Protein AF-A0A7S3BMU3-F1 (afdb_monomer)

Sequence (579 aa):
AREREQAKAPRSAAPRGGARARASGASGARTDPHGARGVGWRRADRCRRPICEAGPIVGCRGGAFADPGGPQARGRAQGARRPRSQPQQRQPTARARRGAAMASKPGVMYDFPWEPMGNYKYLLLAPFAVAAAAGLDDSDDWCRHMVLLVLARYVLAQLFVTASRIHAISGKHRIQKRGVNFEQMDREDNWDDFLILQALVMTAVHWVLPGFANFPLFSWRGLAQCALLHAGPTEFVYYWFHRALHNHALYGAYHSHHHKSFVTEPTSGSCHPFMEHLGYTANFAIPMLGTWMLGGASIGMFYFYTCAFDVLNLIGHCNWEFVPARLYQSVPLLKYLVYTPSYHSLHHSRVHTNFCLFMPFYDWLGGTLERESDGKTWTSDKLQMEAMQRTYEVPDAVFLAHGTDLLSGFHLPMFFRGFAKNPYKEHWLLYPLWPLAAAMCAVFWAIGSVFTSHVERVNGHPVQTWVTPRYGFQYFLGFEKRRINRLIEQAIRDADRMGVKVFGLGALNKAEHVNGGGAIFPKRIGEGLRTRVVHGNTLTAACLLREFAPGTREVFLTGATSKLGRAAALWLCRRGVRV

Mean predicted aligned error: 12.42 Å

Foldseek 3Di:
DDDDDDDDDDDDDDDDDDDDDDDDYDDDDDDDDDDDDDDDDDDDDDDDDDDDDDDDDDDDDDDDDDDDDDDDDDDDDDDDDDDDDDDDDDPDDPVVLVVPQDFLAADDQQADPCVVVPVVLCVLLVVLVCCLVVVVADPQSLSVLLVVLLVLLVVLQLQLLLQLQFCVRFVLLFLDPADDDLSNLVNLVVLCVLSSVLSVVLVVVCVVPVQAVPAAQDFPLLLVLLLCQCQPQLQQLQLVVLLVCLPPVNVSHKVVSLLVCLLFALSSLSNTTDVVSVSNSVSNCRSQVRSVVVVGDHSNSVSVSVSVLSNLSSQLRHRGWDPQLVVCVVVVCVCQVAPGVLLNSVCSVVVQARRTSGGCVNRVVVVRFDADPVVPHGVSSVSNVCSVPGDRDQFQEEEEAEAADLLSVCLQSSHDSVNVSDDDDDDPVSVVCNVVSVVQLVCCVPDNAWGWRDWHADVNTIYTYIYNSDYPVLLVVPVCLVVLVVRLLVVQVVSQVSPHAEYEYDDSSLPCVRCNRVVVNCVVVDPSRRHHYYHCLVVVLVVVLVPDDPPAAEDDQDPCVDPNNVVNCVVCVVVNHHD

Secondary structure (DSSP, 8-state):
------PPP-------------------------------------PPPPP----PPP-----------------PPPPPPPPPPPPP-PPPPHHHHTTSSS-SS--TT-S-TTGGGGGGGGGGGHHHHHHHHHT---TT-HHHHHHHHHHHHHHHHHHHHHHHH-HHHHSTTBS--SPPPHHHHHHGGGTTHHHHHHHHHHHHHHHHS-SSTT--S--HHHHHHHHHHIIIIIHHHHHHHHHHHTSHHHIIIIIHHHHT-SS--GGGGG---HHHHHHHHHHHHHHHHHHHHTT---HHHHHHHHHHHHHHHHHHHS-B--S-HHHHHHSTTHHHHS--HHHHHHHHHSTTS---SS-THHHHHTT---B-TTSSSBHHHHHHHHHHHPPP---SEEEEEEESSTGGGGGSTTS-HHHHTS-----GGGGGGHHHHHHHHHHHHHHPPPEEEEEEEETTEEEEEEEEEEEHHHHH-TTTHHHHHHHHHHHHHHHHHHT-SEEEE-GGGG-HHHHTTTTHHHHHH-TT--SEEE--HHHHHHHHHHHSPTT--B---TTTTSHHHHHHHHHHHTTT-B-

Nearest PDB structures (foldseek):
  8s65-assembly1_A  TM=2.751E-01  e=2.173E+00  Toxoplasma gondii
  8oui-assembly1_C  TM=1.202E-01  e=8.715E+00  Homo sapiens

Organism: NCBI:txid676789

pLDDT: mean 81.72, std 24.48, range [23.83, 98.62]

Structure (mmCIF, N/CA/C/O backbone):
data_AF-A0A7S3BMU3-F1
#
_entry.id   AF-A0A7S3BMU3-F1
#
loop_
_atom_site.group_PDB
_atom_site.id
_atom_site.type_symbol
_atom_site.label_atom_id
_atom_site.label_alt_id
_atom_site.label_comp_id
_atom_site.label_asym_id
_atom_site.label_entity_id
_atom_site.label_seq_id
_atom_site.pdbx_PDB_ins_code
_atom_site.Cartn_x
_atom_site.Cartn_y
_atom_site.Cartn_z
_atom_site.occupancy
_atom_site.B_iso_or_equiv
_atom_site.auth_seq_id
_atom_site.auth_comp_id
_atom_site.auth_asym_id
_atom_site.auth_atom_id
_atom_site.pdbx_PDB_model_num
ATOM 1 N N . ALA A 1 1 ? 43.775 -44.058 7.255 1.00 42.97 1 ALA A N 1
ATOM 2 C CA . ALA A 1 1 ? 42.639 -44.291 8.165 1.00 42.97 1 ALA A CA 1
ATOM 3 C C . ALA A 1 1 ? 41.371 -43.719 7.518 1.00 42.97 1 ALA A C 1
ATOM 5 O O . ALA A 1 1 ? 41.401 -42.541 7.199 1.00 42.97 1 ALA A O 1
ATOM 6 N N . ARG A 1 2 ? 40.295 -44.446 7.153 1.00 34.75 2 ARG A N 1
ATOM 7 C CA . ARG A 1 2 ? 39.840 -45.827 7.482 1.00 34.75 2 ARG A CA 1
ATOM 8 C C . ARG A 1 2 ? 39.774 -46.083 8.999 1.00 34.75 2 ARG A C 1
ATOM 10 O O . ARG A 1 2 ? 40.773 -45.831 9.651 1.00 34.75 2 ARG A O 1
ATOM 17 N N . GLU A 1 3 ? 38.687 -46.531 9.623 1.00 32.25 3 GLU A N 1
ATOM 18 C CA . GLU A 1 3 ? 37.417 -47.144 9.176 1.00 32.25 3 GLU A CA 1
ATOM 19 C C . GLU A 1 3 ? 36.256 -46.669 10.091 1.00 32.25 3 GLU A C 1
ATOM 21 O O . GLU A 1 3 ? 36.498 -46.168 11.180 1.00 32.25 3 GLU A O 1
ATOM 26 N N . ARG A 1 4 ? 35.014 -46.527 9.602 1.00 36.16 4 ARG A N 1
ATOM 27 C CA . ARG A 1 4 ? 33.900 -47.498 9.735 1.00 36.16 4 ARG A CA 1
ATOM 28 C C . ARG A 1 4 ? 33.807 -48.221 11.086 1.00 36.16 4 ARG A C 1
ATOM 30 O O . ARG A 1 4 ? 34.618 -49.093 11.358 1.00 36.16 4 ARG A O 1
ATOM 37 N N . GLU A 1 5 ? 32.667 -48.061 11.757 1.00 34.75 5 GLU A N 1
ATOM 38 C CA . GLU A 1 5 ? 32.087 -49.139 12.563 1.00 34.75 5 GLU A CA 1
ATOM 39 C C . GLU A 1 5 ? 30.566 -49.219 12.340 1.00 34.75 5 GLU A C 1
ATOM 41 O O . GLU A 1 5 ? 29.886 -48.203 12.186 1.00 34.75 5 GLU A O 1
ATOM 46 N N . GLN A 1 6 ? 30.042 -50.442 12.222 1.00 32.03 6 GLN A N 1
ATOM 47 C CA . GLN A 1 6 ? 28.632 -50.745 11.963 1.00 32.03 6 GLN A CA 1
ATOM 48 C C . GLN A 1 6 ? 28.072 -51.562 13.130 1.00 32.03 6 GLN A C 1
ATOM 50 O O . GLN A 1 6 ? 28.560 -52.661 13.384 1.00 32.03 6 GLN A O 1
ATOM 55 N N . ALA A 1 7 ? 26.989 -51.106 13.761 1.00 34.97 7 ALA A N 1
ATOM 56 C CA . ALA A 1 7 ? 26.229 -51.927 14.703 1.00 34.97 7 ALA A CA 1
ATOM 57 C C . ALA A 1 7 ? 25.065 -52.635 13.983 1.00 34.97 7 ALA A C 1
ATOM 59 O O . ALA A 1 7 ? 24.159 -51.996 13.445 1.00 34.97 7 ALA A O 1
ATOM 60 N N . LYS A 1 8 ? 25.097 -53.972 13.963 1.00 31.36 8 LYS A N 1
ATOM 61 C CA . LYS A 1 8 ? 24.045 -54.840 13.409 1.00 31.36 8 LYS A CA 1
ATOM 62 C C . LYS A 1 8 ? 22.925 -55.083 14.432 1.00 31.36 8 LYS A C 1
ATOM 64 O O . LYS A 1 8 ? 23.207 -55.471 15.559 1.00 31.36 8 LYS A O 1
ATOM 69 N N . ALA A 1 9 ? 21.669 -55.015 13.992 1.00 31.50 9 ALA A N 1
ATOM 70 C CA . ALA A 1 9 ? 20.603 -55.890 14.512 1.00 31.50 9 ALA A CA 1
ATOM 71 C C . ALA A 1 9 ? 20.690 -57.265 13.795 1.00 31.50 9 ALA A C 1
ATOM 73 O O . ALA A 1 9 ? 21.378 -57.331 12.766 1.00 31.50 9 ALA A O 1
ATOM 74 N N . PRO A 1 10 ? 20.002 -58.353 14.229 1.00 44.72 10 PRO A N 1
ATOM 75 C CA . PRO A 1 10 ? 18.590 -58.505 13.809 1.00 44.72 10 PRO A CA 1
ATOM 76 C C . PRO A 1 10 ? 17.679 -59.485 14.623 1.00 44.72 10 PRO A C 1
ATOM 78 O O . PRO A 1 10 ? 18.166 -60.295 15.401 1.00 44.72 10 PRO A O 1
ATOM 81 N N . ARG A 1 11 ? 16.372 -59.517 14.260 1.00 31.12 11 ARG A N 1
ATOM 82 C CA . ARG A 1 11 ? 15.333 -60.563 14.544 1.00 31.12 11 ARG A CA 1
ATOM 83 C C . ARG A 1 11 ? 14.900 -60.708 16.025 1.00 31.12 11 ARG A C 1
ATOM 85 O O . ARG A 1 11 ? 15.706 -60.526 16.916 1.00 31.12 11 ARG A O 1
ATOM 92 N N . SER A 1 12 ? 13.661 -61.053 16.400 1.00 28.55 12 SER A N 1
ATOM 93 C CA . SER A 1 12 ? 12.334 -61.213 15.741 1.00 28.55 12 SER A CA 1
ATOM 94 C C . SER A 1 12 ? 11.255 -61.284 16.868 1.00 28.55 12 SER A C 1
ATOM 96 O O . SER A 1 12 ? 11.641 -61.309 18.029 1.00 28.55 12 SER A O 1
ATOM 98 N N . ALA A 1 13 ? 9.925 -61.321 16.694 1.00 28.98 13 ALA A N 1
ATOM 99 C CA . ALA A 1 13 ? 9.047 -61.603 15.546 1.00 28.98 13 ALA A CA 1
ATOM 100 C C . ALA A 1 13 ? 7.722 -60.778 15.623 1.00 28.98 13 ALA A C 1
ATOM 102 O O . ALA A 1 13 ? 7.733 -59.659 16.127 1.00 28.98 13 ALA A O 1
ATOM 103 N N . ALA A 1 14 ? 6.594 -61.302 15.110 1.00 30.02 14 ALA A N 1
ATOM 104 C CA . ALA A 1 14 ? 5.250 -60.690 15.147 1.00 30.02 14 ALA A CA 1
ATOM 105 C C . ALA A 1 14 ? 4.135 -61.790 15.289 1.00 30.02 14 ALA A C 1
ATOM 107 O O . ALA A 1 14 ? 4.445 -62.847 15.836 1.00 30.02 14 ALA A O 1
ATOM 108 N N . PRO A 1 15 ? 2.844 -61.608 14.912 1.00 53.09 15 PRO A N 1
ATOM 109 C CA . PRO A 1 15 ? 1.788 -61.198 15.853 1.00 53.09 15 PRO A CA 1
ATOM 110 C C . PRO A 1 15 ? 0.512 -62.086 15.855 1.00 53.09 15 PRO A C 1
ATOM 112 O O . PRO A 1 15 ? 0.198 -62.740 14.863 1.00 53.09 15 PRO A O 1
ATOM 115 N N . ARG A 1 16 ? -0.302 -62.022 16.926 1.00 30.17 16 ARG A N 1
ATOM 116 C CA . ARG A 1 16 ? -1.733 -62.436 17.006 1.00 30.17 16 ARG A CA 1
ATOM 117 C C . ARG A 1 16 ? -2.411 -61.616 18.122 1.00 30.17 16 ARG A C 1
ATOM 119 O O . ARG A 1 16 ? -1.715 -61.209 19.041 1.00 30.17 16 ARG A O 1
ATOM 126 N N . GLY A 1 17 ? -3.714 -61.337 18.158 1.00 27.53 17 GLY A N 1
ATOM 127 C CA . GLY A 1 17 ? -4.845 -61.601 17.259 1.00 27.53 17 GLY A CA 1
ATOM 128 C C . GLY A 1 17 ? -6.133 -61.122 17.966 1.00 27.53 17 GLY A C 1
ATOM 129 O O . GLY A 1 17 ? -6.154 -61.061 19.192 1.00 27.53 17 GLY A O 1
ATOM 130 N N . GLY A 1 18 ? -7.187 -60.736 17.240 1.00 27.47 18 GLY A N 1
ATOM 131 C CA . GLY A 1 18 ? -8.449 -60.271 17.849 1.00 27.47 18 GLY A CA 1
ATOM 132 C C . GLY A 1 18 ? -9.574 -61.308 17.777 1.00 27.47 18 GLY A C 1
ATOM 133 O O . GLY A 1 18 ? -9.530 -62.182 16.917 1.00 27.47 18 GLY A O 1
ATOM 134 N N . ALA A 1 19 ? -10.615 -61.171 18.611 1.00 30.17 19 ALA A N 1
ATOM 135 C CA . ALA A 1 19 ? -11.943 -61.754 18.369 1.00 30.17 19 ALA A CA 1
ATOM 136 C C . ALA A 1 19 ? -13.040 -61.111 19.245 1.00 30.17 19 ALA A C 1
ATOM 138 O O . ALA A 1 19 ? -12.778 -60.604 20.332 1.00 30.17 19 ALA A O 1
ATOM 139 N N . ARG A 1 20 ? -14.283 -61.156 18.750 1.00 33.16 20 ARG A N 1
ATOM 140 C CA . ARG A 1 20 ? -15.525 -60.790 19.459 1.00 33.16 20 ARG A CA 1
ATOM 141 C C . ARG A 1 20 ? -16.100 -61.998 20.213 1.00 33.16 20 ARG A C 1
ATOM 143 O O . ARG A 1 20 ? -15.894 -63.125 19.777 1.00 33.16 20 ARG A O 1
ATOM 150 N N . ALA A 1 21 ? -16.989 -61.747 21.174 1.00 28.30 21 ALA A N 1
ATOM 151 C CA . ALA A 1 21 ? -18.068 -62.672 21.545 1.00 28.30 21 ALA A CA 1
ATOM 152 C C . ALA A 1 21 ? -19.403 -61.911 21.722 1.00 28.30 21 ALA A C 1
ATOM 154 O O . ALA A 1 21 ? -19.415 -60.682 21.794 1.00 28.30 21 ALA A O 1
ATOM 155 N N . ARG A 1 22 ? -20.531 -62.632 21.689 1.00 29.05 22 ARG A N 1
ATOM 156 C CA . ARG A 1 22 ? -21.912 -62.119 21.545 1.00 29.05 22 ARG A CA 1
ATOM 157 C C . ARG A 1 22 ? -22.882 -62.978 22.387 1.00 29.05 22 ARG A C 1
ATOM 159 O O . ARG A 1 22 ? -22.485 -64.056 22.811 1.00 29.05 22 ARG A O 1
ATOM 166 N N . ALA A 1 23 ? -24.161 -62.569 22.428 1.00 30.00 23 ALA A N 1
ATOM 167 C CA . ALA A 1 23 ? -25.347 -63.321 22.908 1.00 30.00 23 ALA A CA 1
ATOM 168 C C . ALA A 1 23 ? -25.602 -63.271 24.444 1.00 30.00 23 ALA A C 1
ATOM 170 O O . ALA A 1 23 ? -24.663 -63.041 25.194 1.00 30.00 23 ALA A O 1
ATOM 171 N N . SER A 1 24 ? -26.833 -63.398 24.978 1.00 30.12 24 SER A N 1
ATOM 172 C CA . SER A 1 24 ? -28.159 -63.707 24.377 1.00 30.12 24 SER A CA 1
ATOM 173 C C . SER A 1 24 ? -29.363 -63.330 25.279 1.00 30.12 24 SER A C 1
ATOM 175 O O . SER A 1 24 ? -29.295 -63.594 26.471 1.00 30.12 24 SER A O 1
ATOM 177 N N . GLY A 1 25 ? -30.489 -62.910 24.665 1.00 26.78 25 GLY A N 1
ATOM 178 C CA . GLY A 1 25 ? -31.890 -63.289 25.015 1.00 26.78 25 GLY A CA 1
ATOM 179 C C . GLY A 1 25 ? -32.570 -62.687 26.269 1.00 26.78 25 GLY A C 1
ATOM 180 O O . GLY A 1 25 ? -31.886 -62.223 27.166 1.00 26.78 25 GLY A O 1
ATOM 181 N N . ALA A 1 26 ? -33.910 -62.681 26.417 1.00 28.92 26 ALA A N 1
ATOM 182 C CA . ALA A 1 26 ? -35.033 -62.897 25.477 1.00 28.92 26 ALA A CA 1
ATOM 183 C C . ALA A 1 26 ? -36.392 -62.431 26.100 1.00 28.92 26 ALA A C 1
ATOM 185 O O . ALA A 1 26 ? -36.479 -62.358 27.317 1.00 28.92 26 ALA A O 1
ATOM 186 N N . SER A 1 27 ? -37.422 -62.210 25.250 1.00 28.19 27 SER A N 1
ATOM 187 C CA . SER A 1 27 ? -38.889 -62.051 25.523 1.00 28.19 27 SER A CA 1
ATOM 188 C C . SER A 1 27 ? -39.397 -60.886 26.423 1.00 28.19 27 SER A C 1
ATOM 190 O O . SER A 1 27 ? -38.679 -60.376 27.268 1.00 28.19 27 SER A O 1
ATOM 192 N N . GLY A 1 28 ? -40.633 -60.364 26.279 1.00 26.27 28 GLY A N 1
ATOM 193 C CA . GLY A 1 28 ? -41.650 -60.544 25.224 1.00 26.27 28 GLY A CA 1
ATOM 194 C C . GLY A 1 28 ? -42.937 -59.693 25.416 1.00 26.27 28 GLY A C 1
ATOM 195 O O . GLY A 1 28 ? -43.404 -59.533 26.532 1.00 26.27 28 GLY A O 1
ATOM 196 N N . ALA A 1 29 ? -43.495 -59.185 24.303 1.00 26.16 29 ALA A N 1
ATOM 197 C CA . ALA A 1 29 ? -44.876 -58.709 24.028 1.00 26.16 29 ALA A CA 1
ATOM 198 C C . ALA A 1 29 ? -45.715 -57.899 25.065 1.00 26.16 29 ALA A C 1
ATOM 200 O O . ALA A 1 29 ? -46.181 -58.458 26.054 1.00 26.16 29 ALA A O 1
ATOM 201 N N . ARG A 1 30 ? -46.179 -56.688 24.673 1.00 26.22 30 ARG A N 1
ATOM 202 C CA . ARG A 1 30 ? -47.578 -56.429 24.205 1.00 26.22 30 ARG A CA 1
ATOM 203 C C . ARG A 1 30 ? -47.855 -54.963 23.765 1.00 26.22 30 ARG A C 1
ATOM 205 O O . ARG A 1 30 ? -47.568 -54.030 24.498 1.00 26.22 30 ARG A O 1
ATOM 212 N N . THR A 1 31 ? -48.478 -54.839 22.583 1.00 28.36 31 THR A N 1
ATOM 213 C CA . THR A 1 31 ? -49.442 -53.807 22.099 1.00 28.36 31 THR A CA 1
ATOM 214 C C . THR A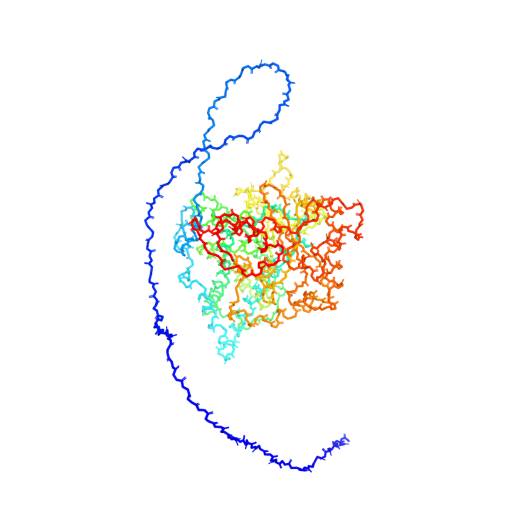 1 31 ? -49.145 -52.290 22.170 1.00 28.36 31 THR A C 1
ATOM 216 O O . THR A 1 31 ? -49.261 -51.667 23.219 1.00 28.36 31 THR A O 1
ATOM 219 N N . ASP A 1 32 ? -48.942 -51.722 20.970 1.00 27.36 32 ASP A N 1
ATOM 220 C CA . ASP A 1 32 ? -49.235 -50.345 20.485 1.00 27.36 32 ASP A CA 1
ATOM 221 C C . ASP A 1 32 ? -50.712 -49.898 20.710 1.00 27.36 32 ASP A C 1
ATOM 223 O O . ASP A 1 32 ? -51.504 -50.753 21.125 1.00 27.36 32 ASP A O 1
ATOM 227 N N . PRO A 1 33 ? -51.161 -48.653 20.370 1.00 42.38 33 PRO A N 1
ATOM 228 C CA . PRO A 1 33 ? -50.535 -47.570 19.564 1.00 42.38 33 PRO A CA 1
ATOM 229 C C . PRO A 1 33 ? -50.528 -46.186 20.290 1.00 42.38 33 PRO A C 1
ATOM 231 O O . PRO A 1 33 ? -50.784 -46.143 21.487 1.00 42.38 33 PRO A O 1
ATOM 234 N N . HIS A 1 34 ? -50.260 -44.983 19.736 1.00 28.39 34 HIS A N 1
ATOM 235 C CA . HIS A 1 34 ? -49.973 -44.396 18.398 1.00 28.39 34 HIS A CA 1
ATOM 236 C C . HIS A 1 34 ? -48.836 -43.336 18.550 1.00 28.39 34 HIS A C 1
ATOM 238 O O . HIS A 1 34 ? -48.514 -42.955 19.669 1.00 28.39 34 HIS A O 1
ATOM 244 N N . GLY A 1 35 ? -48.230 -42.703 17.529 1.00 24.27 35 GLY A N 1
ATOM 245 C CA . GLY A 1 35 ? -48.261 -42.861 16.066 1.00 24.27 35 GLY A CA 1
ATOM 246 C C . GLY A 1 35 ? -47.757 -41.584 15.353 1.00 24.27 35 GLY A C 1
ATOM 247 O O . GLY A 1 35 ? -48.370 -40.530 15.480 1.00 24.27 35 GLY A O 1
ATOM 248 N N . ALA A 1 36 ? -46.663 -41.661 14.581 1.00 27.48 36 ALA A N 1
ATOM 249 C CA . ALA A 1 36 ? -46.170 -40.551 13.749 1.00 27.48 36 ALA A CA 1
ATOM 250 C C . ALA A 1 36 ? -45.388 -41.064 12.524 1.00 27.48 36 ALA A C 1
ATOM 252 O O . ALA A 1 36 ? -44.258 -41.535 12.641 1.00 27.48 36 ALA A O 1
ATOM 253 N N . ARG A 1 37 ? -45.981 -40.963 11.326 1.00 27.89 37 ARG A N 1
ATOM 254 C CA . ARG A 1 37 ? -45.276 -41.199 10.053 1.00 27.89 37 ARG A CA 1
ATOM 255 C C . ARG A 1 37 ? -44.569 -39.909 9.631 1.00 27.89 37 ARG A C 1
ATOM 257 O O . ARG A 1 37 ? -45.215 -38.870 9.544 1.00 27.89 37 ARG A O 1
ATOM 264 N N . GLY A 1 38 ? -43.276 -39.971 9.325 1.00 24.73 38 GLY A N 1
ATOM 265 C CA . GLY A 1 38 ? -42.582 -38.874 8.638 1.00 24.73 38 GLY A CA 1
ATOM 266 C C . GLY A 1 38 ? -42.760 -38.953 7.119 1.00 24.73 38 GLY A C 1
ATOM 267 O O . GLY A 1 38 ? -42.998 -40.040 6.603 1.00 24.73 38 GLY A O 1
ATOM 268 N N . VAL A 1 39 ? -42.572 -37.835 6.402 1.00 27.17 39 VAL A N 1
ATOM 269 C CA . VAL A 1 39 ? -42.253 -37.793 4.957 1.00 27.17 39 VAL A CA 1
ATOM 270 C C . VAL A 1 39 ? -41.467 -36.513 4.624 1.00 27.17 39 VAL A C 1
ATOM 272 O O . VAL A 1 39 ? -41.898 -35.417 4.956 1.00 27.17 39 VAL A O 1
ATOM 275 N N . GLY A 1 40 ? -40.377 -36.671 3.863 1.00 24.31 40 GLY A N 1
ATOM 276 C CA . GLY A 1 40 ? -40.053 -35.810 2.714 1.00 24.31 40 GLY A CA 1
ATOM 277 C C . GLY A 1 40 ? -39.470 -34.412 2.948 1.00 24.31 40 GLY A C 1
ATOM 278 O O . GLY A 1 40 ? -40.191 -33.427 3.072 1.00 24.31 40 GLY A O 1
ATOM 279 N N . TRP A 1 41 ? -38.153 -34.294 2.765 1.00 25.48 41 TRP A N 1
ATOM 280 C CA . TRP A 1 41 ? -37.536 -33.025 2.370 1.00 25.48 41 TRP A CA 1
ATOM 281 C C . TRP A 1 41 ? -37.937 -32.662 0.930 1.00 25.48 41 TRP A C 1
ATOM 283 O O . TRP A 1 41 ? -37.669 -33.425 0.002 1.00 25.48 41 TRP A O 1
ATOM 293 N N . ARG A 1 42 ? -38.495 -31.464 0.716 1.00 24.45 42 ARG A N 1
ATOM 294 C CA . ARG A 1 42 ? -38.523 -30.807 -0.602 1.00 24.45 42 ARG A CA 1
ATOM 295 C C . ARG A 1 42 ? -37.832 -29.450 -0.516 1.00 24.45 42 ARG A C 1
ATOM 297 O O . ARG A 1 42 ? -38.053 -28.696 0.428 1.00 24.45 42 ARG A O 1
ATOM 304 N N . ARG A 1 43 ? -37.032 -29.123 -1.535 1.00 28.62 43 ARG A N 1
ATOM 305 C CA . ARG A 1 43 ? -36.625 -27.736 -1.806 1.00 28.62 43 ARG A CA 1
ATOM 306 C C . ARG A 1 43 ? -37.878 -26.915 -2.119 1.00 28.62 43 ARG A C 1
ATOM 308 O O . ARG A 1 43 ? -38.734 -27.389 -2.862 1.00 28.62 43 ARG A O 1
ATOM 315 N N . ALA A 1 44 ? -37.951 -25.696 -1.594 1.00 26.62 44 ALA A N 1
ATOM 316 C CA . ALA A 1 44 ? -38.947 -24.705 -1.980 1.00 26.62 44 ALA A CA 1
ATOM 317 C C . ALA A 1 44 ? -38.244 -23.516 -2.642 1.00 26.62 44 ALA A C 1
ATOM 319 O O . ALA A 1 44 ? -37.243 -23.007 -2.134 1.00 26.62 44 ALA A O 1
ATOM 320 N N . ASP A 1 45 ? -38.759 -23.123 -3.802 1.00 24.62 45 ASP A N 1
ATOM 321 C CA . ASP A 1 45 ? -38.164 -22.128 -4.684 1.00 24.62 45 ASP A CA 1
ATOM 322 C C . ASP A 1 45 ? -38.435 -20.671 -4.274 1.00 24.62 45 ASP A C 1
ATOM 324 O O . ASP A 1 45 ? -39.185 -20.356 -3.349 1.00 24.62 45 ASP A O 1
ATOM 328 N N . ARG A 1 46 ? -37.794 -19.764 -5.019 1.00 29.88 46 ARG A N 1
ATOM 329 C CA . ARG A 1 46 ? -37.940 -18.302 -4.948 1.00 29.88 46 ARG A CA 1
ATOM 330 C C . ARG A 1 46 ? -39.400 -17.848 -4.790 1.00 29.88 46 ARG A C 1
ATOM 332 O O . ARG A 1 46 ? -40.166 -17.901 -5.748 1.00 29.88 46 ARG A O 1
ATOM 339 N N . CYS A 1 47 ? -39.726 -17.218 -3.662 1.00 24.47 47 CYS A N 1
ATOM 340 C CA . CYS A 1 47 ? -40.969 -16.458 -3.523 1.00 24.47 47 CYS A CA 1
ATOM 341 C C . CYS A 1 47 ? -40.701 -14.944 -3.656 1.00 24.47 47 CYS A C 1
ATOM 343 O O . CYS A 1 47 ? -39.915 -14.366 -2.899 1.00 24.47 47 CYS A O 1
ATOM 345 N N . ARG A 1 48 ? -41.320 -14.294 -4.653 1.00 24.69 48 ARG A N 1
ATOM 346 C CA . ARG A 1 48 ? -41.261 -12.832 -4.847 1.00 24.69 48 ARG A CA 1
ATOM 347 C C . ARG A 1 48 ? -42.173 -12.151 -3.815 1.00 24.69 48 ARG A C 1
ATOM 349 O O . ARG A 1 48 ? -43.302 -12.585 -3.627 1.00 24.69 48 ARG A O 1
ATOM 356 N N . ARG A 1 49 ? -41.718 -11.062 -3.181 1.00 26.17 49 ARG A N 1
ATOM 357 C CA . ARG A 1 49 ? -42.576 -10.231 -2.310 1.00 26.17 49 ARG A CA 1
ATOM 358 C C . ARG A 1 49 ? -43.429 -9.261 -3.145 1.00 26.17 49 ARG A C 1
ATOM 360 O O . ARG A 1 49 ? -42.846 -8.604 -4.009 1.00 26.17 49 ARG A O 1
ATOM 367 N N . PRO A 1 50 ? -44.727 -9.081 -2.846 1.00 27.69 50 PRO A N 1
ATOM 368 C CA . PRO A 1 50 ? -45.447 -7.856 -3.178 1.00 27.69 50 PRO A CA 1
ATOM 369 C C . PRO A 1 50 ? -45.097 -6.727 -2.188 1.00 27.69 50 PRO A C 1
ATOM 371 O O . PRO A 1 50 ? -44.552 -6.967 -1.106 1.00 27.69 50 PRO A O 1
ATOM 374 N N . ILE A 1 51 ? -45.384 -5.490 -2.588 1.00 27.73 51 ILE A N 1
ATOM 375 C CA . ILE A 1 51 ? -45.161 -4.262 -1.813 1.00 27.73 51 ILE A CA 1
ATOM 376 C C . ILE A 1 51 ? -46.493 -3.852 -1.179 1.00 27.73 51 ILE A C 1
ATOM 378 O O . ILE A 1 51 ? -47.474 -3.725 -1.903 1.00 27.73 51 ILE A O 1
ATOM 382 N N . CYS A 1 52 ? -46.506 -3.583 0.128 1.00 25.41 52 CYS A N 1
ATOM 383 C CA . CYS A 1 52 ? -47.599 -2.870 0.792 1.00 25.41 52 CYS A CA 1
ATOM 384 C C . CYS A 1 52 ? -47.017 -1.796 1.717 1.00 25.41 52 CYS A C 1
ATOM 386 O O . CYS A 1 52 ? -46.114 -2.074 2.511 1.00 25.41 52 CYS A O 1
ATOM 388 N N . GLU A 1 53 ? -47.537 -0.578 1.606 1.00 26.77 53 GLU A N 1
ATOM 389 C CA . GLU A 1 53 ? -47.234 0.536 2.504 1.00 26.77 53 GLU A CA 1
ATOM 390 C C . GLU A 1 53 ? -48.038 0.406 3.807 1.00 26.77 53 GLU A C 1
ATOM 392 O O . GLU A 1 53 ? -49.140 -0.142 3.817 1.00 26.77 53 GLU A O 1
ATOM 397 N N . ALA A 1 54 ? -47.507 0.934 4.912 1.00 28.44 54 ALA A N 1
ATOM 398 C CA . ALA A 1 54 ? -48.224 1.040 6.182 1.00 28.44 54 ALA A CA 1
ATOM 399 C C . ALA A 1 54 ? -48.052 2.454 6.755 1.00 28.44 54 ALA A C 1
ATOM 401 O O . ALA A 1 54 ? -46.930 2.947 6.888 1.00 28.44 54 ALA A O 1
ATOM 402 N N . GLY A 1 55 ? -49.175 3.109 7.057 1.00 24.83 55 GLY A N 1
ATOM 403 C CA . GLY A 1 55 ? -49.219 4.482 7.562 1.00 24.83 55 GLY A CA 1
ATOM 404 C C . GLY A 1 55 ? -48.832 4.626 9.045 1.00 24.83 55 GLY A C 1
ATOM 405 O O . GLY A 1 55 ? -48.616 3.634 9.742 1.00 24.83 55 GLY A O 1
ATOM 406 N N . PRO A 1 56 ? -48.739 5.870 9.551 1.00 26.23 56 PRO A N 1
ATOM 407 C CA . PRO A 1 56 ? -48.363 6.142 10.935 1.00 26.23 56 PRO A CA 1
ATOM 408 C C . PRO A 1 56 ? -49.533 5.909 11.902 1.00 26.23 56 PRO A C 1
ATOM 410 O O . PRO A 1 56 ? -50.647 6.366 11.653 1.00 26.23 56 PRO A O 1
ATOM 413 N N . ILE A 1 57 ? -49.262 5.277 13.048 1.00 27.84 57 ILE A N 1
ATOM 414 C CA . ILE A 1 57 ? -50.216 5.162 14.164 1.00 27.84 57 ILE A CA 1
ATOM 415 C C . ILE A 1 57 ? -49.857 6.168 15.265 1.00 27.84 57 ILE A C 1
ATOM 417 O O . ILE A 1 57 ? -48.688 6.431 15.551 1.00 27.84 57 ILE A O 1
ATOM 421 N N . VAL A 1 58 ? -50.900 6.758 15.848 1.00 26.75 58 VAL A N 1
ATOM 422 C CA . VAL A 1 58 ? -50.858 7.877 16.794 1.00 26.75 58 VAL A CA 1
ATOM 423 C C . VAL A 1 58 ? -50.695 7.403 18.244 1.00 26.75 58 VAL A C 1
ATOM 425 O O . VAL A 1 58 ? -51.418 6.525 18.691 1.00 26.75 58 VAL A O 1
ATOM 428 N N . GLY A 1 59 ? -49.794 8.072 18.972 1.00 23.98 59 GLY A N 1
ATOM 429 C CA . GLY A 1 59 ? -49.980 8.570 20.345 1.00 23.98 59 GLY A CA 1
ATOM 430 C C . GLY A 1 59 ? -50.360 7.626 21.500 1.00 23.98 59 GLY A C 1
ATOM 431 O O . GLY A 1 59 ? -51.494 7.176 21.609 1.00 23.98 59 GLY A O 1
ATOM 432 N N . CYS A 1 60 ? -49.488 7.582 22.513 1.00 24.20 60 CYS A N 1
ATOM 433 C CA . CYS A 1 60 ? -49.897 7.475 23.919 1.00 24.20 60 CYS A CA 1
ATOM 434 C C . CYS A 1 60 ? -49.345 8.681 24.704 1.00 24.20 60 CYS A C 1
ATOM 436 O O . CYS A 1 60 ? -48.184 9.053 24.533 1.00 24.20 60 CYS A O 1
ATOM 438 N N . ARG A 1 61 ? -50.186 9.302 25.543 1.00 26.14 61 ARG A N 1
ATOM 439 C CA . ARG A 1 61 ? -49.825 10.376 26.491 1.00 26.14 61 ARG A CA 1
ATOM 440 C C . ARG A 1 61 ? -49.608 9.798 27.897 1.00 26.14 61 ARG A C 1
ATOM 442 O O . ARG A 1 61 ? -50.201 8.777 28.224 1.00 26.14 61 ARG A O 1
ATOM 449 N N . GLY A 1 62 ? -48.872 10.528 28.739 1.00 23.83 62 GLY A N 1
ATOM 450 C CA . GLY A 1 62 ? -48.731 10.276 30.183 1.00 23.83 62 GLY A CA 1
ATOM 451 C C . GLY A 1 62 ? -47.267 10.047 30.590 1.00 23.83 62 GLY A C 1
ATOM 452 O O . GLY A 1 62 ? -46.612 9.203 29.993 1.00 23.83 62 GLY A O 1
ATOM 453 N N . GLY A 1 63 ? -46.680 10.758 31.557 1.00 24.22 63 GLY A N 1
ATOM 454 C CA . GLY A 1 63 ? -47.216 11.817 32.425 1.00 24.22 63 GLY A CA 1
ATOM 455 C C . GLY A 1 63 ? -46.178 12.911 32.717 1.00 24.22 63 GLY A C 1
ATOM 456 O O . GLY A 1 63 ? -45.041 12.837 32.258 1.00 24.22 63 GLY A O 1
ATOM 457 N N . ALA A 1 64 ? -46.606 13.957 33.423 1.00 24.23 64 ALA A N 1
ATOM 458 C CA . ALA A 1 64 ? -45.838 15.184 33.622 1.00 24.23 64 ALA A CA 1
ATOM 459 C C . ALA A 1 64 ? -44.931 15.151 34.863 1.00 24.23 64 ALA A C 1
ATOM 461 O O . ALA A 1 64 ? -45.252 14.502 35.854 1.00 24.23 64 ALA A O 1
ATOM 462 N N . PHE A 1 65 ? -43.881 15.971 34.832 1.00 25.86 65 PHE A N 1
ATOM 463 C CA . PHE A 1 65 ? -43.417 16.728 35.994 1.00 25.86 65 PHE A CA 1
ATOM 464 C C . PHE A 1 65 ? -43.289 18.195 35.572 1.00 25.86 65 PHE A C 1
ATOM 466 O O . PHE A 1 65 ? -42.918 18.477 34.431 1.00 25.86 65 PHE A O 1
ATOM 473 N N . ALA A 1 66 ? -43.688 19.107 36.455 1.00 26.09 66 ALA A N 1
ATOM 474 C CA . ALA A 1 66 ? -43.736 20.541 36.192 1.00 26.09 66 ALA A CA 1
ATOM 475 C C . ALA A 1 66 ? -42.498 21.250 36.755 1.00 26.09 66 ALA A C 1
ATOM 477 O O . ALA A 1 66 ? -41.956 20.816 37.768 1.00 26.09 66 ALA A O 1
ATOM 478 N N . ASP A 1 67 ? -42.124 22.364 36.130 1.00 27.84 67 ASP A N 1
ATOM 479 C CA . ASP A 1 67 ? -41.173 23.346 36.660 1.00 27.84 67 ASP A CA 1
ATOM 480 C C . ASP A 1 67 ? -41.676 24.755 36.253 1.00 27.84 67 ASP A C 1
ATOM 482 O O . ASP A 1 67 ? -42.152 24.895 35.115 1.00 27.84 67 ASP A O 1
ATOM 486 N N . PRO A 1 68 ? -41.706 25.774 37.138 1.00 30.58 68 PRO A N 1
ATOM 487 C CA . PRO A 1 68 ? -42.424 27.022 36.875 1.00 30.58 68 PRO A CA 1
ATOM 488 C C . PRO A 1 68 ? -41.526 28.220 36.501 1.00 30.58 68 PRO A C 1
ATOM 490 O O . PRO A 1 68 ? -40.499 28.468 37.123 1.00 30.58 68 PRO A O 1
ATOM 493 N N . GLY A 1 69 ? -42.032 29.075 35.602 1.00 26.23 69 GLY A N 1
ATOM 494 C CA . GLY A 1 69 ? -41.678 30.505 35.546 1.00 26.23 69 GLY A CA 1
ATOM 495 C C . GLY A 1 69 ? -40.808 30.971 34.366 1.00 26.23 69 GLY A C 1
ATOM 496 O O . GLY A 1 69 ? -39.761 30.406 34.078 1.00 26.23 69 GLY A O 1
ATOM 497 N N . GLY A 1 70 ? -41.221 32.072 33.722 1.00 26.81 70 GLY A N 1
ATOM 498 C CA . GLY A 1 70 ? -40.424 32.808 32.721 1.00 26.81 70 GLY A CA 1
ATOM 499 C C . GLY A 1 70 ? -41.200 33.131 31.428 1.00 26.81 70 GLY A C 1
ATOM 500 O O . GLY A 1 70 ? -41.773 32.216 30.838 1.00 26.81 70 GLY A O 1
ATOM 501 N N . PRO A 1 71 ? -41.289 34.404 30.984 1.00 30.56 71 PRO A N 1
ATOM 502 C CA . PRO A 1 71 ? -42.291 34.821 29.997 1.00 30.56 71 PRO A CA 1
ATOM 503 C C . PRO A 1 71 ? -41.901 34.637 28.519 1.00 30.56 71 PRO A C 1
ATOM 505 O O . PRO A 1 71 ? -40.746 34.462 28.140 1.00 30.56 71 PRO A O 1
ATOM 508 N N . GLN A 1 72 ? -42.931 34.711 27.673 1.00 30.22 72 GLN A N 1
ATOM 509 C CA . GLN A 1 72 ? -42.898 34.491 26.226 1.00 30.22 72 GLN A CA 1
ATOM 510 C C . GLN A 1 72 ? -42.115 35.562 25.447 1.00 30.22 72 GLN A C 1
ATOM 512 O O . GLN A 1 72 ? -42.298 36.756 25.672 1.00 30.22 72 GLN A O 1
ATOM 517 N N . ALA A 1 73 ? -41.421 35.140 24.385 1.00 28.44 73 ALA A N 1
ATOM 518 C CA . ALA A 1 73 ? -41.120 35.982 23.226 1.00 28.44 73 ALA A CA 1
ATOM 519 C C . ALA A 1 73 ? -41.474 35.223 21.933 1.00 28.44 73 ALA A C 1
ATOM 521 O O . ALA A 1 73 ? -41.073 34.076 21.736 1.00 28.44 73 ALA A O 1
ATOM 522 N N . ARG A 1 74 ? -42.275 35.842 21.055 1.00 28.52 74 ARG A N 1
ATOM 523 C CA . ARG A 1 74 ? -42.760 35.225 19.807 1.00 28.52 74 ARG A CA 1
ATOM 524 C C . ARG A 1 74 ? -41.700 35.320 18.702 1.00 28.52 74 ARG A C 1
ATOM 526 O O . ARG A 1 74 ? -41.287 36.420 18.356 1.00 28.52 74 ARG A O 1
ATOM 533 N N . GLY A 1 75 ? -41.362 34.196 18.068 1.00 27.88 75 GLY A N 1
ATOM 534 C CA . GLY A 1 75 ? -40.521 34.146 16.864 1.00 27.88 75 GLY A CA 1
ATOM 535 C C . GLY A 1 75 ? -41.021 33.089 15.875 1.00 27.88 75 GLY A C 1
ATOM 536 O O . GLY A 1 75 ? -41.218 31.935 16.247 1.00 27.88 75 GLY A O 1
ATOM 537 N N . ARG A 1 76 ? -41.272 33.478 14.617 1.00 28.55 76 ARG A N 1
ATOM 538 C CA . ARG A 1 76 ? -41.781 32.580 13.560 1.00 28.55 76 ARG A CA 1
ATOM 539 C C . ARG A 1 76 ? -40.723 31.543 13.159 1.00 28.55 76 ARG A C 1
ATOM 541 O O . ARG A 1 76 ? -39.675 31.922 12.647 1.00 28.55 76 ARG A O 1
ATOM 548 N N . ALA A 1 77 ? -41.038 30.252 13.269 1.00 26.75 77 ALA A N 1
ATOM 549 C CA . ALA A 1 77 ? -40.236 29.182 12.675 1.00 26.75 77 ALA A CA 1
ATOM 550 C C . ALA A 1 77 ? -40.756 28.823 11.270 1.00 26.75 77 ALA A C 1
ATOM 552 O O . ALA A 1 77 ? -41.909 28.421 11.110 1.00 26.75 77 ALA A O 1
ATOM 553 N N . GLN A 1 78 ? -39.905 28.961 10.250 1.00 29.19 78 GLN A N 1
ATOM 554 C CA . GLN A 1 78 ? -40.172 28.456 8.899 1.00 29.19 78 GLN A CA 1
ATOM 555 C C . GLN A 1 78 ? -39.968 26.929 8.837 1.00 29.19 78 GLN A C 1
ATOM 557 O O . GLN A 1 78 ? -39.248 26.346 9.646 1.00 29.19 78 GLN A O 1
ATOM 562 N N . GLY A 1 79 ? -40.641 26.266 7.892 1.00 29.58 79 GLY A N 1
ATOM 563 C CA . GLY A 1 79 ? -40.816 24.811 7.905 1.00 29.58 79 GLY A CA 1
ATOM 564 C C . GLY A 1 79 ? -39.539 23.987 7.693 1.00 29.58 79 GLY A C 1
ATOM 565 O O . GLY A 1 79 ? -38.929 24.024 6.625 1.00 29.58 79 GLY A O 1
ATOM 566 N N . ALA A 1 80 ? -39.210 23.136 8.668 1.00 26.72 80 ALA A N 1
ATOM 567 C CA . ALA A 1 80 ? -38.216 22.079 8.508 1.00 26.72 80 ALA A CA 1
ATOM 568 C C . ALA A 1 80 ? -38.788 20.909 7.680 1.00 26.72 80 ALA A C 1
ATOM 570 O O . ALA A 1 80 ? -39.783 20.282 8.055 1.00 26.72 80 ALA A O 1
ATOM 571 N N . ARG A 1 81 ? -38.149 20.588 6.548 1.00 29.78 81 ARG A N 1
ATOM 572 C CA . ARG A 1 81 ? -38.495 19.413 5.729 1.00 29.78 81 ARG A CA 1
ATOM 573 C C . ARG A 1 81 ? -38.180 18.116 6.487 1.00 29.78 81 ARG A C 1
ATOM 575 O O . ARG A 1 81 ? -37.112 17.986 7.079 1.00 29.78 81 ARG A O 1
ATOM 582 N N . ARG A 1 82 ? -39.081 17.127 6.408 1.00 27.28 82 ARG A N 1
ATOM 583 C CA . ARG A 1 82 ? -38.846 15.766 6.930 1.00 27.28 82 ARG A CA 1
ATOM 584 C C . ARG A 1 82 ? -37.596 15.144 6.275 1.00 27.28 82 ARG A C 1
ATOM 586 O O . ARG A 1 82 ? -37.465 15.252 5.052 1.00 27.28 82 ARG A O 1
ATOM 593 N N . PRO A 1 83 ? -36.728 14.437 7.022 1.00 27.66 83 PRO A N 1
ATOM 594 C CA . PRO A 1 83 ? -35.653 13.661 6.415 1.00 27.66 83 PRO A CA 1
ATOM 595 C C . PRO A 1 83 ? -36.241 12.486 5.619 1.00 27.66 83 PRO A C 1
ATOM 597 O O . PRO A 1 83 ? -37.078 11.737 6.125 1.00 27.66 83 PRO A O 1
ATOM 600 N N . ARG A 1 84 ? -35.808 12.324 4.361 1.00 27.12 84 ARG A N 1
ATOM 601 C CA . ARG A 1 84 ? -36.144 11.145 3.547 1.00 27.12 84 ARG A CA 1
ATOM 602 C C . ARG A 1 84 ? -35.512 9.901 4.172 1.00 27.12 84 ARG A C 1
ATOM 604 O O . ARG A 1 84 ? -34.322 9.901 4.480 1.00 27.12 84 ARG A O 1
ATOM 611 N N . SER A 1 85 ? -36.297 8.839 4.315 1.00 28.81 85 SER A N 1
ATOM 612 C CA . SER A 1 85 ? -35.812 7.520 4.714 1.00 28.81 85 SER A CA 1
ATOM 613 C C . SER A 1 85 ? -34.812 6.982 3.686 1.00 28.81 85 SER A C 1
ATOM 615 O O . SER A 1 85 ? -35.121 6.878 2.499 1.00 28.81 85 SER A O 1
ATOM 617 N N . GLN A 1 86 ? -33.610 6.617 4.136 1.00 26.89 86 GLN A N 1
ATOM 618 C CA . GLN A 1 86 ? -32.676 5.855 3.307 1.00 26.89 86 GLN A CA 1
ATOM 619 C C . GLN A 1 86 ? -33.231 4.434 3.096 1.00 26.89 86 GLN A C 1
ATOM 621 O O . GLN A 1 86 ? -33.589 3.780 4.081 1.00 26.89 86 GLN A O 1
ATOM 626 N N . PRO A 1 87 ? -33.307 3.925 1.854 1.00 27.77 87 PRO A N 1
ATOM 627 C CA . PRO A 1 87 ? -33.662 2.533 1.618 1.00 27.77 87 PRO A CA 1
ATOM 628 C C . PRO A 1 87 ? -32.514 1.614 2.055 1.00 27.77 87 PRO A C 1
ATOM 630 O O . PRO A 1 87 ? -31.342 1.915 1.828 1.00 27.77 87 PRO A O 1
ATOM 633 N N . GLN A 1 88 ? -32.853 0.472 2.660 1.00 30.44 88 GLN A N 1
ATOM 634 C CA . GLN A 1 88 ? -31.879 -0.550 3.053 1.00 30.44 88 GLN A CA 1
ATOM 635 C C . GLN A 1 88 ? -31.036 -0.988 1.846 1.00 30.44 88 GLN A C 1
ATOM 637 O O . GLN A 1 88 ? -31.576 -1.462 0.842 1.00 30.44 88 GLN A O 1
ATOM 642 N N . GLN A 1 89 ? -29.710 -0.874 1.961 1.00 29.03 89 GLN A N 1
ATOM 643 C CA . GLN A 1 89 ? -28.773 -1.362 0.952 1.00 29.03 89 GLN A CA 1
ATOM 644 C C . GLN A 1 89 ? -28.876 -2.888 0.828 1.00 29.03 89 GLN A C 1
ATOM 646 O O . GLN A 1 89 ? -28.320 -3.641 1.626 1.00 29.03 89 GLN A O 1
ATOM 651 N N . ARG A 1 90 ? -29.555 -3.360 -0.221 1.00 32.56 90 ARG A N 1
ATOM 652 C CA . ARG A 1 90 ? -29.295 -4.703 -0.750 1.00 32.56 90 ARG A CA 1
ATOM 653 C C . ARG A 1 90 ? -27.904 -4.701 -1.372 1.00 32.56 90 ARG A C 1
ATOM 655 O O . ARG A 1 90 ? -27.577 -3.770 -2.105 1.00 32.56 90 ARG A O 1
ATOM 662 N N . GLN A 1 91 ? -27.120 -5.752 -1.133 1.00 31.62 91 GLN A N 1
ATOM 663 C CA . GLN A 1 91 ? -25.851 -5.931 -1.838 1.00 31.62 91 GLN A CA 1
ATOM 664 C C . GLN A 1 91 ? -26.102 -5.914 -3.361 1.00 31.62 91 GLN A C 1
ATOM 666 O O . GLN A 1 91 ? -26.941 -6.688 -3.839 1.00 31.62 91 GLN A O 1
ATOM 671 N N . PRO A 1 92 ? -25.430 -5.036 -4.128 1.00 26.66 92 PRO A N 1
ATOM 672 C CA . PRO A 1 92 ? -25.585 -4.995 -5.575 1.00 26.66 92 PRO A CA 1
ATOM 673 C C . PRO A 1 92 ? -25.061 -6.289 -6.202 1.00 26.66 92 PRO A C 1
ATOM 675 O O . PRO A 1 92 ? -24.013 -6.806 -5.816 1.00 26.66 92 PRO A O 1
ATOM 678 N N . THR A 1 93 ? -25.769 -6.794 -7.214 1.00 36.38 93 THR A N 1
ATOM 679 C CA . THR A 1 93 ? -25.255 -7.875 -8.067 1.00 36.38 93 THR A CA 1
ATOM 680 C C . THR A 1 93 ? -23.955 -7.432 -8.746 1.00 36.38 93 THR A C 1
ATOM 682 O O . THR A 1 93 ? -23.740 -6.239 -8.961 1.00 36.38 93 THR A O 1
ATOM 685 N N . ALA A 1 94 ? -23.091 -8.375 -9.142 1.00 36.69 94 ALA A N 1
ATOM 686 C CA . ALA A 1 94 ? -21.790 -8.059 -9.748 1.00 36.69 94 ALA A CA 1
ATOM 687 C C . ALA A 1 94 ? -21.882 -7.072 -10.935 1.00 36.69 94 ALA A C 1
ATOM 689 O O . ALA A 1 94 ? -21.038 -6.193 -11.083 1.00 36.69 94 ALA A O 1
ATOM 690 N N . ARG A 1 95 ? -22.961 -7.140 -11.731 1.00 29.08 95 ARG A N 1
ATOM 691 C CA . ARG A 1 95 ? -23.221 -6.210 -12.846 1.00 29.08 95 ARG A CA 1
ATOM 692 C C . ARG A 1 95 ? -23.564 -4.780 -12.397 1.00 29.08 95 ARG A C 1
ATOM 694 O O . ARG A 1 95 ? -23.295 -3.848 -13.141 1.00 29.08 95 ARG A O 1
ATOM 701 N N . ALA A 1 96 ? -24.122 -4.596 -11.200 1.00 28.91 96 ALA A N 1
ATOM 702 C CA . ALA A 1 96 ? -24.426 -3.280 -10.636 1.00 28.91 96 ALA A CA 1
ATOM 703 C C . ALA A 1 96 ? -23.220 -2.640 -9.917 1.00 28.91 96 ALA A C 1
ATOM 705 O O . ALA A 1 96 ? -23.139 -1.416 -9.872 1.00 28.91 96 ALA A O 1
ATOM 706 N N . ARG A 1 97 ? -22.234 -3.428 -9.450 1.00 39.31 97 ARG A N 1
ATOM 707 C CA . ARG A 1 97 ? -20.926 -2.889 -9.010 1.00 39.31 97 ARG A CA 1
ATOM 708 C C . ARG A 1 97 ? -20.170 -2.192 -10.154 1.00 39.31 97 ARG A C 1
ATOM 710 O O . ARG A 1 97 ? -19.565 -1.148 -9.934 1.00 39.31 97 ARG A O 1
ATOM 717 N N . ARG A 1 98 ? -20.277 -2.711 -11.386 1.00 43.66 98 ARG A N 1
ATOM 718 C CA . ARG A 1 98 ? -19.612 -2.157 -12.588 1.00 43.66 98 ARG A CA 1
ATOM 719 C C . ARG A 1 98 ? -20.009 -0.711 -12.927 1.00 43.66 98 ARG A C 1
ATOM 721 O O . ARG A 1 98 ? -19.240 -0.015 -13.574 1.00 43.66 98 ARG A O 1
ATOM 728 N N . GLY A 1 99 ? -21.175 -0.234 -12.481 1.00 37.25 99 GLY A N 1
ATOM 729 C CA . GLY A 1 99 ? -21.660 1.116 -12.805 1.00 37.25 99 GLY A CA 1
ATOM 730 C C . GLY A 1 99 ? -20.985 2.268 -12.045 1.00 37.25 99 GLY A C 1
ATOM 731 O O . GLY A 1 99 ? -21.118 3.412 -12.464 1.00 37.25 99 GLY A O 1
ATOM 732 N N . ALA A 1 100 ? -20.277 1.998 -10.941 1.00 41.44 100 ALA A N 1
ATOM 733 C CA . ALA A 1 100 ? -19.732 3.043 -10.060 1.00 41.44 100 ALA A CA 1
ATOM 734 C C . ALA A 1 100 ? -18.227 3.336 -10.262 1.00 41.44 100 ALA A C 1
ATOM 736 O O . ALA A 1 100 ? -17.728 4.365 -9.801 1.00 41.44 100 ALA A O 1
ATOM 737 N N . ALA A 1 101 ? -17.493 2.445 -10.939 1.00 51.16 101 ALA A N 1
ATOM 738 C CA . ALA A 1 101 ? -16.024 2.394 -10.901 1.00 51.16 101 ALA A CA 1
ATOM 739 C C . ALA A 1 101 ? -15.296 2.964 -12.142 1.00 51.16 101 ALA A C 1
ATOM 741 O O . ALA A 1 101 ? -14.074 3.106 -12.122 1.00 51.16 101 ALA A O 1
ATOM 742 N N . MET A 1 102 ? -16.023 3.326 -13.203 1.00 60.09 102 MET A N 1
ATOM 743 C CA . MET A 1 102 ? -15.452 3.789 -14.481 1.00 60.09 102 MET A CA 1
ATOM 744 C C . MET A 1 102 ? -14.952 5.243 -14.424 1.00 60.09 102 MET A C 1
ATOM 746 O O . MET A 1 102 ? -15.417 6.025 -13.589 1.00 60.09 102 MET A O 1
ATOM 750 N N . ALA A 1 103 ? -14.046 5.642 -15.323 1.00 61.84 103 ALA A N 1
ATOM 751 C CA . ALA A 1 103 ? -13.763 7.055 -15.607 1.00 61.84 103 ALA A CA 1
ATOM 752 C C . ALA A 1 103 ? -15.035 7.805 -16.059 1.00 61.84 103 ALA A C 1
ATOM 754 O O . ALA A 1 103 ? -16.050 7.184 -16.382 1.00 61.84 103 ALA A O 1
ATOM 755 N N . SER A 1 104 ? -15.029 9.142 -16.033 1.00 68.50 104 SER A N 1
ATOM 756 C CA . SER A 1 104 ? -16.262 9.917 -16.272 1.00 68.50 104 SER A CA 1
ATOM 757 C C . SER A 1 104 ? -16.797 9.794 -17.704 1.00 68.50 104 SER A C 1
ATOM 759 O O . SER A 1 104 ? -18.010 9.885 -17.900 1.00 68.50 104 SER A O 1
ATOM 761 N N . LYS A 1 105 ? -15.919 9.557 -18.688 1.00 84.75 105 LYS A N 1
ATOM 762 C CA . LYS A 1 105 ? -16.246 9.244 -20.088 1.00 84.75 105 LYS A CA 1
ATOM 763 C C . LYS A 1 105 ? -15.180 8.296 -20.674 1.00 84.75 105 LYS A C 1
ATOM 765 O O . LYS A 1 105 ? -14.297 8.791 -21.364 1.00 84.75 105 LYS A O 1
ATOM 770 N N . PRO A 1 106 ? -15.229 6.978 -20.396 1.00 89.12 106 PRO A N 1
ATOM 771 C CA . PRO A 1 106 ? -14.158 6.029 -20.727 1.00 89.12 106 PRO A CA 1
ATOM 772 C C . PRO A 1 106 ? -13.669 6.118 -22.177 1.00 89.12 106 PRO A C 1
ATOM 774 O O . PRO A 1 106 ? -14.477 6.202 -23.104 1.00 89.12 106 PRO A O 1
ATOM 777 N N . GLY A 1 107 ? -12.347 6.104 -22.357 1.00 91.00 107 GLY A N 1
ATOM 778 C CA . GLY A 1 107 ? -11.708 6.165 -23.671 1.00 91.00 107 GLY A CA 1
ATOM 779 C C . GLY A 1 107 ? -11.745 4.856 -24.472 1.00 91.00 107 GLY A C 1
ATOM 780 O O . GLY A 1 107 ? -12.325 3.849 -24.066 1.00 91.00 107 GLY A O 1
ATOM 781 N N . VAL A 1 108 ? -11.083 4.868 -25.631 1.00 93.69 108 VAL A N 1
ATOM 782 C CA . VAL A 1 108 ? -10.853 3.663 -26.443 1.00 93.69 108 VAL A CA 1
ATOM 783 C C . VAL A 1 108 ? -9.878 2.749 -25.699 1.00 93.69 108 VAL A C 1
ATOM 785 O O . VAL A 1 108 ? -8.909 3.238 -25.128 1.00 93.69 108 VAL A O 1
ATOM 788 N N . MET A 1 109 ? -10.125 1.432 -25.705 1.00 93.62 109 MET A N 1
ATOM 789 C CA . MET A 1 109 ? -9.277 0.446 -25.009 1.00 93.62 109 MET A CA 1
ATOM 790 C C . MET A 1 109 ? -9.033 0.818 -23.526 1.00 93.62 109 MET A C 1
ATOM 792 O O . MET A 1 109 ? -7.919 0.769 -23.010 1.00 93.62 109 MET A O 1
ATOM 796 N N . TYR A 1 110 ? -10.101 1.244 -22.846 1.00 94.00 110 TYR A N 1
ATOM 797 C CA . TYR A 1 110 ? -10.073 1.624 -21.435 1.00 94.00 110 TYR A CA 1
ATOM 798 C C . TYR A 1 110 ? -9.808 0.424 -20.507 1.00 94.00 110 TYR A C 1
ATOM 800 O O . TYR A 1 110 ? -8.900 0.469 -19.678 1.00 94.00 110 TYR A O 1
ATOM 808 N N . ASP A 1 111 ? -10.581 -0.652 -20.663 1.00 94.44 111 ASP A N 1
ATOM 809 C CA . ASP A 1 111 ? -10.422 -1.884 -19.885 1.00 94.44 111 ASP A CA 1
ATOM 810 C C . ASP A 1 111 ? -9.250 -2.729 -20.417 1.00 94.44 111 ASP A C 1
ATOM 812 O O . ASP A 1 111 ? -8.955 -2.724 -21.615 1.00 94.44 111 ASP A O 1
ATOM 816 N N . PHE A 1 112 ? -8.603 -3.498 -19.536 1.00 95.94 112 PHE A N 1
ATOM 817 C CA . PHE A 1 112 ? -7.573 -4.460 -19.936 1.00 95.94 112 PHE A CA 1
ATOM 818 C C . PHE A 1 112 ? -8.161 -5.587 -20.807 1.00 95.94 112 PHE A C 1
ATOM 820 O O . PHE A 1 112 ? -9.282 -6.033 -20.544 1.00 95.94 112 PHE A O 1
ATOM 827 N N . PRO A 1 113 ? -7.408 -6.139 -21.784 1.00 96.38 113 PRO A N 1
ATOM 828 C CA . PRO A 1 113 ? -7.891 -7.224 -22.648 1.00 96.38 113 PRO A CA 1
ATOM 829 C C . PRO A 1 113 ? -8.401 -8.463 -21.890 1.00 96.38 113 PRO A C 1
ATOM 831 O O . PRO A 1 113 ? -9.267 -9.183 -22.384 1.00 96.38 113 PRO A O 1
ATOM 834 N N . TRP A 1 114 ? -7.887 -8.700 -20.679 1.00 96.25 114 TRP A N 1
ATOM 835 C CA . TRP A 1 114 ? -8.263 -9.806 -19.795 1.00 96.25 114 TRP A CA 1
ATOM 836 C C . TRP A 1 114 ? -9.236 -9.431 -18.667 1.00 96.25 114 TRP A C 1
ATOM 838 O O . TRP A 1 114 ? -9.561 -10.294 -17.856 1.00 96.25 114 TRP A O 1
ATOM 848 N N . GLU A 1 115 ? -9.777 -8.209 -18.620 1.00 94.31 115 GLU A N 1
ATOM 849 C CA . GLU A 1 115 ? -10.839 -7.838 -17.663 1.00 94.31 115 GLU A CA 1
ATOM 850 C C . GLU A 1 115 ? -12.034 -8.830 -17.672 1.00 94.31 115 GLU A C 1
ATOM 852 O O . GLU A 1 115 ? -12.520 -9.196 -16.597 1.00 94.31 115 GLU A O 1
ATOM 857 N N . PRO A 1 116 ? -12.478 -9.402 -18.820 1.00 95.44 116 PRO A N 1
ATOM 858 C CA . PRO A 1 116 ? -13.501 -10.455 -18.826 1.00 95.44 116 PRO A CA 1
ATOM 859 C C . PRO A 1 116 ? -13.120 -11.741 -18.071 1.00 95.44 116 PRO A C 1
ATOM 861 O O . PRO A 1 116 ? -14.014 -12.485 -17.666 1.00 95.44 116 PRO A O 1
ATOM 864 N N . MET A 1 117 ? -11.824 -12.011 -17.874 1.00 95.44 117 MET A N 1
ATOM 865 C CA . MET A 1 117 ? -11.319 -13.168 -17.124 1.00 95.44 117 MET A CA 1
ATOM 866 C C . MET A 1 117 ? -11.411 -12.958 -15.605 1.00 95.44 117 MET A C 1
ATOM 868 O O . MET A 1 117 ? -11.433 -13.938 -14.855 1.00 95.44 117 MET A O 1
ATOM 872 N N . GLY A 1 118 ? -11.452 -11.707 -15.127 1.00 92.50 118 GLY A N 1
ATOM 873 C CA . GLY A 1 118 ? -11.324 -11.381 -13.704 1.00 92.50 118 GLY A CA 1
ATOM 874 C C . GLY A 1 118 ? -10.116 -12.090 -13.080 1.00 92.50 118 GLY A C 1
ATOM 875 O O . GLY A 1 118 ? -9.035 -12.124 -13.662 1.00 92.50 118 GLY A O 1
ATOM 876 N N . ASN A 1 119 ? -10.309 -12.763 -11.943 1.00 89.94 119 ASN A N 1
ATOM 877 C CA . ASN A 1 119 ? -9.234 -13.485 -11.248 1.00 89.94 119 ASN A CA 1
ATOM 878 C C . ASN A 1 119 ? -8.610 -14.647 -12.053 1.00 89.94 119 ASN A C 1
ATOM 880 O O . ASN A 1 119 ? -7.568 -15.154 -11.648 1.00 89.94 119 ASN A O 1
ATOM 884 N N . TYR A 1 120 ? -9.187 -15.078 -13.183 1.00 94.94 120 TYR A N 1
ATOM 885 C CA . TYR A 1 120 ? -8.522 -16.043 -14.071 1.00 94.94 120 TYR A CA 1
ATOM 886 C C . TYR A 1 120 ? -7.379 -15.419 -14.890 1.00 94.94 120 TYR A C 1
ATOM 888 O O . TYR A 1 120 ? -6.619 -16.161 -15.508 1.00 94.94 120 TYR A O 1
ATOM 896 N N . LYS A 1 121 ? -7.196 -14.089 -14.859 1.00 95.38 121 LYS A N 1
ATOM 897 C CA . LYS A 1 121 ? -6.085 -13.376 -15.517 1.00 95.38 121 LYS A CA 1
ATOM 898 C C . LYS A 1 121 ? -4.699 -13.941 -15.185 1.00 95.38 121 LYS A C 1
ATOM 900 O O . LYS A 1 121 ? -3.828 -13.954 -16.046 1.00 95.38 121 LYS A O 1
ATOM 905 N N . TYR A 1 122 ? -4.502 -14.494 -13.985 1.00 94.94 122 TYR A N 1
ATOM 906 C CA . TYR A 1 122 ? -3.224 -15.100 -13.587 1.00 94.94 122 TYR A CA 1
ATOM 907 C C . TYR A 1 122 ? -2.840 -16.338 -14.415 1.00 94.94 122 TYR A C 1
ATOM 909 O O . TYR A 1 122 ? -1.671 -16.714 -14.429 1.00 94.94 122 TYR A O 1
ATOM 917 N N . LEU A 1 123 ? -3.774 -16.938 -15.167 1.00 96.50 123 LEU A N 1
ATOM 918 C CA . LEU A 1 123 ? -3.450 -17.975 -16.154 1.00 96.50 123 LEU A CA 1
ATOM 919 C C . LEU A 1 123 ? -2.539 -17.452 -17.279 1.00 96.50 123 LEU A C 1
ATOM 921 O O . LEU A 1 123 ? -1.807 -18.242 -17.863 1.00 96.50 123 LEU A O 1
ATOM 925 N N . LEU A 1 124 ? -2.504 -16.137 -17.532 1.00 97.00 124 LEU A N 1
ATOM 926 C CA . LEU A 1 124 ? -1.555 -15.507 -18.461 1.00 97.00 124 LEU A CA 1
ATOM 927 C C . LEU A 1 124 ? -0.099 -15.598 -17.973 1.00 97.00 124 LEU A C 1
ATOM 929 O O . LEU A 1 124 ? 0.820 -15.543 -18.783 1.00 97.00 124 LEU A O 1
ATOM 933 N N . LEU A 1 125 ? 0.119 -15.776 -16.663 1.00 96.62 125 LEU A N 1
ATOM 934 C CA . LEU A 1 125 ? 1.444 -16.002 -16.076 1.00 96.62 125 LEU A CA 1
ATOM 935 C C . LEU A 1 125 ? 1.816 -17.495 -15.990 1.00 96.62 125 LEU A C 1
ATOM 937 O O . LEU A 1 125 ? 2.975 -17.829 -15.739 1.00 96.62 125 LEU A O 1
ATOM 941 N N . ALA A 1 126 ? 0.861 -18.407 -16.211 1.00 96.12 126 ALA A N 1
ATOM 942 C CA . ALA A 1 126 ? 1.097 -19.845 -16.104 1.00 96.12 126 ALA A CA 1
ATOM 943 C C . ALA A 1 126 ? 2.142 -20.392 -17.102 1.00 96.12 126 ALA A C 1
ATOM 945 O O . ALA A 1 126 ? 2.943 -21.219 -16.666 1.00 96.12 126 ALA A O 1
ATOM 946 N N . PRO A 1 127 ? 2.220 -19.943 -18.377 1.00 96.19 127 PRO A N 1
ATOM 947 C CA . PRO A 1 127 ? 3.253 -20.406 -19.307 1.00 96.19 127 PRO A CA 1
ATOM 948 C C . PRO A 1 127 ? 4.676 -20.187 -18.781 1.00 96.19 127 PRO A C 1
ATOM 950 O O . PRO A 1 127 ? 5.482 -21.110 -18.831 1.00 96.19 127 PRO A O 1
ATOM 953 N N . PHE A 1 128 ? 4.953 -19.022 -18.184 1.00 96.44 128 PHE A N 1
ATOM 954 C CA . PHE A 1 128 ? 6.258 -18.708 -17.594 1.00 96.44 128 PHE A CA 1
ATOM 955 C C . PHE A 1 128 ? 6.608 -19.649 -16.438 1.00 96.44 128 PHE A C 1
ATOM 957 O O . PHE A 1 128 ? 7.710 -20.188 -16.378 1.00 96.44 128 PHE A O 1
ATOM 964 N N . ALA A 1 129 ? 5.653 -19.881 -15.532 1.00 95.69 129 ALA A N 1
ATOM 965 C CA . ALA A 1 129 ? 5.847 -20.775 -14.395 1.00 95.69 129 ALA A CA 1
ATOM 966 C C . ALA A 1 129 ? 6.041 -22.237 -14.831 1.00 95.69 129 ALA A C 1
ATOM 968 O O . ALA A 1 129 ? 6.884 -22.931 -14.266 1.00 95.69 129 ALA A O 1
ATOM 969 N N . VAL A 1 130 ? 5.299 -22.700 -15.845 1.00 96.75 130 VAL A N 1
ATOM 970 C CA . VAL A 1 130 ? 5.454 -24.052 -16.400 1.00 96.75 130 VAL A CA 1
ATOM 971 C C . VAL A 1 130 ? 6.799 -24.198 -17.108 1.00 96.75 130 VAL A C 1
ATOM 973 O O . VAL A 1 130 ? 7.501 -25.163 -16.826 1.00 96.75 130 VAL A O 1
ATOM 976 N N . ALA A 1 131 ? 7.196 -23.250 -17.963 1.00 95.75 131 ALA A N 1
ATOM 977 C CA . ALA A 1 131 ? 8.470 -23.314 -18.678 1.00 95.75 131 ALA A CA 1
ATOM 978 C C . ALA A 1 131 ? 9.667 -23.341 -17.712 1.00 95.75 131 ALA A C 1
ATOM 980 O O . ALA A 1 131 ? 10.489 -24.260 -17.768 1.00 95.75 131 ALA A O 1
ATOM 981 N N . ALA A 1 132 ? 9.689 -22.415 -16.748 1.00 94.06 132 ALA A N 1
ATOM 982 C CA . ALA A 1 132 ? 10.746 -22.317 -15.744 1.00 94.06 132 ALA A CA 1
ATOM 983 C C . ALA A 1 132 ? 10.842 -23.556 -14.830 1.00 94.06 132 ALA A C 1
ATOM 985 O O . ALA A 1 132 ? 11.941 -23.918 -14.411 1.00 94.06 132 ALA A O 1
ATOM 986 N N . ALA A 1 133 ? 9.713 -24.204 -14.506 1.00 94.62 133 ALA A N 1
ATOM 987 C CA . ALA A 1 133 ? 9.676 -25.379 -13.630 1.00 94.62 133 ALA A CA 1
ATOM 988 C C . ALA A 1 133 ? 9.913 -26.710 -14.365 1.00 94.62 133 ALA A C 1
ATOM 990 O O . ALA A 1 133 ? 10.455 -27.643 -13.774 1.00 94.62 133 ALA A O 1
ATOM 991 N N . ALA A 1 134 ? 9.508 -26.813 -15.633 1.00 95.25 134 ALA A N 1
ATOM 992 C CA . ALA A 1 134 ? 9.664 -28.016 -16.451 1.00 95.25 134 ALA A CA 1
ATOM 993 C C . ALA A 1 134 ? 11.009 -28.083 -17.199 1.00 95.25 134 ALA A C 1
ATOM 995 O O . ALA A 1 134 ? 11.279 -29.085 -17.856 1.00 95.25 134 ALA A O 1
ATOM 996 N N . GLY A 1 135 ? 11.841 -27.036 -17.120 1.00 90.69 135 GLY A N 1
ATOM 997 C CA . GLY A 1 135 ? 13.088 -26.947 -17.886 1.00 90.69 135 GLY A CA 1
ATOM 998 C C . GLY A 1 135 ? 12.854 -26.741 -19.386 1.00 90.69 135 GLY A C 1
ATOM 999 O O . GLY A 1 135 ? 13.653 -27.197 -20.194 1.00 90.69 135 GLY A O 1
ATOM 1000 N N . LEU A 1 136 ? 11.746 -26.083 -19.746 1.00 93.12 136 LEU A N 1
ATOM 1001 C CA . LEU A 1 136 ? 11.382 -25.713 -21.122 1.00 93.12 136 LEU A CA 1
ATOM 1002 C C . LEU A 1 136 ? 11.674 -24.226 -21.399 1.00 93.12 136 LEU A C 1
ATOM 1004 O O . LEU A 1 136 ? 11.029 -23.617 -22.250 1.00 93.12 136 LEU A O 1
ATOM 1008 N N . ASP A 1 137 ? 12.570 -23.636 -20.610 1.00 91.19 137 ASP A N 1
ATOM 1009 C CA . ASP A 1 137 ? 13.034 -22.263 -20.786 1.00 91.19 137 ASP A CA 1
ATOM 1010 C C . ASP A 1 137 ? 14.012 -22.171 -21.969 1.00 91.19 137 ASP A C 1
ATOM 1012 O O . ASP A 1 137 ? 14.559 -23.182 -22.423 1.00 91.19 137 ASP A O 1
ATOM 1016 N N . ASP A 1 138 ? 14.231 -20.962 -22.471 1.00 89.31 138 ASP A N 1
ATOM 1017 C CA . ASP A 1 138 ? 15.257 -20.699 -23.482 1.00 89.31 138 ASP A CA 1
ATOM 1018 C C . ASP A 1 138 ? 16.675 -20.647 -22.875 1.00 89.31 138 ASP A C 1
ATOM 1020 O O . ASP A 1 138 ? 16.884 -20.813 -21.672 1.00 89.31 138 ASP A O 1
ATOM 1024 N N . SER A 1 139 ? 17.685 -20.422 -23.723 1.00 88.12 139 SER A N 1
ATOM 1025 C CA . SER A 1 139 ? 19.088 -20.291 -23.298 1.00 88.12 139 SER A CA 1
ATOM 1026 C C . SER A 1 139 ? 19.358 -19.101 -22.374 1.00 88.12 139 SER A C 1
ATOM 1028 O O . SER A 1 139 ? 20.430 -19.040 -21.773 1.00 88.12 139 SER A O 1
ATOM 1030 N N . ASP A 1 140 ? 18.420 -18.157 -22.293 1.00 86.88 140 ASP A N 1
ATOM 1031 C CA . ASP A 1 140 ? 18.514 -16.935 -21.500 1.00 86.88 140 ASP A CA 1
ATOM 1032 C C . ASP A 1 140 ? 17.855 -17.107 -20.114 1.00 86.88 140 ASP A C 1
ATOM 1034 O O . ASP A 1 140 ? 17.859 -16.162 -19.322 1.00 86.88 140 ASP A O 1
ATOM 1038 N N . ASP A 1 141 ? 17.283 -18.287 -19.816 1.00 91.50 141 ASP A N 1
ATOM 1039 C CA . ASP A 1 141 ? 16.435 -18.549 -18.644 1.00 91.50 141 ASP A CA 1
ATOM 1040 C C . ASP A 1 141 ? 15.319 -17.485 -18.488 1.00 91.50 141 ASP A C 1
ATOM 1042 O O . ASP A 1 141 ? 14.977 -17.049 -17.375 1.00 91.50 141 ASP A O 1
ATOM 1046 N N . TRP A 1 142 ? 14.771 -17.005 -19.615 1.00 92.69 142 TRP A N 1
ATOM 1047 C CA . TRP A 1 142 ? 13.889 -15.837 -19.652 1.00 92.69 142 TRP A CA 1
ATOM 1048 C C . TRP A 1 142 ? 12.640 -16.006 -18.783 1.00 92.69 142 TRP A C 1
ATOM 1050 O O . TRP A 1 142 ? 12.282 -15.106 -18.013 1.00 92.69 142 TRP A O 1
ATOM 1060 N N . CYS A 1 143 ? 11.975 -17.161 -18.852 1.00 94.69 143 CYS A N 1
ATOM 1061 C CA . CYS A 1 143 ? 10.757 -17.419 -18.093 1.00 94.69 143 CYS A CA 1
ATOM 1062 C C . CYS A 1 143 ? 11.035 -17.456 -16.590 1.00 94.69 143 CYS A C 1
ATOM 1064 O O . CYS A 1 143 ? 10.267 -16.880 -15.811 1.00 94.69 143 CYS A O 1
ATOM 1066 N N . ARG A 1 144 ? 12.153 -18.058 -16.166 1.00 94.44 144 ARG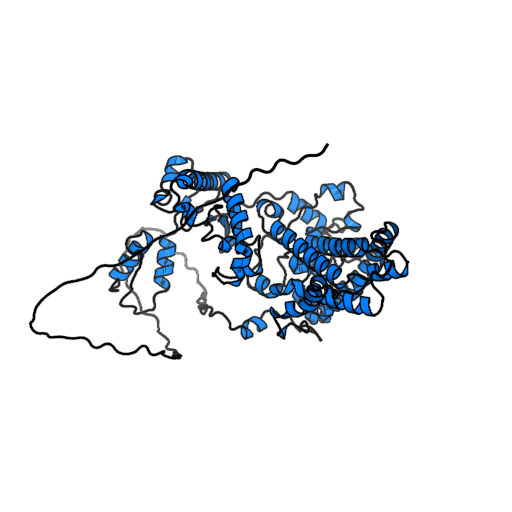 A N 1
ATOM 1067 C CA . ARG A 1 144 ? 12.611 -18.024 -14.772 1.00 94.44 144 ARG A CA 1
ATOM 1068 C C . ARG A 1 144 ? 12.862 -16.590 -14.321 1.00 94.44 144 ARG A C 1
ATOM 1070 O O . ARG A 1 144 ? 12.415 -16.211 -13.235 1.00 94.44 144 ARG A O 1
ATOM 1077 N N . HIS A 1 145 ? 13.510 -15.776 -15.153 1.00 94.12 145 HIS A N 1
ATOM 1078 C CA . HIS A 1 145 ? 13.743 -14.369 -14.848 1.00 94.12 145 HIS A CA 1
ATOM 1079 C C . HIS A 1 145 ? 12.438 -13.565 -14.719 1.00 94.12 145 HIS A C 1
ATOM 1081 O O . HIS A 1 145 ? 12.283 -12.825 -13.740 1.00 94.12 145 HIS A O 1
ATOM 1087 N N . MET A 1 146 ? 11.466 -13.765 -15.618 1.00 95.31 146 MET A N 1
ATOM 1088 C CA . MET A 1 146 ? 10.140 -13.135 -15.531 1.00 95.31 146 MET A CA 1
ATOM 1089 C C . MET A 1 146 ? 9.385 -13.539 -14.262 1.00 95.31 146 MET A C 1
ATOM 1091 O O . MET A 1 146 ? 8.872 -12.666 -13.560 1.00 95.31 146 MET A O 1
ATOM 1095 N N . VAL A 1 147 ? 9.356 -14.832 -13.915 1.00 96.31 147 VAL A N 1
ATOM 1096 C CA . VAL A 1 147 ? 8.721 -15.320 -12.676 1.00 96.31 147 VAL A CA 1
ATOM 1097 C C . VAL A 1 147 ? 9.360 -14.667 -11.450 1.00 96.31 147 VAL A C 1
ATOM 1099 O O . VAL A 1 147 ? 8.649 -14.114 -10.610 1.00 96.31 147 VAL A O 1
ATOM 1102 N N . LEU A 1 148 ? 10.693 -14.673 -11.356 1.00 96.44 148 LEU A N 1
ATOM 1103 C CA . LEU A 1 148 ? 11.415 -14.075 -10.230 1.00 96.44 148 LEU A CA 1
ATOM 1104 C C . LEU A 1 148 ? 11.186 -12.561 -10.125 1.00 96.44 148 LEU A C 1
ATOM 1106 O O . LEU A 1 148 ? 11.006 -12.055 -9.017 1.00 96.44 148 LEU A O 1
ATOM 1110 N N . LEU A 1 149 ? 11.158 -11.838 -11.250 1.00 96.44 149 LEU A N 1
ATOM 1111 C CA . LEU A 1 149 ? 10.920 -10.395 -11.245 1.00 96.44 149 LEU A CA 1
ATOM 1112 C C . LEU A 1 149 ? 9.482 -10.066 -10.834 1.00 96.44 149 LEU A C 1
ATOM 1114 O O . LEU A 1 149 ? 9.281 -9.242 -9.946 1.00 96.44 149 LEU A O 1
ATOM 1118 N N . VAL A 1 150 ? 8.480 -10.727 -11.420 1.00 97.31 150 VAL A N 1
ATOM 1119 C CA . VAL A 1 150 ? 7.070 -10.514 -11.057 1.00 97.31 150 VAL A CA 1
ATOM 1120 C C . VAL A 1 150 ? 6.844 -10.816 -9.571 1.00 97.31 150 VAL A C 1
ATOM 1122 O O . VAL A 1 150 ? 6.234 -10.005 -8.872 1.00 97.31 150 VAL A O 1
ATOM 1125 N N . LEU A 1 151 ? 7.402 -11.915 -9.048 1.00 96.75 151 LEU A N 1
ATOM 1126 C CA . LEU A 1 151 ? 7.345 -12.238 -7.618 1.00 96.75 151 LEU A CA 1
ATOM 1127 C C . LEU A 1 151 ? 8.020 -11.169 -6.745 1.00 96.75 151 LEU A C 1
ATOM 1129 O O . LEU A 1 151 ? 7.437 -10.758 -5.741 1.00 96.75 151 LEU A O 1
ATOM 1133 N N . ALA A 1 152 ? 9.205 -10.680 -7.123 1.00 97.56 152 ALA A N 1
ATOM 1134 C CA . ALA A 1 152 ? 9.894 -9.618 -6.388 1.00 97.56 152 ALA A CA 1
ATOM 1135 C C . ALA A 1 152 ? 9.050 -8.332 -6.311 1.00 97.56 152 ALA A C 1
ATOM 1137 O O . ALA A 1 152 ? 8.953 -7.725 -5.244 1.00 97.56 152 ALA A O 1
ATOM 1138 N N . ARG A 1 153 ? 8.376 -7.959 -7.405 1.00 97.12 153 ARG A N 1
ATOM 1139 C CA . ARG A 1 153 ? 7.498 -6.778 -7.478 1.00 97.12 153 ARG A CA 1
ATOM 1140 C C . ARG A 1 153 ? 6.240 -6.928 -6.618 1.00 97.12 153 ARG A C 1
ATOM 1142 O O . ARG A 1 153 ? 5.915 -6.015 -5.859 1.00 97.12 153 ARG A O 1
ATOM 1149 N N . TYR A 1 154 ? 5.592 -8.099 -6.626 1.00 95.50 154 TYR A N 1
ATOM 1150 C CA . TYR A 1 154 ? 4.503 -8.404 -5.682 1.00 95.50 154 TYR A CA 1
ATOM 1151 C C . TYR A 1 154 ? 4.964 -8.317 -4.220 1.00 95.50 154 TYR A C 1
ATOM 1153 O O . TYR A 1 154 ? 4.255 -7.750 -3.389 1.00 95.50 154 TYR A O 1
ATOM 1161 N N . VAL A 1 155 ? 6.151 -8.846 -3.896 1.00 95.75 155 VAL A N 1
ATOM 1162 C CA . VAL A 1 155 ? 6.717 -8.770 -2.540 1.00 95.75 155 VAL A CA 1
ATOM 1163 C C . VAL A 1 155 ? 6.998 -7.319 -2.140 1.00 95.75 155 VAL A C 1
ATOM 1165 O O . VAL A 1 155 ? 6.614 -6.925 -1.041 1.00 95.75 155 VAL A O 1
ATOM 1168 N N . LEU A 1 156 ? 7.591 -6.501 -3.015 1.00 96.44 156 LEU A N 1
ATOM 1169 C CA . LEU A 1 156 ? 7.830 -5.074 -2.757 1.00 96.44 156 LEU A CA 1
ATOM 1170 C C . LEU A 1 156 ? 6.521 -4.316 -2.497 1.00 96.44 156 LEU A C 1
ATOM 1172 O O . LEU A 1 156 ? 6.397 -3.647 -1.468 1.00 96.44 156 LEU A O 1
ATOM 1176 N N . ALA A 1 157 ? 5.521 -4.474 -3.368 1.00 95.56 157 ALA A N 1
ATOM 1177 C CA . ALA A 1 157 ? 4.210 -3.855 -3.191 1.00 95.56 157 ALA A CA 1
ATOM 1178 C C . ALA A 1 157 ? 3.547 -4.292 -1.873 1.00 95.56 157 ALA A C 1
ATOM 1180 O O . ALA A 1 157 ? 3.075 -3.451 -1.104 1.00 95.56 157 ALA A O 1
ATOM 1181 N N . GLN A 1 158 ? 3.579 -5.591 -1.557 1.00 94.50 158 GLN A N 1
ATOM 1182 C CA . GLN A 1 158 ? 3.034 -6.124 -0.311 1.00 94.50 158 GLN A CA 1
ATOM 1183 C C . GLN A 1 158 ? 3.784 -5.600 0.922 1.00 94.50 158 GLN A C 1
ATOM 1185 O O . GLN A 1 158 ? 3.138 -5.265 1.909 1.00 94.50 158 GLN A O 1
ATOM 1190 N N . LEU A 1 159 ? 5.114 -5.474 0.894 1.00 95.38 159 LEU A N 1
ATOM 1191 C CA . LEU A 1 159 ? 5.889 -4.896 2.000 1.00 95.38 159 LEU A CA 1
ATOM 1192 C C . LEU A 1 159 ? 5.506 -3.431 2.255 1.00 95.38 159 LEU A C 1
ATOM 1194 O O . LEU A 1 159 ? 5.316 -3.043 3.410 1.00 95.38 159 LEU A O 1
ATOM 1198 N N . PHE A 1 160 ? 5.316 -2.635 1.199 1.00 95.19 160 PHE A N 1
ATOM 1199 C CA . PHE A 1 160 ? 4.851 -1.251 1.321 1.00 95.19 160 PHE A CA 1
ATOM 1200 C C . PHE A 1 160 ? 3.403 -1.149 1.826 1.00 95.19 160 PHE A C 1
ATOM 1202 O O . PHE A 1 160 ? 3.117 -0.291 2.662 1.00 95.19 160 PHE A O 1
ATOM 1209 N N . VAL A 1 161 ? 2.496 -2.033 1.390 1.00 93.31 161 VAL A N 1
ATOM 1210 C CA . VAL A 1 161 ? 1.123 -2.126 1.931 1.00 93.31 161 VAL A CA 1
ATOM 1211 C C . VAL A 1 161 ? 1.142 -2.518 3.412 1.00 93.31 161 VAL A C 1
ATOM 1213 O O . VAL A 1 161 ? 0.462 -1.897 4.228 1.00 93.31 161 VAL A O 1
ATOM 1216 N N . THR A 1 162 ? 1.971 -3.488 3.797 1.00 93.56 162 THR A N 1
ATOM 1217 C CA . THR A 1 162 ? 2.164 -3.867 5.202 1.00 93.56 162 THR A CA 1
ATOM 1218 C C . THR A 1 162 ? 2.641 -2.662 6.023 1.00 93.56 162 THR A C 1
ATOM 1220 O O . THR A 1 162 ? 2.060 -2.351 7.064 1.00 93.56 162 THR A O 1
ATOM 1223 N N . ALA A 1 163 ? 3.644 -1.923 5.537 1.00 94.50 163 ALA A N 1
ATOM 1224 C CA . ALA A 1 163 ? 4.184 -0.743 6.212 1.00 94.50 163 ALA A CA 1
ATOM 1225 C C . ALA A 1 163 ? 3.178 0.426 6.312 1.00 94.50 163 ALA A C 1
ATOM 1227 O O . ALA A 1 163 ? 3.071 1.029 7.383 1.00 94.50 163 ALA A O 1
ATOM 1228 N N . SER A 1 164 ? 2.379 0.709 5.270 1.00 91.94 164 SER A N 1
ATOM 1229 C CA . SER A 1 164 ? 1.348 1.766 5.326 1.00 91.94 164 SER A CA 1
ATOM 1230 C C . SER A 1 164 ? 0.233 1.439 6.314 1.00 91.94 164 SER A C 1
ATOM 1232 O O . SER A 1 164 ? -0.354 2.343 6.919 1.00 91.94 164 SER A O 1
ATOM 1234 N N . ARG A 1 165 ? -0.062 0.151 6.514 1.00 89.75 165 ARG A N 1
ATOM 1235 C CA . ARG A 1 165 ? -1.160 -0.312 7.368 1.00 89.75 165 ARG A CA 1
ATOM 1236 C C . ARG A 1 165 ? -0.733 -0.671 8.797 1.00 89.75 165 ARG A C 1
ATOM 1238 O O . ARG A 1 165 ? -1.593 -0.681 9.679 1.00 89.75 165 ARG A O 1
ATOM 1245 N N . ILE A 1 166 ? 0.560 -0.853 9.087 1.00 91.38 166 ILE A N 1
ATOM 1246 C CA . ILE A 1 166 ? 1.072 -0.892 10.468 1.00 91.38 166 ILE A CA 1
ATOM 1247 C C . ILE A 1 166 ? 1.060 0.527 11.050 1.00 91.38 166 ILE A C 1
ATOM 1249 O O . ILE A 1 166 ? 1.928 1.360 10.790 1.00 91.38 166 ILE A O 1
ATOM 1253 N N . HIS A 1 167 ? 0.077 0.795 11.910 1.00 88.62 167 HIS A N 1
ATOM 1254 C CA . HIS A 1 167 ? -0.145 2.120 12.503 1.00 88.62 167 HIS A CA 1
ATOM 1255 C C . HIS A 1 167 ? 1.023 2.626 13.370 1.00 88.62 167 HIS A C 1
ATOM 1257 O O . HIS A 1 167 ? 1.211 3.832 13.493 1.00 88.62 167 HIS A O 1
ATOM 1263 N N . ALA A 1 168 ? 1.845 1.727 13.922 1.00 87.88 168 ALA A N 1
ATOM 1264 C CA . ALA A 1 168 ? 3.069 2.091 14.644 1.00 87.88 168 ALA A CA 1
ATOM 1265 C C . ALA A 1 168 ? 4.171 2.678 13.735 1.00 87.88 168 ALA A C 1
ATOM 1267 O O . ALA A 1 168 ? 5.029 3.405 14.226 1.00 87.88 168 ALA A O 1
ATOM 1268 N N . ILE A 1 169 ? 4.136 2.384 12.428 1.00 90.69 169 ILE A N 1
ATOM 1269 C CA . ILE A 1 169 ? 5.064 2.913 11.417 1.00 90.69 169 ILE A CA 1
ATOM 1270 C C . ILE A 1 169 ? 4.450 4.162 10.770 1.00 90.69 169 ILE A C 1
ATOM 1272 O O . ILE A 1 169 ? 5.022 5.248 10.834 1.00 90.69 169 ILE A O 1
ATOM 1276 N N . SER A 1 170 ? 3.256 4.027 10.183 1.00 90.56 170 SER A N 1
ATOM 1277 C CA . SER A 1 170 ? 2.649 5.071 9.343 1.00 90.56 170 SER A CA 1
ATOM 1278 C C . SER A 1 170 ? 1.786 6.089 10.096 1.00 90.56 170 SER A C 1
ATOM 1280 O O . SER A 1 170 ? 1.520 7.179 9.591 1.00 90.56 170 SER A O 1
ATOM 1282 N N . GLY A 1 171 ? 1.285 5.738 11.284 1.00 87.75 171 GLY A N 1
ATOM 1283 C CA . GLY A 1 171 ? 0.140 6.412 11.900 1.00 87.75 171 GLY A CA 1
ATOM 1284 C C . GLY A 1 171 ? 0.399 7.851 12.336 1.00 87.75 171 GLY A C 1
ATOM 1285 O O . GLY A 1 171 ? -0.485 8.694 12.197 1.00 87.75 171 GLY A O 1
ATOM 1286 N N . LYS A 1 172 ? 1.607 8.143 12.837 1.00 87.19 172 LYS A N 1
ATOM 1287 C CA . LYS A 1 172 ? 1.989 9.482 13.321 1.00 87.19 172 LYS A CA 1
ATOM 1288 C C . LYS A 1 172 ? 2.133 10.493 12.178 1.00 87.19 172 LYS A C 1
ATOM 1290 O O . LYS A 1 172 ? 1.666 11.620 12.299 1.00 87.19 172 LYS A O 1
ATOM 1295 N N . HIS A 1 173 ? 2.757 10.081 11.077 1.00 90.62 173 HIS A N 1
ATOM 1296 C CA . HIS A 1 173 ? 3.138 10.956 9.963 1.00 90.62 173 HIS A CA 1
ATOM 1297 C C . HIS A 1 173 ? 2.223 10.791 8.734 1.00 90.62 173 HIS A C 1
ATOM 1299 O O . HIS A 1 173 ? 2.613 11.098 7.607 1.00 90.62 173 HIS A O 1
ATOM 1305 N N . ARG A 1 174 ? 1.001 10.276 8.928 1.00 89.88 174 ARG A N 1
ATOM 1306 C CA . ARG A 1 174 ? 0.032 10.079 7.843 1.00 89.88 174 ARG A CA 1
ATOM 1307 C C . ARG A 1 174 ? -0.355 11.419 7.211 1.00 89.88 174 ARG A C 1
ATOM 1309 O O . ARG A 1 174 ? -0.658 12.387 7.920 1.00 89.88 174 ARG A O 1
ATOM 1316 N N . ILE A 1 175 ? -0.371 11.460 5.880 1.00 90.62 175 ILE A N 1
ATOM 1317 C CA . ILE A 1 175 ? -0.620 12.690 5.118 1.00 90.62 175 ILE A CA 1
ATOM 1318 C C . ILE A 1 175 ? -2.129 12.959 5.073 1.00 90.62 175 ILE A C 1
ATOM 1320 O O . ILE A 1 175 ? -2.602 13.933 5.667 1.00 90.62 175 ILE A O 1
ATOM 1324 N N . GLN A 1 176 ? -2.893 12.043 4.470 1.00 87.19 176 GLN A N 1
ATOM 1325 C CA . GLN A 1 176 ? -4.354 12.056 4.416 1.00 87.19 176 GLN A CA 1
ATOM 1326 C C . GLN A 1 176 ? -4.952 11.342 5.634 1.00 87.19 176 GLN A C 1
ATOM 1328 O O . GLN A 1 176 ? -4.818 10.131 5.812 1.00 87.19 176 GLN A O 1
ATOM 1333 N N . LYS A 1 177 ? -5.685 12.090 6.468 1.00 78.94 177 LYS A N 1
ATOM 1334 C CA . LYS A 1 177 ? -6.353 11.565 7.677 1.00 78.94 177 LYS A CA 1
ATOM 1335 C C . LYS A 1 177 ? -7.639 10.769 7.412 1.00 78.94 177 LYS A C 1
ATOM 1337 O O . LYS A 1 177 ? -8.204 10.202 8.346 1.00 78.94 177 LYS A O 1
ATOM 1342 N N . ARG A 1 178 ? -8.156 10.781 6.181 1.00 78.75 178 ARG A N 1
ATOM 1343 C CA . ARG A 1 178 ? -9.357 10.020 5.804 1.00 78.75 178 ARG A CA 1
ATOM 1344 C C . ARG A 1 178 ? -9.004 8.530 5.723 1.00 78.75 178 ARG A C 1
ATOM 1346 O O . ARG A 1 178 ? -7.912 8.179 5.291 1.00 78.75 178 ARG A O 1
ATOM 1353 N N . GLY A 1 179 ? -9.922 7.663 6.145 1.00 76.56 179 GLY A N 1
ATOM 1354 C CA . GLY A 1 179 ? -9.804 6.227 5.889 1.00 76.56 179 GLY A CA 1
ATOM 1355 C C . GLY A 1 179 ? -10.122 5.913 4.426 1.00 76.56 179 GLY A C 1
ATOM 1356 O O . GLY A 1 179 ? -10.951 6.593 3.819 1.00 76.56 179 GLY A O 1
ATOM 1357 N N . VAL A 1 180 ? -9.485 4.879 3.879 1.00 81.75 180 VAL A N 1
ATOM 1358 C CA . VAL A 1 180 ? -9.865 4.297 2.581 1.00 81.75 180 VAL A CA 1
ATOM 1359 C C . VAL A 1 180 ? -11.232 3.625 2.737 1.00 81.75 180 VAL A C 1
ATOM 1361 O O . VAL A 1 180 ? -11.461 2.931 3.728 1.00 81.75 180 VAL A O 1
ATOM 1364 N N . ASN A 1 181 ? -12.149 3.838 1.791 1.00 80.75 181 ASN A N 1
ATOM 1365 C CA . ASN A 1 181 ? -13.484 3.237 1.821 1.00 80.75 181 ASN A CA 1
ATOM 1366 C C . ASN A 1 181 ? -13.556 1.956 0.963 1.00 80.75 181 ASN A C 1
ATOM 1368 O O . ASN A 1 181 ? -12.716 1.719 0.096 1.00 80.75 181 ASN A O 1
ATOM 1372 N N . PHE A 1 182 ? -14.585 1.130 1.179 1.00 82.75 182 PHE A N 1
ATOM 1373 C CA . PHE A 1 182 ? -14.748 -0.125 0.430 1.00 82.75 182 PHE A CA 1
ATOM 1374 C C . PHE A 1 182 ? -14.913 0.080 -1.086 1.00 82.75 182 PHE A C 1
ATOM 1376 O O . PHE A 1 182 ? -14.501 -0.779 -1.853 1.00 82.75 182 PHE A O 1
ATOM 1383 N N . GLU A 1 183 ? -15.459 1.216 -1.533 1.00 85.50 183 GLU A N 1
ATOM 1384 C CA . GLU A 1 183 ? -15.606 1.538 -2.962 1.00 85.50 183 GLU A CA 1
ATOM 1385 C C . GLU A 1 183 ? -14.245 1.747 -3.643 1.00 85.50 183 GLU A C 1
ATOM 1387 O O . GLU A 1 183 ? -14.012 1.246 -4.741 1.00 85.50 183 GLU A O 1
ATOM 1392 N N . GLN A 1 184 ? -13.319 2.435 -2.970 1.00 89.19 184 GLN A N 1
ATOM 1393 C CA . GLN A 1 184 ? -11.931 2.568 -3.400 1.00 89.19 184 GLN A CA 1
ATOM 1394 C C . GLN A 1 184 ? -11.189 1.223 -3.317 1.00 89.19 184 GLN A C 1
ATOM 1396 O O . GLN A 1 184 ? -10.441 0.879 -4.230 1.00 89.19 184 GLN A O 1
ATOM 1401 N N . MET A 1 185 ? -11.427 0.424 -2.269 1.00 87.25 185 MET A N 1
ATOM 1402 C CA . MET A 1 185 ? -10.848 -0.923 -2.157 1.00 87.25 185 MET A CA 1
ATOM 1403 C C . MET A 1 185 ? -11.309 -1.874 -3.268 1.00 87.25 185 MET A C 1
ATOM 1405 O O . MET A 1 185 ? -10.496 -2.658 -3.744 1.00 87.25 185 MET A O 1
ATOM 1409 N N . ASP A 1 186 ? -12.577 -1.812 -3.683 1.00 87.88 186 ASP A N 1
ATOM 1410 C CA . ASP A 1 186 ? -13.108 -2.627 -4.781 1.00 87.88 186 ASP A CA 1
ATOM 1411 C C . ASP A 1 186 ? -12.664 -2.123 -6.165 1.00 87.88 186 ASP A C 1
ATOM 1413 O O . ASP A 1 186 ? -12.470 -2.945 -7.056 1.00 87.88 186 ASP A O 1
ATOM 1417 N N . ARG A 1 187 ? -12.472 -0.808 -6.361 1.00 89.31 187 ARG A N 1
ATOM 1418 C CA . ARG A 1 187 ? -11.968 -0.250 -7.632 1.00 89.31 187 ARG A CA 1
ATOM 1419 C C . ARG A 1 187 ? -10.514 -0.644 -7.906 1.00 89.31 187 ARG A C 1
ATOM 1421 O O . ARG A 1 187 ? -10.176 -0.988 -9.029 1.00 89.31 187 ARG A O 1
ATOM 1428 N N . GLU A 1 188 ? -9.667 -0.578 -6.885 1.00 91.38 188 GLU A N 1
ATOM 1429 C CA . GLU A 1 188 ? -8.217 -0.810 -6.985 1.00 91.38 188 GLU A CA 1
ATOM 1430 C C . GLU A 1 188 ? -7.824 -2.290 -6.779 1.00 91.38 188 GLU A C 1
ATOM 1432 O O . GLU A 1 188 ? -6.6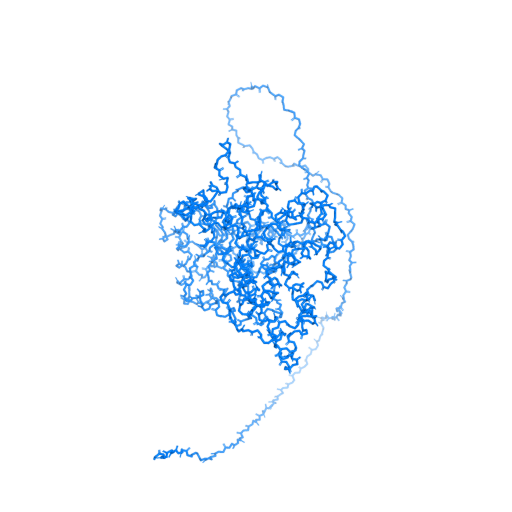66 -2.595 -6.504 1.00 91.38 188 GLU A O 1
ATOM 1437 N N . ASP A 1 189 ? -8.772 -3.231 -6.854 1.00 88.00 189 ASP A N 1
ATOM 1438 C CA . ASP A 1 189 ? -8.504 -4.656 -6.590 1.00 88.00 189 ASP A CA 1
ATOM 1439 C C . ASP A 1 189 ? -7.583 -5.285 -7.649 1.00 88.00 189 ASP A C 1
ATOM 1441 O O . ASP A 1 189 ? -6.769 -6.144 -7.330 1.00 88.00 189 ASP A O 1
ATOM 1445 N N . ASN A 1 190 ? -7.681 -4.793 -8.889 1.00 90.88 190 ASN A N 1
ATOM 1446 C CA . ASN A 1 190 ? -6.896 -5.196 -10.059 1.00 90.88 190 ASN A CA 1
ATOM 1447 C C . ASN A 1 190 ? -5.613 -4.354 -10.257 1.00 90.88 190 ASN A C 1
ATOM 1449 O O . ASN A 1 190 ? -5.098 -4.254 -11.369 1.00 90.88 190 ASN A O 1
ATOM 1453 N N . TRP A 1 191 ? -5.083 -3.734 -9.195 1.00 92.62 191 TRP A N 1
ATOM 1454 C CA . TRP A 1 191 ? -3.879 -2.881 -9.238 1.00 92.62 191 TRP A CA 1
ATOM 1455 C C . TRP A 1 191 ? -2.646 -3.529 -9.894 1.00 92.62 191 TRP A C 1
ATOM 1457 O O . TRP A 1 191 ? -1.718 -2.825 -10.275 1.00 92.62 191 TRP A O 1
ATOM 1467 N N . ASP A 1 192 ? -2.617 -4.855 -9.984 1.00 94.88 192 ASP A N 1
ATOM 1468 C CA . ASP A 1 192 ? -1.524 -5.693 -10.464 1.00 94.88 192 ASP A CA 1
ATOM 1469 C C . ASP A 1 192 ? -1.598 -6.044 -11.962 1.00 94.88 192 ASP A C 1
ATOM 1471 O O . ASP A 1 192 ? -0.677 -6.676 -12.482 1.00 94.88 192 ASP A O 1
ATOM 1475 N N . ASP A 1 193 ? -2.625 -5.592 -12.694 1.00 96.00 193 ASP A N 1
ATOM 1476 C CA . ASP A 1 193 ? -2.742 -5.827 -14.145 1.00 96.00 193 ASP A CA 1
ATOM 1477 C C . ASP A 1 193 ? -1.512 -5.342 -14.929 1.00 96.00 193 ASP A C 1
ATOM 1479 O O . ASP A 1 193 ? -1.079 -5.986 -15.887 1.00 96.00 193 ASP A O 1
ATOM 1483 N N . PHE A 1 194 ? -0.885 -4.250 -14.487 1.00 95.19 194 PHE A N 1
ATOM 1484 C CA . PHE A 1 194 ? 0.346 -3.737 -15.091 1.00 95.19 194 PHE A CA 1
ATOM 1485 C C . PHE A 1 194 ? 1.533 -4.712 -14.987 1.00 95.19 194 PHE A C 1
ATOM 1487 O O . PHE A 1 194 ? 2.388 -4.705 -15.870 1.00 95.19 194 PHE A O 1
ATOM 1494 N N . LEU A 1 195 ? 1.584 -5.583 -13.967 1.00 96.94 195 LEU A N 1
ATOM 1495 C CA . LEU A 1 195 ? 2.630 -6.605 -13.841 1.00 96.94 195 LEU A CA 1
ATOM 1496 C C . LEU A 1 195 ? 2.477 -7.668 -14.931 1.00 96.94 195 LEU A C 1
ATOM 1498 O O . LEU A 1 195 ? 3.468 -8.070 -15.540 1.00 96.94 195 LEU A O 1
ATOM 1502 N N . ILE A 1 196 ? 1.235 -8.079 -15.209 1.00 97.38 196 ILE A N 1
ATOM 1503 C CA . ILE A 1 196 ? 0.907 -9.013 -16.295 1.00 97.38 196 ILE A CA 1
ATOM 1504 C C . ILE A 1 196 ? 1.217 -8.357 -17.645 1.00 97.38 196 ILE A C 1
ATOM 1506 O O . ILE A 1 196 ? 1.912 -8.952 -18.466 1.00 97.38 196 ILE A O 1
ATOM 1510 N N . LEU A 1 197 ? 0.776 -7.110 -17.855 1.00 97.38 197 LEU A N 1
ATOM 1511 C CA . LEU A 1 197 ? 1.058 -6.359 -19.080 1.00 97.38 197 LEU A CA 1
ATOM 1512 C C . LEU A 1 197 ? 2.558 -6.241 -19.347 1.00 97.38 197 LEU A C 1
ATOM 1514 O O . LEU A 1 197 ? 3.011 -6.571 -20.439 1.00 97.38 197 LEU A O 1
ATOM 1518 N N . GLN A 1 198 ? 3.331 -5.794 -18.358 1.00 96.62 198 GLN A N 1
ATOM 1519 C CA . GLN A 1 198 ? 4.765 -5.601 -18.530 1.00 96.62 198 GLN A CA 1
ATOM 1520 C C . GLN A 1 198 ? 5.489 -6.934 -18.734 1.00 96.62 198 GLN A C 1
ATOM 1522 O O . GLN A 1 198 ? 6.361 -6.992 -19.591 1.00 96.62 198 GLN A O 1
ATOM 1527 N N . ALA A 1 199 ? 5.108 -8.020 -18.050 1.00 96.44 199 ALA A N 1
ATOM 1528 C CA . ALA A 1 199 ? 5.684 -9.344 -18.311 1.00 96.44 199 ALA A CA 1
ATOM 1529 C C . ALA A 1 199 ? 5.448 -9.805 -19.765 1.00 96.44 199 ALA A C 1
ATOM 1531 O O . ALA A 1 199 ? 6.379 -10.265 -20.428 1.00 96.44 199 ALA A O 1
ATOM 1532 N N . LEU A 1 200 ? 4.231 -9.620 -20.292 1.00 96.62 200 LEU A N 1
ATOM 1533 C CA . LEU A 1 200 ? 3.898 -9.951 -21.682 1.00 96.62 200 LEU A CA 1
ATOM 1534 C C . LEU A 1 200 ? 4.644 -9.055 -22.686 1.00 96.62 200 LEU A C 1
ATOM 1536 O O . LEU A 1 200 ? 5.214 -9.567 -23.646 1.00 96.62 200 LEU A O 1
ATOM 1540 N N . VAL A 1 201 ? 4.699 -7.738 -22.452 1.00 95.69 201 VAL A N 1
ATOM 1541 C CA . VAL A 1 201 ? 5.408 -6.784 -23.326 1.00 95.69 201 VAL A CA 1
ATOM 1542 C C . VAL A 1 201 ? 6.915 -7.038 -23.323 1.00 95.69 201 VAL A C 1
ATOM 1544 O O . VAL A 1 201 ? 7.512 -7.109 -24.392 1.00 95.69 201 VAL A O 1
ATOM 1547 N N . MET A 1 202 ? 7.534 -7.231 -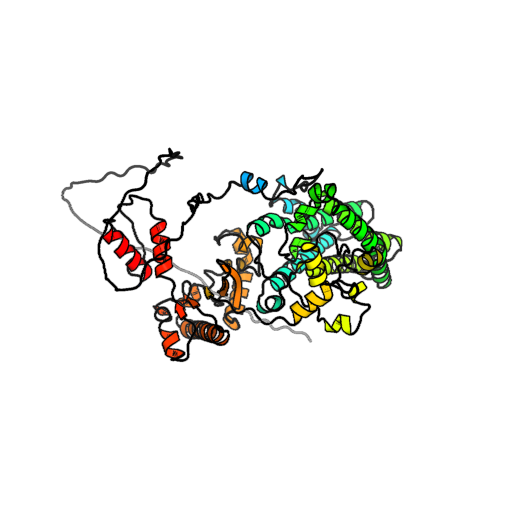22.155 1.00 93.50 202 MET A N 1
ATOM 1548 C CA . MET A 1 202 ? 8.966 -7.538 -22.059 1.00 93.50 202 MET A CA 1
ATOM 1549 C C . MET A 1 202 ? 9.298 -8.855 -22.774 1.00 93.50 202 MET A C 1
ATOM 1551 O O . MET A 1 202 ? 10.329 -8.939 -23.430 1.00 93.50 202 MET A O 1
ATOM 1555 N N . THR A 1 203 ? 8.409 -9.851 -22.719 1.00 93.62 203 THR A N 1
ATOM 1556 C CA . THR A 1 203 ? 8.588 -11.135 -23.425 1.00 93.62 203 THR A CA 1
ATOM 1557 C C . THR A 1 203 ? 8.443 -10.991 -24.939 1.00 93.62 203 THR A C 1
ATOM 1559 O O . THR A 1 203 ? 9.252 -11.532 -25.687 1.00 93.62 203 THR A O 1
ATOM 1562 N N . ALA A 1 204 ? 7.471 -10.202 -25.405 1.00 93.44 204 ALA A N 1
ATOM 1563 C CA . ALA A 1 204 ? 7.344 -9.874 -26.823 1.00 93.44 204 ALA A CA 1
ATOM 1564 C C . ALA A 1 204 ? 8.575 -9.111 -27.348 1.00 93.44 204 ALA A C 1
ATOM 1566 O O . ALA A 1 204 ? 9.015 -9.358 -28.467 1.00 93.44 204 ALA A O 1
ATOM 1567 N N . VAL A 1 205 ? 9.162 -8.225 -26.532 1.00 90.69 205 VAL A N 1
ATOM 1568 C CA . VAL A 1 205 ? 10.440 -7.566 -26.842 1.00 90.69 205 VAL A CA 1
ATOM 1569 C C . VAL A 1 205 ? 11.583 -8.582 -26.886 1.00 90.69 205 VAL A C 1
ATOM 1571 O O . VAL A 1 205 ? 12.329 -8.566 -27.857 1.00 90.69 205 VAL A O 1
ATOM 1574 N N . HIS A 1 206 ? 11.694 -9.486 -25.909 1.00 89.56 206 HIS A N 1
ATOM 1575 C CA . HIS A 1 206 ? 12.737 -10.519 -25.861 1.00 89.56 206 HIS A CA 1
ATOM 1576 C C . HIS A 1 206 ? 12.745 -11.428 -27.110 1.00 89.56 206 HIS A C 1
ATOM 1578 O O . HIS A 1 206 ? 13.810 -11.749 -27.631 1.00 89.56 206 HIS A O 1
ATOM 1584 N N . TRP A 1 207 ? 11.575 -11.792 -27.652 1.00 87.00 207 TRP A N 1
ATOM 1585 C CA . TRP A 1 207 ? 11.489 -12.582 -28.894 1.00 87.00 207 TRP A CA 1
ATOM 1586 C C . TRP A 1 207 ? 11.934 -11.832 -30.160 1.00 87.00 207 TRP A C 1
ATOM 1588 O O . TRP A 1 207 ? 12.262 -12.470 -31.158 1.00 87.00 207 TRP A O 1
ATOM 1598 N N . VAL A 1 208 ? 11.935 -10.496 -30.144 1.00 87.44 208 VAL A N 1
ATOM 1599 C CA . VAL A 1 208 ? 12.394 -9.657 -31.269 1.00 87.44 208 VAL A CA 1
ATOM 1600 C C . VAL A 1 208 ? 13.849 -9.217 -31.077 1.00 87.44 208 VAL A C 1
ATOM 1602 O O . VAL A 1 208 ? 14.595 -9.094 -32.046 1.00 87.44 208 VAL A O 1
ATOM 1605 N N . LEU A 1 209 ? 14.254 -8.987 -29.828 1.00 82.62 209 LEU A N 1
ATOM 1606 C CA . LEU A 1 209 ? 15.574 -8.542 -29.396 1.00 82.62 209 LEU A CA 1
ATOM 1607 C C . LEU A 1 209 ? 16.057 -9.507 -28.297 1.00 82.62 209 LEU A C 1
ATOM 1609 O O . LEU A 1 209 ? 15.585 -9.365 -27.167 1.00 82.62 209 LEU A O 1
ATOM 1613 N N . PRO A 1 210 ? 16.965 -10.467 -28.582 1.00 69.25 210 PRO A N 1
ATOM 1614 C CA . PRO A 1 210 ? 17.355 -11.508 -27.626 1.00 69.25 210 PRO A CA 1
ATOM 1615 C C . PRO A 1 210 ? 17.830 -10.885 -26.308 1.00 69.25 210 PRO A C 1
ATOM 1617 O O . PRO A 1 210 ? 18.819 -10.149 -26.259 1.00 69.25 210 PRO A O 1
ATOM 1620 N N . GLY A 1 211 ? 17.021 -11.099 -25.269 1.00 63.47 211 GLY A N 1
ATOM 1621 C CA . GLY A 1 211 ? 16.878 -10.138 -24.176 1.00 63.47 211 GLY A CA 1
ATOM 1622 C C . GLY A 1 211 ? 17.888 -10.258 -23.041 1.00 63.47 211 GLY A C 1
ATOM 1623 O O . GLY A 1 211 ? 18.045 -9.278 -22.318 1.00 63.47 211 GLY A O 1
ATOM 1624 N N . PHE A 1 212 ? 18.561 -11.404 -22.878 1.00 74.38 212 PHE A N 1
ATOM 1625 C CA . PHE A 1 212 ? 19.675 -11.573 -21.933 1.00 74.38 212 PHE A CA 1
ATOM 1626 C C . PHE A 1 212 ? 20.894 -12.303 -22.523 1.00 74.38 212 PHE A C 1
ATOM 1628 O O . PHE A 1 212 ? 21.931 -12.362 -21.859 1.00 74.38 212 PHE A O 1
ATOM 1635 N N . ALA A 1 213 ? 20.822 -12.804 -23.759 1.00 75.50 213 ALA A N 1
ATOM 1636 C CA . ALA A 1 213 ? 21.906 -13.506 -24.434 1.00 75.50 213 ALA A CA 1
ATOM 1637 C C . ALA A 1 213 ? 23.224 -12.713 -24.370 1.00 75.50 213 ALA A C 1
ATOM 1639 O O . ALA A 1 213 ? 23.363 -11.632 -24.947 1.00 75.50 213 ALA A O 1
ATOM 1640 N N . ASN A 1 214 ? 24.225 -13.285 -23.695 1.00 80.44 214 ASN A N 1
ATOM 1641 C CA . ASN A 1 214 ? 25.549 -12.691 -23.454 1.00 80.44 214 ASN A CA 1
ATOM 1642 C C . ASN A 1 214 ? 25.564 -11.415 -22.584 1.00 80.44 214 ASN A C 1
ATOM 1644 O O . ASN A 1 214 ? 26.587 -10.727 -22.530 1.00 80.44 214 ASN A O 1
ATOM 1648 N N . PHE A 1 215 ? 24.481 -11.077 -21.879 1.00 90.38 215 PHE A N 1
ATOM 1649 C CA . PHE A 1 215 ? 24.499 -9.947 -20.951 1.00 90.38 215 PHE A CA 1
ATOM 1650 C C . PHE A 1 215 ? 25.361 -10.287 -19.726 1.00 90.38 215 PHE A C 1
ATOM 1652 O O . PHE A 1 215 ? 25.200 -11.356 -19.130 1.00 90.38 215 PHE A O 1
ATOM 1659 N N . PRO A 1 216 ? 26.237 -9.376 -19.267 1.00 93.25 216 PRO A N 1
ATOM 1660 C CA . PRO A 1 216 ? 26.898 -9.552 -17.985 1.00 93.25 216 PRO A CA 1
ATOM 1661 C C . PRO A 1 216 ? 25.859 -9.546 -16.856 1.00 93.25 216 PRO A C 1
ATOM 1663 O O . PRO A 1 216 ? 24.842 -8.847 -16.919 1.00 93.25 216 PRO A O 1
ATOM 1666 N N . LEU A 1 217 ? 26.151 -10.259 -15.764 1.00 93.12 217 LEU A N 1
ATOM 1667 C CA . LEU A 1 217 ? 25.311 -10.237 -14.560 1.00 93.12 217 LEU A CA 1
ATOM 1668 C C . LEU A 1 217 ? 25.115 -8.813 -14.021 1.00 93.12 217 LEU A C 1
ATOM 1670 O O . LEU A 1 217 ? 24.066 -8.506 -13.462 1.00 93.12 217 LEU A O 1
ATOM 1674 N N . PHE A 1 218 ? 26.108 -7.934 -14.186 1.00 95.12 218 PHE A N 1
ATOM 1675 C CA . PHE A 1 218 ? 26.084 -6.581 -13.645 1.00 95.12 218 PHE A CA 1
ATOM 1676 C C . PHE A 1 218 ? 26.990 -5.622 -14.436 1.00 95.12 218 PHE A C 1
ATOM 1678 O O . PHE A 1 218 ? 28.033 -6.026 -14.944 1.00 95.12 218 PHE A O 1
ATOM 1685 N N . SER A 1 219 ? 26.615 -4.340 -14.513 1.00 95.56 219 SER A N 1
ATOM 1686 C CA . SER A 1 219 ? 27.401 -3.286 -15.169 1.00 95.56 219 SER A CA 1
ATOM 1687 C C . SER A 1 219 ? 27.156 -1.920 -14.516 1.00 95.56 219 SER A C 1
ATOM 1689 O O . SER A 1 219 ? 26.070 -1.354 -14.642 1.00 95.56 219 SER A O 1
ATOM 1691 N N . TRP A 1 220 ? 28.177 -1.343 -13.866 1.00 95.62 220 TRP A N 1
ATOM 1692 C CA . TRP A 1 220 ? 28.103 0.030 -13.335 1.00 95.62 220 TRP A CA 1
ATOM 1693 C C . TRP A 1 220 ? 27.897 1.069 -14.446 1.00 95.62 220 TRP A C 1
ATOM 1695 O O . TRP A 1 220 ? 27.128 2.012 -14.268 1.00 95.62 220 TRP A O 1
ATOM 1705 N N . ARG A 1 221 ? 28.530 0.867 -15.614 1.00 96.88 221 ARG A N 1
ATOM 1706 C CA . ARG A 1 221 ? 28.331 1.706 -16.809 1.00 96.88 221 ARG A CA 1
ATOM 1707 C C . ARG A 1 221 ? 26.870 1.671 -17.262 1.00 96.88 221 ARG A C 1
ATOM 1709 O O . ARG A 1 221 ? 26.300 2.719 -17.541 1.00 96.88 221 ARG A O 1
ATOM 1716 N N . GLY A 1 222 ? 26.274 0.478 -17.265 1.00 96.81 222 GLY A N 1
ATOM 1717 C CA . GLY A 1 222 ? 24.862 0.263 -17.570 1.00 96.81 222 GLY A CA 1
ATOM 1718 C C . GLY A 1 222 ? 23.933 0.968 -16.594 1.00 96.81 222 GLY A C 1
ATOM 1719 O O . GLY A 1 222 ? 23.065 1.722 -17.014 1.00 96.81 222 GLY A O 1
ATOM 1720 N N . LEU A 1 223 ? 24.147 0.804 -15.286 1.00 96.56 223 LEU A N 1
ATOM 1721 C CA . LEU A 1 223 ? 23.348 1.505 -14.276 1.00 96.56 223 LEU A CA 1
ATOM 1722 C C . LEU A 1 223 ? 23.441 3.032 -14.407 1.00 96.56 223 LEU A C 1
ATOM 1724 O O . LEU A 1 223 ? 22.419 3.704 -14.298 1.00 96.56 223 LEU A O 1
ATOM 1728 N N . ALA A 1 224 ? 24.626 3.581 -14.689 1.00 97.75 224 ALA A N 1
ATOM 1729 C CA . ALA A 1 224 ? 24.796 5.015 -14.917 1.00 97.75 224 ALA A CA 1
ATOM 1730 C C . ALA A 1 224 ? 24.057 5.496 -16.182 1.00 97.75 224 ALA A C 1
ATOM 1732 O O . ALA A 1 224 ? 23.357 6.505 -16.135 1.00 97.75 224 ALA A O 1
ATOM 1733 N N . GLN A 1 225 ? 24.152 4.756 -17.292 1.00 98.19 225 GLN A N 1
ATOM 1734 C CA . GLN A 1 225 ? 23.394 5.036 -18.520 1.00 98.19 225 GLN A CA 1
ATOM 1735 C C . GLN A 1 225 ? 21.880 4.972 -18.275 1.00 98.19 225 GLN A C 1
ATOM 1737 O O . GLN A 1 225 ? 21.161 5.897 -18.646 1.00 98.19 225 GLN A O 1
ATOM 1742 N N . CYS A 1 226 ? 21.408 3.938 -17.579 1.00 98.12 226 CYS A N 1
ATOM 1743 C CA . CYS A 1 226 ? 20.003 3.741 -17.238 1.00 98.12 226 CYS A CA 1
ATOM 1744 C C . CYS A 1 226 ? 19.474 4.875 -16.348 1.00 98.12 226 CYS A C 1
ATOM 1746 O O . CYS A 1 226 ? 18.393 5.401 -16.603 1.00 98.12 226 CYS A O 1
ATOM 1748 N N . ALA A 1 227 ? 20.250 5.301 -15.346 1.00 97.81 227 ALA A N 1
ATOM 1749 C CA . ALA A 1 227 ? 19.901 6.422 -14.477 1.00 97.81 227 ALA A CA 1
ATOM 1750 C C . ALA A 1 227 ? 19.830 7.755 -15.241 1.00 97.81 227 ALA A C 1
ATOM 1752 O O . ALA A 1 227 ? 18.894 8.520 -15.029 1.00 97.81 227 ALA A O 1
ATOM 1753 N N . LEU A 1 228 ? 20.761 8.022 -16.165 1.00 98.31 228 LEU A N 1
ATOM 1754 C CA . LEU A 1 228 ? 20.750 9.234 -16.997 1.00 98.31 228 LEU A CA 1
ATOM 1755 C C . LEU A 1 228 ? 19.592 9.242 -18.010 1.00 98.31 228 LEU A C 1
ATOM 1757 O O . LEU A 1 228 ? 18.943 10.269 -18.199 1.00 98.31 228 LE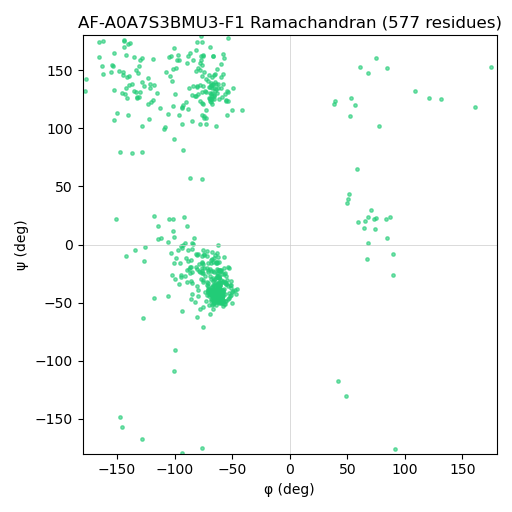U A O 1
ATOM 1761 N N . LEU A 1 229 ? 19.297 8.100 -18.638 1.00 98.62 229 LEU A N 1
ATOM 1762 C CA . LEU A 1 229 ? 18.164 7.953 -19.560 1.00 98.62 229 LEU A CA 1
ATOM 1763 C C . LEU A 1 229 ? 16.808 8.032 -18.841 1.00 98.62 229 LEU A C 1
ATOM 1765 O O . LEU A 1 229 ? 15.817 8.487 -19.419 1.00 98.62 229 LEU A O 1
ATOM 1769 N N . HIS A 1 230 ? 16.761 7.617 -17.575 1.00 98.44 230 HIS A N 1
ATOM 1770 C CA . HIS A 1 230 ? 15.606 7.825 -16.716 1.00 98.44 230 HIS A CA 1
ATOM 1771 C C . HIS A 1 230 ? 15.455 9.317 -16.380 1.00 98.44 230 HIS A C 1
ATOM 1773 O O . HIS A 1 230 ? 14.470 9.942 -16.769 1.00 98.44 230 HIS A O 1
ATOM 1779 N N . ALA A 1 231 ? 16.482 9.899 -15.754 1.00 98.25 231 ALA A N 1
ATOM 1780 C CA . ALA A 1 231 ? 16.474 11.267 -15.247 1.00 98.25 231 ALA A CA 1
ATOM 1781 C C . ALA A 1 231 ? 16.320 12.354 -16.325 1.00 98.25 231 ALA A C 1
ATOM 1783 O O . ALA A 1 231 ? 15.897 13.458 -16.006 1.00 98.25 231 ALA A O 1
ATOM 1784 N N . GLY A 1 232 ? 16.692 12.065 -17.577 1.00 98.25 232 GLY A N 1
ATOM 1785 C CA . GLY A 1 232 ? 16.526 12.966 -18.717 1.00 98.25 232 GLY A CA 1
ATOM 1786 C C . GLY A 1 232 ? 15.289 12.627 -19.569 1.00 98.25 232 GLY A C 1
ATOM 1787 O O . GLY A 1 232 ? 14.207 13.163 -19.325 1.00 98.25 232 GLY A O 1
ATOM 1788 N N . PRO A 1 233 ? 15.425 11.773 -20.604 1.00 98.38 233 PRO A N 1
ATOM 1789 C CA . PRO A 1 233 ? 14.334 11.420 -21.516 1.00 98.38 233 PRO A CA 1
ATOM 1790 C C . PRO A 1 233 ? 13.045 10.913 -20.855 1.00 98.38 233 PRO A C 1
ATOM 1792 O O . PRO A 1 233 ? 11.964 11.359 -21.232 1.00 98.38 233 PRO A O 1
ATOM 1795 N N . THR A 1 234 ? 13.137 9.997 -19.886 1.00 98.62 234 THR A N 1
ATOM 1796 C CA . THR A 1 234 ? 11.954 9.293 -19.344 1.00 98.62 234 THR A CA 1
ATOM 1797 C C . THR A 1 234 ? 11.087 10.209 -18.483 1.00 98.62 234 THR A C 1
ATOM 1799 O O . THR A 1 234 ? 9.863 10.211 -18.623 1.00 98.62 234 THR A O 1
ATOM 1802 N N . GLU A 1 235 ? 11.715 11.017 -17.628 1.00 98.50 235 GLU A N 1
ATOM 1803 C CA . GLU A 1 235 ? 11.053 12.068 -16.846 1.00 98.50 235 GLU A CA 1
ATOM 1804 C C . GLU A 1 235 ? 10.481 13.174 -17.743 1.00 98.50 235 GLU A C 1
ATOM 1806 O O . GLU A 1 235 ? 9.336 13.580 -17.557 1.00 98.50 235 GLU A O 1
ATOM 1811 N N . PHE A 1 236 ? 11.222 13.618 -18.769 1.00 98.50 236 PHE A N 1
ATOM 1812 C CA . PHE A 1 236 ? 10.741 14.636 -19.710 1.00 98.50 236 PHE A CA 1
ATOM 1813 C C . PHE A 1 236 ? 9.487 14.185 -20.471 1.00 98.50 236 PHE A C 1
ATOM 1815 O O . PHE A 1 236 ? 8.503 14.925 -20.545 1.00 98.50 236 PHE A O 1
ATOM 1822 N N . VAL A 1 237 ? 9.507 12.971 -21.032 1.00 98.62 237 VAL A N 1
ATOM 1823 C CA . VAL A 1 237 ? 8.367 12.416 -21.774 1.00 98.62 237 VAL A CA 1
ATOM 1824 C C . VAL A 1 237 ? 7.196 12.135 -20.832 1.00 98.62 237 VAL A C 1
ATOM 1826 O O . VAL A 1 237 ? 6.064 12.482 -21.175 1.00 98.62 237 VAL A O 1
ATOM 1829 N N . TYR A 1 238 ? 7.446 11.604 -19.626 1.00 98.56 238 TYR A N 1
ATOM 1830 C CA . TYR A 1 238 ? 6.395 11.432 -18.619 1.00 98.56 238 TYR A CA 1
ATOM 1831 C C . TYR A 1 238 ? 5.734 12.759 -18.258 1.00 98.56 238 TYR A C 1
ATOM 1833 O O . TYR A 1 238 ? 4.514 12.850 -18.303 1.00 98.56 238 TYR A O 1
ATOM 1841 N N . TYR A 1 239 ? 6.519 13.791 -17.938 1.00 98.62 239 TYR A N 1
ATOM 1842 C CA . TYR A 1 239 ? 6.011 15.095 -17.522 1.00 98.62 239 TYR A CA 1
ATOM 1843 C C . TYR A 1 239 ? 5.015 15.672 -18.540 1.00 98.62 239 TYR A C 1
ATOM 1845 O O . TYR A 1 239 ? 3.913 16.088 -18.175 1.00 98.62 239 TYR A O 1
ATOM 1853 N N . TRP A 1 240 ? 5.357 15.641 -19.833 1.00 98.50 240 TRP A N 1
ATOM 1854 C CA . TRP A 1 240 ? 4.457 16.113 -20.888 1.00 98.50 240 TRP A CA 1
ATOM 1855 C C . TRP A 1 240 ? 3.255 15.194 -21.110 1.00 98.50 240 TRP A C 1
ATOM 1857 O O . TRP A 1 240 ? 2.147 15.697 -21.301 1.00 98.50 240 TRP A O 1
ATOM 1867 N N . PHE A 1 241 ? 3.439 13.872 -21.056 1.00 98.38 241 PHE A N 1
ATOM 1868 C CA . PHE A 1 241 ? 2.344 12.910 -21.201 1.00 98.38 241 PHE A CA 1
ATOM 1869 C C . PHE A 1 241 ? 1.331 13.027 -20.053 1.00 98.38 241 PHE A C 1
ATOM 1871 O O . PHE A 1 241 ? 0.137 13.177 -20.298 1.00 98.38 241 PHE A O 1
ATOM 1878 N N . HIS A 1 242 ? 1.804 13.070 -18.810 1.00 98.06 242 HIS A N 1
ATOM 1879 C CA . HIS A 1 242 ? 0.993 13.245 -17.611 1.00 98.06 242 HIS A CA 1
ATOM 1880 C C . HIS A 1 242 ? 0.285 14.609 -17.605 1.00 98.06 242 HIS A C 1
ATOM 1882 O O . HIS A 1 242 ? -0.931 14.678 -17.424 1.00 98.06 242 HIS A O 1
ATOM 1888 N N . ARG A 1 243 ? 0.984 15.704 -17.938 1.00 97.56 243 ARG A N 1
ATOM 1889 C CA . ARG A 1 243 ? 0.356 17.027 -18.104 1.00 97.56 243 ARG A CA 1
ATOM 1890 C C . ARG A 1 243 ? -0.713 17.037 -19.209 1.00 97.56 243 ARG A C 1
ATOM 1892 O O . ARG A 1 243 ? -1.731 17.712 -19.058 1.00 97.56 243 ARG A O 1
ATOM 1899 N N . ALA A 1 244 ? -0.530 16.280 -20.295 1.00 97.31 244 ALA A N 1
ATOM 1900 C CA . ALA A 1 244 ? -1.546 16.111 -21.336 1.00 97.31 244 ALA A CA 1
ATOM 1901 C C . ALA A 1 244 ? -2.741 15.266 -20.858 1.00 97.31 244 ALA A C 1
ATOM 1903 O O . ALA A 1 244 ? -3.884 15.612 -21.162 1.00 97.31 244 ALA A O 1
ATOM 1904 N N . LEU A 1 245 ? -2.511 14.218 -20.060 1.00 96.94 245 LEU A N 1
ATOM 1905 C CA . LEU A 1 245 ? -3.559 13.416 -19.416 1.00 96.94 245 LEU A CA 1
ATOM 1906 C C . LEU A 1 245 ? -4.454 14.238 -18.471 1.00 96.94 245 LEU A C 1
ATOM 1908 O O . LEU A 1 245 ? -5.610 13.874 -18.274 1.00 96.94 245 LEU A O 1
ATOM 1912 N N . HIS A 1 246 ? -3.977 15.377 -17.961 1.00 96.25 246 HIS A N 1
ATOM 1913 C CA . HIS A 1 246 ? -4.777 16.348 -17.197 1.00 96.25 246 HIS A CA 1
ATOM 1914 C C . HIS A 1 246 ? -5.572 17.354 -18.046 1.00 96.25 246 HIS A C 1
ATOM 1916 O O . HIS A 1 246 ? -6.325 18.167 -17.504 1.00 96.25 246 HIS A O 1
ATOM 1922 N N . ASN A 1 247 ? -5.497 17.285 -19.379 1.00 94.62 247 ASN A N 1
ATOM 1923 C CA . ASN A 1 247 ? -6.472 17.953 -20.240 1.00 94.62 247 ASN A CA 1
ATOM 1924 C C . ASN A 1 247 ? -7.866 17.335 -20.030 1.00 94.62 247 ASN A C 1
ATOM 1926 O O . ASN A 1 247 ? -8.003 16.116 -20.003 1.00 94.62 247 ASN A O 1
ATOM 1930 N N . HIS A 1 248 ? -8.916 18.160 -19.970 1.00 90.25 248 HIS A N 1
ATOM 1931 C CA . HIS A 1 248 ? -10.298 17.733 -19.709 1.00 90.25 248 HIS A CA 1
ATOM 1932 C C . HIS A 1 248 ? -10.763 16.496 -20.512 1.00 90.25 248 HIS A C 1
ATOM 1934 O O . HIS A 1 248 ? -11.474 15.648 -19.968 1.00 90.25 248 HIS A O 1
ATOM 1940 N N . ALA A 1 249 ? -10.368 16.367 -21.786 1.00 92.75 249 ALA A N 1
ATOM 1941 C CA . ALA A 1 249 ? -10.734 15.216 -22.613 1.00 92.75 249 ALA A CA 1
ATOM 1942 C C . ALA A 1 249 ? -10.030 13.919 -22.170 1.00 92.75 249 ALA A C 1
ATOM 1944 O O . ALA A 1 249 ? -10.696 12.916 -21.914 1.00 92.75 249 ALA A O 1
ATOM 1945 N N . LEU A 1 250 ? -8.699 13.946 -22.040 1.00 94.88 250 LEU A N 1
ATOM 1946 C CA . LEU A 1 250 ? -7.901 12.778 -21.650 1.00 94.88 250 LEU A CA 1
ATOM 1947 C C . LEU A 1 250 ? -8.086 12.416 -20.170 1.00 94.88 250 LEU A C 1
ATOM 1949 O O . LEU A 1 250 ? -8.130 11.235 -19.831 1.00 94.88 250 LEU A O 1
ATOM 1953 N N . TYR A 1 251 ? -8.318 13.408 -19.311 1.00 95.12 251 TYR A N 1
ATOM 1954 C CA . TYR A 1 251 ? -8.621 13.208 -17.898 1.00 95.12 251 TYR A CA 1
ATOM 1955 C C . TYR A 1 251 ? -9.939 12.448 -17.734 1.00 95.12 251 TYR A C 1
ATOM 1957 O O . TYR A 1 251 ? -10.003 11.426 -17.050 1.00 95.12 251 TYR A O 1
ATOM 1965 N N . GLY A 1 252 ? -11.000 12.890 -18.417 1.00 92.62 252 GLY A N 1
ATOM 1966 C CA . GLY A 1 252 ? -12.289 12.196 -18.396 1.00 92.62 252 GLY A CA 1
ATOM 1967 C C . GLY A 1 252 ? -12.244 10.785 -18.994 1.00 92.62 252 GLY A C 1
ATOM 1968 O O . GLY A 1 252 ? -13.020 9.930 -18.563 1.00 92.62 252 GLY A O 1
ATOM 1969 N N . ALA A 1 253 ? -11.326 10.545 -19.936 1.00 93.69 253 ALA A N 1
ATOM 1970 C CA . ALA A 1 253 ? -11.168 9.277 -20.643 1.00 93.69 253 ALA A CA 1
ATOM 1971 C C . ALA A 1 253 ? -10.316 8.240 -19.912 1.00 93.69 253 ALA A C 1
ATOM 1973 O O . ALA A 1 253 ? -10.702 7.071 -19.886 1.00 93.69 253 ALA A O 1
ATOM 1974 N N . TYR A 1 254 ? -9.194 8.656 -19.324 1.00 94.31 254 TYR A N 1
ATOM 1975 C CA . TYR A 1 254 ? -8.188 7.751 -18.774 1.00 94.31 254 TYR A CA 1
ATOM 1976 C C . TYR A 1 254 ? -7.847 8.107 -17.315 1.00 94.31 254 TYR A C 1
ATOM 1978 O O . TYR A 1 254 ? -8.205 7.383 -16.382 1.00 94.31 254 TYR A O 1
ATOM 1986 N N . HIS A 1 255 ? -7.288 9.295 -17.094 1.00 95.62 255 HIS A N 1
ATOM 1987 C CA . HIS A 1 255 ? -6.579 9.603 -15.850 1.00 95.62 255 HIS A CA 1
ATOM 1988 C C . HIS A 1 255 ? -7.478 9.889 -14.625 1.00 95.62 255 HIS A C 1
ATOM 1990 O O . HIS A 1 255 ? -7.082 9.717 -13.470 1.00 95.62 255 HIS A O 1
ATOM 1996 N N . SER A 1 256 ? -8.752 10.241 -14.834 1.00 93.06 256 SER A N 1
ATOM 1997 C CA . SER A 1 256 ? -9.712 10.448 -13.735 1.00 93.06 256 SER A CA 1
ATOM 1998 C C . SER A 1 256 ? -9.982 9.188 -12.906 1.00 93.06 256 SER A C 1
ATOM 2000 O O . SER A 1 256 ? -10.426 9.306 -11.764 1.00 93.06 256 SER A O 1
ATOM 2002 N N . HIS A 1 257 ? -9.715 7.985 -13.432 1.00 91.25 257 HIS A N 1
ATOM 2003 C CA . HIS A 1 257 ? -9.801 6.751 -12.648 1.00 91.25 257 HIS A CA 1
ATOM 2004 C C . HIS A 1 257 ? -8.764 6.732 -11.516 1.00 91.25 257 HIS A C 1
ATOM 2006 O O . HIS A 1 257 ? -9.113 6.460 -10.365 1.00 91.25 257 HIS A O 1
ATOM 2012 N N . HIS A 1 258 ? -7.519 7.095 -11.833 1.00 93.62 258 HIS A N 1
ATOM 2013 C CA . HIS A 1 258 ? -6.420 7.198 -10.881 1.00 93.62 258 HIS A CA 1
ATOM 2014 C C . HIS A 1 258 ? -6.698 8.268 -9.817 1.00 93.62 258 HIS A C 1
ATOM 2016 O O . HIS A 1 258 ? -6.621 7.994 -8.617 1.00 93.62 258 HIS A O 1
ATOM 2022 N N . HIS A 1 259 ? -7.171 9.449 -10.227 1.00 93.12 259 HIS A N 1
ATOM 2023 C CA . HIS A 1 259 ? -7.490 10.551 -9.307 1.00 93.12 259 HIS A CA 1
ATOM 2024 C C . HIS A 1 259 ? -8.693 10.321 -8.384 1.00 93.12 259 HIS A C 1
ATOM 2026 O O . HIS A 1 259 ? -8.836 11.018 -7.378 1.00 93.12 259 HIS A O 1
ATOM 2032 N N . LYS A 1 260 ? -9.525 9.298 -8.628 1.00 91.06 260 LYS A N 1
ATOM 2033 C CA . LYS A 1 260 ? -10.513 8.837 -7.632 1.00 91.06 260 LYS A CA 1
ATOM 2034 C C . LYS A 1 260 ? -9.860 8.192 -6.397 1.00 91.06 260 LYS A C 1
ATOM 2036 O O . LYS A 1 260 ? -10.563 7.877 -5.433 1.00 91.06 260 LYS A O 1
ATOM 2041 N N . SER A 1 261 ? -8.543 7.985 -6.396 1.00 89.56 261 SER A N 1
ATOM 2042 C CA . SER A 1 261 ? -7.752 7.437 -5.285 1.00 89.56 261 SER A CA 1
ATOM 2043 C C . SER A 1 261 ? -7.320 8.547 -4.319 1.00 89.56 261 SER A C 1
ATOM 2045 O O . SER A 1 261 ? -6.137 8.771 -4.096 1.00 89.56 261 SER A O 1
ATOM 2047 N N . PHE A 1 262 ? -8.288 9.291 -3.765 1.00 82.00 262 PHE A N 1
ATOM 2048 C CA . PHE A 1 262 ? -8.012 10.487 -2.949 1.00 82.00 262 PHE A CA 1
ATOM 2049 C C . PHE A 1 262 ? -7.186 10.184 -1.687 1.00 82.00 262 PHE A C 1
ATOM 2051 O O . PHE A 1 262 ? -6.365 10.992 -1.259 1.00 82.00 262 PHE A O 1
ATOM 2058 N N . VAL A 1 263 ? -7.416 9.023 -1.069 1.00 88.81 263 VAL A N 1
ATOM 2059 C CA . VAL A 1 263 ? -6.551 8.490 -0.012 1.00 88.81 263 VAL A CA 1
ATOM 2060 C C . VAL A 1 263 ? -5.665 7.449 -0.670 1.00 88.81 263 VAL A C 1
ATOM 2062 O O . VAL A 1 263 ? -6.073 6.296 -0.782 1.00 88.81 263 VAL A O 1
ATOM 2065 N N . THR A 1 264 ? -4.501 7.857 -1.165 1.00 91.50 264 THR A N 1
ATOM 2066 C CA . THR A 1 264 ? -3.593 6.935 -1.848 1.00 91.50 264 THR A CA 1
ATOM 2067 C C . THR A 1 264 ? -3.165 5.787 -0.928 1.00 91.50 264 THR A C 1
ATOM 2069 O O . THR A 1 264 ? -3.019 5.932 0.290 1.00 91.50 264 THR A O 1
ATOM 2072 N N . GLU A 1 265 ? -3.015 4.612 -1.523 1.00 91.25 265 GLU A N 1
ATOM 2073 C CA . GLU A 1 265 ? -2.291 3.471 -0.976 1.00 91.25 265 GLU A CA 1
ATOM 2074 C C . GLU A 1 265 ? -1.139 3.137 -1.928 1.00 91.25 265 GLU A C 1
ATOM 2076 O O . GLU A 1 265 ? -1.236 3.481 -3.105 1.00 91.25 265 GLU A O 1
ATOM 2081 N N . PRO A 1 266 ? -0.084 2.417 -1.497 1.00 93.62 266 PRO A N 1
ATOM 2082 C CA . PRO A 1 266 ? 1.043 2.097 -2.375 1.00 93.62 266 PRO A CA 1
ATOM 2083 C C . PRO A 1 266 ? 0.615 1.517 -3.738 1.00 93.62 266 PRO A C 1
ATOM 2085 O O . PRO A 1 266 ? 1.139 1.913 -4.772 1.00 93.62 266 PRO A O 1
ATOM 2088 N N . THR A 1 267 ? -0.407 0.654 -3.760 1.00 91.94 267 THR A N 1
ATOM 2089 C CA . THR A 1 267 ? -0.939 0.050 -4.994 1.00 91.94 267 THR A CA 1
ATOM 2090 C C . THR A 1 267 ? -1.819 0.981 -5.843 1.00 91.94 267 THR A C 1
ATOM 2092 O O . THR A 1 267 ? -2.045 0.695 -7.018 1.00 91.94 267 THR A O 1
ATOM 2095 N N . SER A 1 268 ? -2.300 2.111 -5.310 1.00 92.94 268 SER A N 1
ATOM 2096 C CA . SER A 1 268 ? -3.083 3.097 -6.075 1.00 92.94 268 SER A CA 1
ATOM 2097 C C . SER A 1 268 ? -2.267 3.719 -7.218 1.00 92.94 268 SER A C 1
ATOM 2099 O O . SER A 1 268 ? -2.839 4.069 -8.249 1.00 92.94 268 SER A O 1
ATOM 2101 N N . GLY A 1 269 ? -0.935 3.778 -7.076 1.00 90.88 269 GLY A N 1
ATOM 2102 C CA . GLY A 1 269 ? 0.003 4.215 -8.121 1.00 90.88 269 GLY A CA 1
ATOM 2103 C C . GLY A 1 269 ? 0.075 3.315 -9.355 1.00 90.88 269 GLY A C 1
ATOM 2104 O O . GLY A 1 269 ? 0.675 3.693 -10.357 1.00 90.88 269 GLY A O 1
ATOM 2105 N N . SER A 1 270 ? -0.564 2.145 -9.308 1.00 91.44 270 SER A N 1
ATOM 2106 C CA . SER A 1 270 ? -0.697 1.222 -10.440 1.00 91.44 270 SER A CA 1
ATOM 2107 C C . SER A 1 270 ? -2.138 1.111 -10.954 1.00 91.44 270 SER A C 1
ATOM 2109 O O . SER A 1 270 ? -2.418 0.320 -11.850 1.00 91.44 270 SER A O 1
ATOM 2111 N N . CYS A 1 271 ? -3.073 1.905 -10.427 1.00 93.12 271 CYS A N 1
ATOM 2112 C CA . CYS A 1 271 ? -4.486 1.852 -10.806 1.00 93.12 271 CYS A CA 1
ATOM 2113 C C . CYS A 1 271 ? -4.796 2.851 -11.932 1.00 93.12 271 CYS A C 1
ATOM 2115 O O . CYS A 1 271 ? -5.308 3.943 -11.678 1.00 93.12 271 CYS A O 1
ATOM 2117 N N . HIS A 1 272 ? -4.494 2.456 -13.172 1.00 94.44 272 HIS A N 1
ATOM 2118 C CA . HIS A 1 272 ? -4.760 3.219 -14.397 1.00 94.44 272 HIS A CA 1
ATOM 2119 C C . HIS A 1 272 ? -5.469 2.345 -15.450 1.00 94.44 272 HIS A C 1
ATOM 2121 O O . HIS A 1 272 ? -5.365 1.118 -15.390 1.00 94.44 272 HIS A O 1
ATOM 2127 N N . PRO A 1 273 ? -6.171 2.941 -16.431 1.00 95.00 273 PRO A N 1
ATOM 2128 C CA . PRO A 1 273 ? -6.726 2.217 -17.577 1.00 95.00 273 PRO A CA 1
ATOM 2129 C C . PRO A 1 273 ? -5.647 1.647 -18.506 1.00 95.00 273 PRO A C 1
ATOM 2131 O O . PRO A 1 273 ? -4.500 2.097 -18.508 1.00 95.00 273 PRO A O 1
ATOM 2134 N N . PHE A 1 274 ? -6.025 0.685 -19.346 1.00 96.56 274 PHE A N 1
ATOM 2135 C CA . PHE A 1 274 ? -5.086 -0.086 -20.164 1.00 96.56 274 PHE A CA 1
ATOM 2136 C C . PHE A 1 274 ? -4.260 0.770 -21.139 1.00 96.56 274 PHE A C 1
ATOM 2138 O O . PHE A 1 274 ? -3.036 0.654 -21.142 1.00 96.56 274 PHE A O 1
ATOM 2145 N N . MET A 1 275 ? -4.878 1.677 -21.908 1.00 95.62 275 MET A N 1
ATOM 2146 C CA . MET A 1 275 ? -4.130 2.574 -22.813 1.00 95.62 275 MET A CA 1
ATOM 2147 C C . MET A 1 275 ? -3.144 3.501 -22.097 1.00 95.62 275 MET A C 1
ATOM 2149 O O . MET A 1 275 ? -2.084 3.810 -22.639 1.00 95.62 275 MET A O 1
ATOM 2153 N N . GLU A 1 276 ? -3.476 3.941 -20.885 1.00 96.25 276 GLU A N 1
ATOM 2154 C CA . GLU A 1 276 ? -2.591 4.785 -20.086 1.00 96.25 276 GLU A CA 1
ATOM 2155 C C . GLU A 1 276 ? -1.382 3.977 -19.589 1.00 96.25 276 GLU A C 1
ATOM 2157 O O . GLU A 1 276 ? -0.240 4.396 -19.774 1.00 96.25 276 GLU A O 1
ATOM 2162 N N . HIS A 1 277 ? -1.616 2.757 -19.095 1.00 96.31 277 HIS A N 1
ATOM 2163 C CA . HIS A 1 277 ? -0.552 1.806 -18.757 1.00 96.31 277 HIS A CA 1
ATOM 2164 C C . HIS A 1 277 ? 0.310 1.386 -19.949 1.00 96.31 277 HIS A C 1
ATOM 2166 O O . HIS A 1 277 ? 1.504 1.141 -19.777 1.00 96.31 277 HIS A O 1
ATOM 2172 N N . LEU A 1 278 ? -0.254 1.318 -21.156 1.00 96.94 278 LEU A N 1
ATOM 2173 C CA . LEU A 1 278 ? 0.500 1.035 -22.375 1.00 96.94 278 LEU A CA 1
ATOM 2174 C C . LEU A 1 278 ? 1.441 2.202 -22.723 1.00 96.94 278 LEU A C 1
ATOM 2176 O O . LEU A 1 278 ? 2.616 1.972 -23.007 1.00 96.94 278 LEU A O 1
ATOM 2180 N N . GLY A 1 279 ? 0.960 3.446 -22.610 1.00 97.50 279 GLY A N 1
ATOM 2181 C CA . GLY A 1 279 ? 1.777 4.656 -22.760 1.00 97.50 279 GLY A CA 1
ATOM 2182 C C . GLY A 1 279 ? 2.892 4.754 -21.715 1.00 97.50 279 GLY A C 1
ATOM 2183 O O . GLY A 1 279 ? 4.052 4.981 -22.062 1.00 97.50 279 GLY A O 1
ATOM 2184 N N . TYR A 1 280 ? 2.577 4.489 -20.445 1.00 97.12 280 TYR A N 1
ATOM 2185 C CA . TYR A 1 280 ? 3.573 4.407 -19.376 1.00 97.12 280 TYR A CA 1
ATOM 2186 C C . TYR A 1 280 ? 4.593 3.285 -19.608 1.00 97.12 280 TYR A C 1
ATOM 2188 O O . TYR A 1 280 ? 5.788 3.514 -19.455 1.00 97.12 280 TYR A O 1
ATOM 2196 N N . THR A 1 281 ? 4.164 2.100 -20.050 1.00 97.06 281 THR A N 1
ATOM 2197 C CA . THR A 1 281 ? 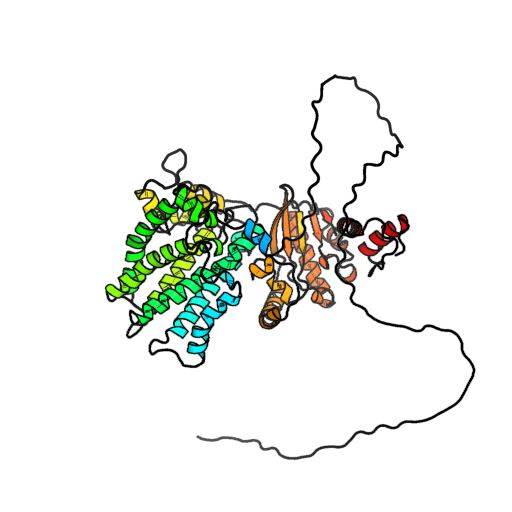5.074 0.982 -20.359 1.00 97.06 281 THR A CA 1
ATOM 2198 C C . THR A 1 281 ? 6.025 1.328 -21.508 1.00 97.06 281 THR A C 1
ATOM 2200 O O . THR A 1 281 ? 7.217 1.046 -21.409 1.00 97.06 281 THR A O 1
ATOM 2203 N N . ALA A 1 282 ? 5.541 2.004 -22.556 1.00 97.25 282 ALA A N 1
ATOM 2204 C CA . ALA A 1 282 ? 6.392 2.501 -23.638 1.00 97.25 282 ALA A CA 1
ATOM 2205 C C . ALA A 1 282 ? 7.408 3.548 -23.143 1.00 97.25 282 ALA A C 1
ATOM 2207 O O . ALA A 1 282 ? 8.584 3.478 -23.498 1.00 97.25 282 ALA A O 1
ATOM 2208 N N . ASN A 1 283 ? 6.988 4.476 -22.276 1.00 98.12 283 ASN A N 1
ATOM 2209 C CA . ASN A 1 283 ? 7.885 5.467 -21.684 1.00 98.12 283 ASN A CA 1
ATOM 2210 C C . ASN A 1 283 ? 8.954 4.822 -20.783 1.00 98.12 283 ASN A C 1
ATOM 2212 O O . ASN A 1 283 ? 10.142 5.101 -20.914 1.00 98.12 283 ASN A O 1
ATOM 2216 N N . PHE A 1 284 ? 8.562 3.913 -19.889 1.00 95.69 284 PHE A N 1
ATOM 2217 C CA . PHE A 1 284 ? 9.482 3.292 -18.929 1.00 95.69 284 PHE A CA 1
ATOM 2218 C C . PHE A 1 284 ? 10.413 2.247 -19.562 1.00 95.69 284 PHE A C 1
ATOM 2220 O O . PHE A 1 284 ? 11.373 1.832 -18.913 1.00 95.69 284 PHE A O 1
ATOM 2227 N N . ALA A 1 285 ? 10.188 1.874 -20.828 1.00 95.75 285 ALA A N 1
ATOM 2228 C CA . ALA A 1 285 ? 11.123 1.090 -21.629 1.00 95.75 285 ALA A CA 1
ATOM 2229 C C . ALA A 1 285 ? 12.322 1.913 -22.149 1.00 95.75 285 ALA A C 1
ATOM 2231 O O . ALA A 1 285 ? 13.375 1.329 -22.410 1.00 95.75 285 ALA A O 1
ATOM 2232 N N . ILE A 1 286 ? 12.214 3.249 -22.254 1.00 97.50 286 ILE A N 1
ATOM 2233 C CA . ILE A 1 286 ? 13.275 4.141 -22.771 1.00 97.50 286 ILE A CA 1
ATOM 2234 C C . ILE A 1 286 ? 14.651 3.907 -22.113 1.00 97.50 286 ILE A C 1
ATOM 2236 O O . ILE A 1 286 ? 15.623 3.724 -22.850 1.00 97.50 286 ILE A O 1
ATOM 2240 N N . PRO A 1 287 ? 14.803 3.871 -20.773 1.00 97.38 287 PRO A N 1
ATOM 2241 C CA . PRO A 1 287 ? 16.115 3.716 -20.154 1.00 97.38 287 PRO A CA 1
ATOM 2242 C C . PRO A 1 287 ? 16.641 2.283 -20.228 1.00 97.38 287 PRO A C 1
ATOM 2244 O O . PRO A 1 287 ? 17.853 2.085 -20.233 1.00 97.38 287 PRO A O 1
ATOM 2247 N N . MET A 1 288 ? 15.761 1.287 -20.353 1.00 94.19 288 MET A N 1
ATOM 2248 C CA . MET A 1 288 ? 16.141 -0.118 -20.502 1.00 94.19 288 MET A CA 1
ATOM 2249 C C . MET A 1 288 ? 16.655 -0.382 -21.925 1.00 94.19 288 MET A C 1
ATOM 2251 O O . MET A 1 288 ? 17.791 -0.826 -22.102 1.00 94.19 288 MET A O 1
ATOM 2255 N N . LEU A 1 289 ? 15.859 -0.021 -22.939 1.00 94.19 289 LEU A N 1
ATOM 2256 C CA . LEU A 1 289 ? 16.209 -0.159 -24.355 1.00 94.19 289 LEU A CA 1
ATOM 2257 C C . LEU A 1 289 ? 17.371 0.758 -24.745 1.00 94.19 289 LEU A C 1
ATOM 2259 O O . LEU A 1 289 ? 18.304 0.311 -25.404 1.00 94.19 289 LEU A O 1
ATOM 2263 N N . GLY A 1 290 ? 17.378 2.014 -24.292 1.00 95.81 290 GLY A N 1
ATOM 2264 C CA . GLY A 1 290 ? 18.476 2.940 -24.566 1.00 95.81 290 GLY A CA 1
ATOM 2265 C C . GLY A 1 290 ? 19.799 2.481 -23.947 1.00 95.81 290 GLY A C 1
ATOM 2266 O O . GLY A 1 290 ? 20.838 2.568 -24.596 1.00 95.81 290 GLY A O 1
ATOM 2267 N N . THR A 1 291 ? 19.788 1.906 -22.738 1.00 95.81 291 THR A N 1
ATOM 2268 C CA . THR A 1 291 ? 21.013 1.335 -22.148 1.00 95.81 291 THR A CA 1
ATOM 2269 C C . THR A 1 291 ? 21.491 0.102 -22.912 1.00 95.81 291 THR A C 1
ATOM 2271 O O . THR A 1 291 ? 22.696 -0.072 -23.098 1.00 95.81 291 THR A O 1
ATOM 2274 N N . TRP A 1 292 ? 20.573 -0.731 -23.409 1.00 93.31 292 TRP A N 1
ATOM 2275 C CA . TRP A 1 292 ? 20.906 -1.835 -24.310 1.00 93.31 292 TRP A CA 1
ATOM 2276 C C . TRP A 1 292 ? 21.540 -1.340 -25.620 1.00 93.31 292 TRP A C 1
ATOM 2278 O O . TRP A 1 292 ? 22.633 -1.790 -25.960 1.00 93.31 292 TRP A O 1
ATOM 2288 N N . MET A 1 293 ? 20.954 -0.334 -26.278 1.00 93.25 293 MET A N 1
ATOM 2289 C CA . MET A 1 293 ? 21.508 0.287 -27.494 1.00 93.25 293 MET A CA 1
ATOM 2290 C C . MET A 1 293 ? 22.899 0.908 -27.277 1.00 93.25 293 MET A C 1
ATOM 2292 O O . MET A 1 293 ? 23.721 0.917 -28.188 1.00 93.25 293 MET A O 1
ATOM 2296 N N . LEU A 1 294 ? 23.195 1.397 -26.068 1.00 95.38 294 LEU A N 1
ATOM 2297 C CA . LEU A 1 294 ? 24.515 1.917 -25.685 1.00 95.38 294 LEU A CA 1
ATOM 2298 C C . LEU A 1 294 ? 25.515 0.817 -25.252 1.00 95.38 294 LEU A C 1
ATOM 2300 O O . LEU A 1 294 ? 26.619 1.129 -24.779 1.00 95.38 294 LEU A O 1
ATOM 2304 N N . GLY A 1 295 ? 25.145 -0.464 -25.377 1.00 92.69 295 GLY A N 1
ATOM 2305 C CA . GLY A 1 295 ? 25.948 -1.630 -24.990 1.00 92.69 295 GLY A CA 1
ATOM 2306 C C . GLY A 1 295 ? 26.155 -1.768 -23.477 1.00 92.69 295 GLY A C 1
ATOM 2307 O O . GLY A 1 295 ? 27.182 -2.282 -23.032 1.00 92.69 295 GLY A O 1
ATOM 2308 N N . GLY A 1 296 ? 25.265 -1.194 -22.667 1.00 94.00 296 GLY A N 1
ATOM 2309 C CA . GLY A 1 296 ? 25.370 -1.153 -21.207 1.00 94.00 296 GLY A CA 1
ATOM 2310 C C . GLY A 1 296 ? 24.542 -2.199 -20.469 1.00 94.00 296 GLY A C 1
ATOM 2311 O O . GLY A 1 296 ? 24.712 -2.341 -19.258 1.00 94.00 296 GLY A O 1
ATOM 2312 N N . ALA A 1 297 ? 23.636 -2.897 -21.159 1.00 93.00 297 ALA A N 1
ATOM 2313 C CA . ALA A 1 297 ? 22.670 -3.779 -20.517 1.00 93.00 297 ALA A CA 1
ATOM 2314 C C . ALA A 1 297 ? 23.334 -4.883 -19.676 1.00 93.00 297 ALA A C 1
ATOM 2316 O O . ALA A 1 297 ? 24.425 -5.370 -19.967 1.00 93.00 297 ALA A O 1
ATOM 2317 N N . SER A 1 298 ? 22.661 -5.243 -18.587 1.00 94.25 298 SER A N 1
ATOM 2318 C CA . SER A 1 298 ? 23.056 -6.321 -17.683 1.00 94.25 298 SER A CA 1
ATOM 2319 C C . SER A 1 298 ? 21.820 -6.868 -16.980 1.00 94.25 298 SER A C 1
ATOM 2321 O O . SER A 1 298 ? 20.844 -6.135 -16.790 1.00 94.25 298 SER A O 1
ATOM 2323 N N . ILE A 1 299 ? 21.863 -8.129 -16.551 1.00 93.56 299 ILE A N 1
ATOM 2324 C CA . ILE A 1 299 ? 20.729 -8.760 -15.856 1.00 93.56 299 ILE A CA 1
ATOM 2325 C C . ILE A 1 299 ? 20.405 -7.986 -14.564 1.00 93.56 299 ILE A C 1
ATOM 2327 O O . ILE A 1 299 ? 19.256 -7.625 -14.312 1.00 93.56 299 ILE A O 1
ATOM 2331 N N . GLY A 1 300 ? 21.426 -7.611 -13.788 1.00 93.81 300 GLY A N 1
ATOM 2332 C CA . GLY A 1 300 ? 21.278 -6.816 -12.568 1.00 93.81 300 GLY A CA 1
ATOM 2333 C C . GLY A 1 300 ? 20.661 -5.431 -12.787 1.00 93.81 300 GLY A C 1
ATOM 2334 O O . GLY A 1 300 ? 19.890 -4.985 -11.941 1.00 93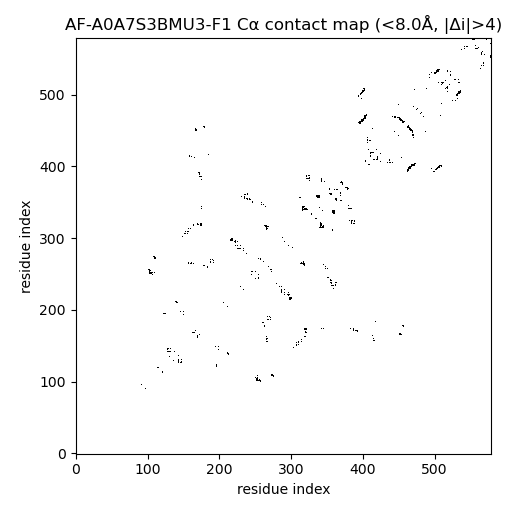.81 300 GLY A O 1
ATOM 2335 N N . MET A 1 301 ? 20.923 -4.768 -13.923 1.00 94.69 301 MET A N 1
ATOM 2336 C CA . MET A 1 301 ? 20.269 -3.497 -14.273 1.00 94.69 301 MET A CA 1
ATOM 2337 C C . MET A 1 301 ? 18.756 -3.675 -14.439 1.00 94.69 301 MET A C 1
ATOM 2339 O O . MET A 1 301 ? 17.998 -2.849 -13.941 1.00 94.69 301 MET A O 1
ATOM 2343 N N . PHE A 1 302 ? 18.317 -4.750 -15.097 1.00 92.25 302 PHE A N 1
ATOM 2344 C CA . PHE A 1 302 ? 16.902 -5.025 -15.359 1.00 92.25 302 PHE A CA 1
ATOM 2345 C C . PHE A 1 302 ? 16.101 -5.182 -14.055 1.00 92.25 302 PHE A C 1
ATOM 2347 O O . PHE A 1 302 ? 15.071 -4.529 -13.870 1.00 92.25 302 PHE A O 1
ATOM 2354 N N . TYR A 1 303 ? 16.623 -5.971 -13.108 1.00 95.56 303 TYR A N 1
ATOM 2355 C CA . TYR A 1 303 ? 16.046 -6.100 -11.766 1.00 95.56 303 TYR A CA 1
ATOM 2356 C C . TYR A 1 303 ? 16.130 -4.798 -10.969 1.00 95.56 303 TYR A C 1
ATOM 2358 O O . TYR A 1 303 ? 15.126 -4.360 -10.412 1.00 95.56 303 TYR A O 1
ATOM 2366 N N . PHE A 1 304 ? 17.311 -4.174 -10.902 1.00 96.12 304 PHE A N 1
ATOM 2367 C CA . PHE A 1 304 ? 17.519 -2.982 -10.083 1.00 96.12 304 PHE A CA 1
ATOM 2368 C C . PHE A 1 304 ? 16.638 -1.820 -10.542 1.00 96.12 304 PHE A C 1
ATOM 2370 O O . PHE A 1 304 ? 15.953 -1.231 -9.713 1.00 96.12 304 PHE A O 1
ATOM 2377 N N . TYR A 1 305 ? 16.608 -1.524 -11.844 1.00 96.62 305 TYR A N 1
ATOM 2378 C CA . TYR A 1 305 ? 15.794 -0.441 -12.390 1.00 96.62 305 TYR A CA 1
ATOM 2379 C C . TYR A 1 305 ? 14.303 -0.681 -12.142 1.00 96.62 305 TYR A C 1
ATOM 2381 O O . TYR A 1 305 ? 13.642 0.186 -11.579 1.00 96.62 305 TYR A O 1
ATOM 2389 N N . THR A 1 306 ? 13.785 -1.868 -12.475 1.00 96.50 306 THR A N 1
ATOM 2390 C CA . THR A 1 306 ? 12.354 -2.175 -12.308 1.00 96.50 306 THR A CA 1
ATOM 2391 C C . THR A 1 306 ? 11.928 -2.118 -10.838 1.00 96.50 306 THR A C 1
ATOM 2393 O O . THR A 1 306 ? 10.907 -1.519 -10.507 1.00 96.50 306 THR A O 1
ATOM 2396 N N . CYS A 1 307 ? 12.727 -2.685 -9.930 1.00 97.38 307 CYS A N 1
ATOM 2397 C CA . CYS A 1 307 ? 12.436 -2.648 -8.498 1.00 97.38 307 CYS A CA 1
ATOM 2398 C C . CYS A 1 307 ? 12.597 -1.242 -7.897 1.00 97.38 307 CYS A C 1
ATOM 2400 O O . CYS A 1 307 ? 11.797 -0.859 -7.048 1.00 97.38 307 CYS A O 1
ATOM 2402 N N . ALA A 1 308 ? 13.595 -0.459 -8.322 1.00 97.12 308 ALA A N 1
ATOM 2403 C CA . ALA A 1 308 ? 13.778 0.920 -7.864 1.00 97.12 308 ALA A CA 1
ATOM 2404 C C . ALA A 1 308 ? 12.647 1.836 -8.358 1.00 97.12 308 ALA A C 1
ATOM 2406 O O . ALA A 1 308 ? 12.152 2.660 -7.590 1.00 97.12 308 ALA A O 1
ATOM 2407 N N . PHE A 1 309 ? 12.202 1.644 -9.602 1.00 97.50 309 PHE A N 1
ATOM 2408 C CA . PHE A 1 309 ? 11.043 2.318 -10.178 1.00 97.50 309 PHE A CA 1
ATOM 2409 C C . PHE A 1 309 ? 9.779 2.043 -9.355 1.00 97.50 309 PHE A C 1
ATOM 2411 O O . PHE A 1 309 ? 9.112 2.977 -8.909 1.00 97.50 309 PHE A O 1
ATOM 2418 N N . ASP A 1 310 ? 9.475 0.764 -9.110 1.00 97.38 310 ASP A N 1
ATOM 2419 C CA . ASP A 1 310 ? 8.331 0.367 -8.288 1.00 97.38 310 ASP A CA 1
ATOM 2420 C C . ASP A 1 310 ? 8.438 0.964 -6.880 1.00 97.38 310 ASP A C 1
ATOM 2422 O O . ASP A 1 310 ? 7.465 1.520 -6.384 1.00 97.38 310 ASP A O 1
ATOM 2426 N N . VAL A 1 311 ? 9.614 0.914 -6.242 1.00 97.50 311 VAL A N 1
ATOM 2427 C CA . VAL A 1 311 ? 9.839 1.507 -4.913 1.00 97.50 311 VAL A CA 1
ATOM 2428 C C . VAL A 1 311 ? 9.550 3.008 -4.905 1.00 97.50 311 VAL A C 1
ATOM 2430 O O . VAL A 1 311 ? 8.847 3.463 -4.006 1.00 97.50 311 VAL A O 1
ATOM 2433 N N . LEU A 1 312 ? 10.026 3.777 -5.888 1.00 97.06 312 LEU A N 1
ATOM 2434 C CA . LEU A 1 312 ? 9.728 5.210 -5.972 1.00 97.06 312 LEU A CA 1
ATOM 2435 C C . LEU A 1 312 ? 8.223 5.455 -6.158 1.00 97.06 312 LEU A C 1
ATOM 2437 O O . LEU A 1 312 ? 7.636 6.205 -5.379 1.00 9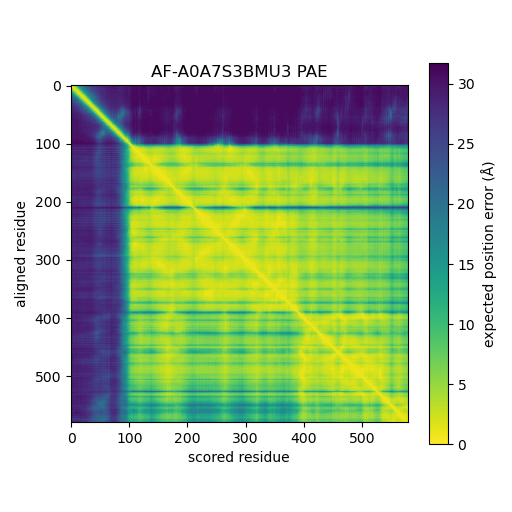7.06 312 LEU A O 1
ATOM 2441 N N . ASN A 1 313 ? 7.563 4.736 -7.072 1.00 96.88 313 ASN A N 1
ATOM 2442 C CA . ASN A 1 313 ? 6.114 4.852 -7.265 1.00 96.88 313 ASN A CA 1
ATOM 2443 C C . ASN A 1 313 ? 5.318 4.497 -5.988 1.00 96.88 313 ASN A C 1
ATOM 2445 O O . ASN A 1 313 ? 4.403 5.224 -5.590 1.00 96.88 313 ASN A O 1
ATOM 2449 N N . LEU A 1 314 ? 5.700 3.417 -5.295 1.00 97.19 314 LEU A N 1
ATOM 2450 C CA . LEU A 1 314 ? 5.111 2.996 -4.018 1.00 97.19 314 LEU A CA 1
ATOM 2451 C C . LEU A 1 314 ? 5.297 4.072 -2.935 1.00 97.19 314 LEU A C 1
ATOM 2453 O O . LEU A 1 314 ? 4.362 4.313 -2.172 1.00 97.19 314 LEU A O 1
ATOM 2457 N N . ILE A 1 315 ? 6.457 4.741 -2.882 1.00 96.12 315 ILE A N 1
ATOM 2458 C CA . ILE A 1 315 ? 6.745 5.873 -1.980 1.00 96.12 315 ILE A CA 1
ATOM 2459 C C . ILE A 1 315 ? 5.796 7.045 -2.257 1.00 96.12 315 ILE A C 1
ATOM 2461 O O . ILE A 1 315 ? 5.184 7.556 -1.320 1.00 96.12 315 ILE A O 1
ATOM 2465 N N . GLY A 1 316 ? 5.599 7.435 -3.520 1.00 95.69 316 GLY A N 1
ATOM 2466 C CA . GLY A 1 316 ? 4.683 8.525 -3.885 1.00 95.69 316 GLY A CA 1
ATOM 2467 C C . GLY A 1 316 ? 3.236 8.313 -3.424 1.00 95.69 316 GLY A C 1
ATOM 2468 O O . GLY A 1 316 ? 2.539 9.268 -3.076 1.00 95.69 316 GLY A O 1
ATOM 2469 N N . HIS A 1 317 ? 2.790 7.057 -3.367 1.00 96.25 317 HIS A N 1
ATOM 2470 C CA . HIS A 1 317 ? 1.404 6.692 -3.067 1.00 96.25 317 HIS A CA 1
ATOM 2471 C C . HIS A 1 317 ? 1.199 6.118 -1.658 1.00 96.25 317 HIS A C 1
ATOM 2473 O O . HIS A 1 317 ? 0.083 5.759 -1.289 1.00 96.25 317 HIS A O 1
ATOM 2479 N N . CYS A 1 318 ? 2.240 6.039 -0.827 1.00 94.38 318 CYS A N 1
ATOM 2480 C CA . CYS A 1 318 ? 2.162 5.324 0.447 1.00 94.38 318 CYS A CA 1
ATOM 2481 C C . CYS A 1 318 ? 1.303 6.012 1.528 1.00 94.38 318 CYS A C 1
ATOM 2483 O O . CYS A 1 318 ? 0.921 5.371 2.512 1.00 94.38 318 CYS A O 1
ATOM 2485 N N . ASN A 1 319 ? 0.996 7.304 1.345 1.00 93.38 319 ASN A N 1
ATOM 2486 C CA . ASN A 1 319 ? 0.199 8.149 2.243 1.00 93.38 319 ASN A CA 1
ATOM 2487 C C . ASN A 1 319 ? 0.769 8.292 3.678 1.00 93.38 319 ASN A C 1
ATOM 2489 O O . ASN A 1 319 ? 0.080 8.714 4.612 1.00 93.38 319 ASN A O 1
ATOM 2493 N N . TRP A 1 320 ? 2.057 8.013 3.874 1.00 93.06 320 TRP A N 1
ATOM 2494 C CA . TRP A 1 320 ? 2.768 8.350 5.105 1.00 93.06 320 TRP A CA 1
ATOM 2495 C C . TRP A 1 320 ? 4.068 9.074 4.769 1.00 93.06 320 TRP A C 1
ATOM 2497 O O . TRP A 1 320 ? 4.832 8.629 3.920 1.00 93.06 320 TRP A O 1
ATOM 2507 N N . GLU A 1 321 ? 4.334 10.201 5.425 1.00 95.06 321 GLU A N 1
ATOM 2508 C CA . GLU A 1 321 ? 5.622 10.864 5.262 1.00 95.06 321 GLU A CA 1
ATOM 2509 C C . GLU A 1 321 ? 6.668 10.164 6.136 1.00 95.06 321 GLU A C 1
ATOM 2511 O O . GLU A 1 321 ? 6.423 9.832 7.300 1.00 95.06 321 GLU A O 1
ATOM 2516 N N . PHE A 1 322 ? 7.847 9.925 5.578 1.00 94.25 322 PHE A N 1
ATOM 2517 C CA . PHE A 1 322 ? 8.986 9.342 6.290 1.00 94.25 322 PHE A CA 1
ATOM 2518 C C . PHE A 1 322 ? 10.322 9.956 5.873 1.00 94.25 322 PHE A C 1
ATOM 2520 O O . PHE A 1 322 ? 11.325 9.709 6.542 1.00 94.25 322 PHE A O 1
ATOM 2527 N N . VAL A 1 323 ? 10.347 10.773 4.814 1.00 93.56 323 VAL A N 1
ATOM 2528 C CA . VAL A 1 323 ? 11.522 11.540 4.410 1.00 93.56 323 VAL A CA 1
ATOM 2529 C C . VAL A 1 323 ? 11.706 12.670 5.429 1.00 93.56 323 VAL A C 1
ATOM 2531 O O . VAL A 1 323 ? 10.841 13.547 5.528 1.00 93.56 323 VAL A O 1
ATOM 2534 N N . PRO A 1 324 ? 12.804 12.708 6.206 1.00 91.00 324 PRO A N 1
ATOM 2535 C CA . PRO A 1 324 ? 12.994 13.757 7.199 1.00 91.00 324 PRO A CA 1
ATOM 2536 C C . PRO A 1 324 ? 13.191 15.107 6.506 1.00 91.00 324 PRO A C 1
ATOM 2538 O O . PRO A 1 324 ? 14.095 15.241 5.687 1.00 91.00 324 PRO A O 1
ATOM 2541 N N . ALA A 1 325 ? 12.427 16.137 6.885 1.00 88.44 325 ALA A N 1
ATOM 2542 C CA . ALA A 1 325 ? 12.553 17.479 6.292 1.00 88.44 325 ALA A CA 1
ATOM 2543 C C . ALA A 1 325 ? 13.993 18.042 6.357 1.00 88.44 325 ALA A C 1
ATOM 2545 O O . ALA A 1 325 ? 14.438 18.744 5.451 1.00 88.44 325 ALA A O 1
ATOM 2546 N N . ARG A 1 326 ? 14.762 17.655 7.389 1.00 90.12 326 ARG A N 1
ATOM 2547 C CA . ARG A 1 326 ? 16.189 17.991 7.527 1.00 90.12 326 ARG A CA 1
ATOM 2548 C C . ARG A 1 326 ? 17.046 17.519 6.349 1.00 90.12 326 ARG A C 1
ATOM 2550 O O . ARG A 1 326 ? 18.001 18.201 6.015 1.00 90.12 326 ARG A O 1
ATOM 2557 N N . LEU A 1 327 ? 16.711 16.399 5.701 1.00 91.81 327 LEU A N 1
ATOM 2558 C CA . LEU A 1 327 ? 17.482 15.863 4.574 1.00 91.81 327 LEU A CA 1
ATOM 2559 C C . LEU A 1 327 ? 17.531 16.864 3.411 1.00 91.81 327 LEU A C 1
ATOM 2561 O O . LEU A 1 327 ? 18.603 17.150 2.885 1.00 91.81 327 LEU A O 1
ATOM 2565 N N . TYR A 1 328 ? 16.382 17.438 3.049 1.00 91.62 328 TYR A N 1
ATOM 2566 C CA . TYR A 1 328 ? 16.283 18.406 1.951 1.00 91.62 328 TYR A CA 1
ATOM 2567 C C . TYR A 1 328 ? 16.706 19.818 2.379 1.00 91.62 328 TYR A C 1
ATOM 2569 O O . TYR A 1 328 ? 17.113 20.611 1.539 1.00 91.62 328 TYR A O 1
ATOM 2577 N N . GLN A 1 329 ? 16.684 20.127 3.679 1.00 88.50 329 GLN A N 1
ATOM 2578 C CA . GLN A 1 329 ? 17.291 21.350 4.217 1.00 88.50 329 GLN A CA 1
ATOM 2579 C C . GLN A 1 329 ? 18.829 21.289 4.169 1.00 88.50 329 GLN A C 1
ATOM 2581 O O . GLN A 1 329 ? 19.467 22.281 3.833 1.00 88.50 329 GLN A O 1
ATOM 2586 N N . SER A 1 330 ? 19.427 20.129 4.465 1.00 93.31 330 SER A N 1
ATOM 2587 C CA . SER A 1 330 ? 20.879 19.910 4.396 1.00 93.31 330 SER A CA 1
ATOM 2588 C C . SER A 1 330 ? 21.400 19.724 2.969 1.00 93.31 330 SER A C 1
ATOM 2590 O O . SER A 1 330 ? 22.539 20.094 2.698 1.00 93.31 330 SER A O 1
ATOM 2592 N N . VAL A 1 331 ? 20.590 19.181 2.052 1.00 94.81 331 VAL A N 1
ATOM 2593 C CA . VAL A 1 331 ? 20.940 19.027 0.628 1.00 94.81 331 VAL A CA 1
ATOM 2594 C C . VAL A 1 331 ? 19.831 19.626 -0.257 1.00 94.81 331 VAL A C 1
ATOM 2596 O O . VAL A 1 331 ? 19.018 18.883 -0.811 1.00 94.81 331 VAL A O 1
ATOM 2599 N N . PRO A 1 332 ? 19.782 20.964 -0.436 1.00 90.62 332 PRO A N 1
ATOM 2600 C CA . PRO A 1 332 ? 18.682 21.646 -1.133 1.00 90.62 332 PRO A CA 1
ATOM 2601 C C . PRO A 1 332 ? 18.470 21.246 -2.596 1.00 90.62 332 PRO A C 1
ATOM 2603 O O . PRO A 1 332 ? 17.377 21.430 -3.122 1.00 90.62 332 PRO A O 1
ATOM 2606 N N . LEU A 1 333 ? 19.489 20.695 -3.263 1.00 94.88 333 LEU A N 1
ATOM 2607 C CA . LEU A 1 333 ? 19.366 20.202 -4.638 1.00 94.88 333 LEU A CA 1
ATOM 2608 C C . LEU A 1 333 ? 18.620 18.859 -4.722 1.00 94.88 333 LEU A C 1
ATOM 2610 O O . LEU A 1 333 ? 18.004 18.571 -5.744 1.00 94.88 333 LEU A O 1
ATOM 2614 N N . LEU A 1 334 ? 18.614 18.055 -3.651 1.00 94.44 334 LEU A N 1
ATOM 2615 C CA . LEU A 1 334 ? 18.031 16.710 -3.669 1.00 94.44 334 LEU A CA 1
ATOM 2616 C C . LEU A 1 334 ? 16.520 16.729 -3.942 1.00 94.44 334 LEU A C 1
ATOM 2618 O O . LEU A 1 334 ? 16.024 15.847 -4.635 1.00 94.44 334 LEU A O 1
ATOM 2622 N N . LYS A 1 335 ? 15.805 17.768 -3.489 1.00 93.50 335 LYS A N 1
ATOM 2623 C CA . LYS A 1 335 ? 14.355 17.902 -3.708 1.00 93.50 335 LYS A CA 1
ATOM 2624 C C . LYS A 1 335 ? 13.944 18.142 -5.165 1.00 93.50 335 LYS A C 1
ATOM 2626 O O . LYS A 1 335 ? 12.766 18.055 -5.478 1.00 93.50 335 LYS A O 1
ATOM 2631 N N . TYR A 1 336 ? 14.892 18.463 -6.047 1.00 96.56 336 TYR A N 1
ATOM 2632 C CA . TYR A 1 336 ? 14.659 18.521 -7.494 1.00 96.56 336 TYR A CA 1
ATOM 2633 C C . TYR A 1 336 ? 14.856 17.148 -8.157 1.00 96.56 336 TYR A C 1
ATOM 2635 O O . TYR A 1 336 ? 14.291 16.902 -9.220 1.00 96.56 336 TYR A O 1
ATOM 2643 N N . LEU A 1 337 ? 15.647 16.268 -7.533 1.00 96.38 337 LEU A N 1
ATOM 2644 C CA . LEU A 1 337 ? 16.019 14.952 -8.059 1.00 96.38 337 LEU A CA 1
ATOM 2645 C C . LEU A 1 337 ? 15.108 13.825 -7.570 1.00 96.38 337 LEU A C 1
ATOM 2647 O O . LEU A 1 337 ? 14.996 12.811 -8.243 1.00 96.38 337 LEU A O 1
ATOM 2651 N N . VAL A 1 338 ? 14.508 13.965 -6.387 1.00 96.38 338 VAL A N 1
ATOM 2652 C CA . VAL A 1 338 ? 13.560 12.992 -5.843 1.00 96.38 338 VAL A CA 1
ATOM 2653 C C . VAL A 1 338 ? 12.464 13.741 -5.092 1.00 96.38 338 VAL A C 1
ATOM 2655 O O . VAL A 1 338 ? 12.738 14.596 -4.250 1.00 96.38 338 VAL A O 1
ATOM 2658 N N . TYR A 1 339 ? 11.220 13.417 -5.413 1.00 96.38 339 TYR A N 1
ATOM 2659 C CA . TYR A 1 339 ? 10.014 13.848 -4.713 1.00 96.38 339 TYR A CA 1
ATOM 2660 C C . TYR A 1 339 ? 9.781 13.122 -3.373 1.00 96.38 339 TYR A C 1
ATOM 2662 O O . TYR A 1 339 ? 10.327 12.052 -3.107 1.00 96.38 339 TYR A O 1
ATOM 2670 N N . THR A 1 340 ? 8.915 13.680 -2.523 1.00 96.56 340 THR A N 1
ATOM 2671 C CA . THR A 1 340 ? 8.460 13.031 -1.280 1.00 96.56 340 THR A CA 1
ATOM 2672 C C . THR A 1 340 ? 7.047 12.451 -1.417 1.00 96.56 340 THR A C 1
ATOM 2674 O O . THR A 1 340 ? 6.279 12.911 -2.270 1.00 96.56 340 THR A O 1
ATOM 2677 N N . PRO A 1 341 ? 6.630 11.532 -0.521 1.00 96.44 341 PRO A N 1
ATOM 2678 C CA . PRO A 1 341 ? 5.221 11.169 -0.354 1.00 96.44 341 PRO A CA 1
ATOM 2679 C C . PRO A 1 341 ? 4.288 12.390 -0.252 1.00 96.44 341 PRO A C 1
ATOM 2681 O O . PRO A 1 341 ? 3.206 12.404 -0.844 1.00 96.44 341 PRO A O 1
ATOM 2684 N N . SER A 1 342 ? 4.707 13.454 0.450 1.00 95.62 342 SER A N 1
ATOM 2685 C CA . SER A 1 342 ? 3.926 14.698 0.549 1.00 95.62 342 SER A CA 1
ATOM 2686 C C . SER A 1 342 ? 3.813 15.447 -0.787 1.00 95.62 342 SER A C 1
ATOM 2688 O O . SER A 1 342 ? 2.767 16.037 -1.056 1.00 95.62 342 SER A O 1
ATOM 2690 N N . TYR A 1 343 ? 4.850 15.421 -1.634 1.00 96.62 343 TYR A N 1
ATOM 2691 C CA . TYR A 1 343 ? 4.869 16.099 -2.938 1.00 96.62 343 TYR A CA 1
ATOM 2692 C C . TYR A 1 343 ? 3.832 15.518 -3.910 1.00 96.62 343 TYR A C 1
ATOM 2694 O O . TYR A 1 343 ? 3.109 16.270 -4.565 1.00 96.62 343 TYR A O 1
ATOM 2702 N N . HIS A 1 344 ? 3.705 14.189 -3.958 1.00 96.44 344 HIS A N 1
ATOM 2703 C CA . HIS A 1 344 ? 2.744 13.515 -4.840 1.00 96.44 344 HIS A CA 1
ATOM 2704 C C . HIS A 1 344 ? 1.344 13.401 -4.240 1.00 96.44 344 HIS A C 1
ATOM 2706 O O . HIS A 1 344 ? 0.348 13.574 -4.939 1.00 96.44 344 HIS A O 1
ATOM 2712 N N . SER A 1 345 ? 1.212 13.245 -2.917 1.00 94.81 345 SER A N 1
ATOM 2713 C CA . SER A 1 345 ? -0.110 13.372 -2.286 1.00 94.81 345 SER A CA 1
ATOM 2714 C C . SER A 1 345 ? -0.724 14.771 -2.487 1.00 94.81 345 SER A C 1
ATOM 2716 O O . SER A 1 345 ? -1.955 14.902 -2.516 1.00 94.81 345 SER A O 1
ATOM 2718 N N . LEU A 1 346 ? 0.106 15.806 -2.664 1.00 95.19 346 LEU A N 1
ATOM 2719 C CA . LEU A 1 346 ? -0.338 17.142 -3.052 1.00 95.19 346 LEU A CA 1
ATOM 2720 C C . LEU A 1 346 ? -0.877 17.174 -4.491 1.00 95.19 346 LEU A C 1
ATOM 2722 O O . LEU A 1 346 ? -1.937 17.762 -4.684 1.00 95.19 346 LEU A O 1
ATOM 2726 N N . HIS A 1 347 ? -0.259 16.479 -5.454 1.00 96.12 347 HIS A N 1
ATOM 2727 C CA . HIS A 1 347 ? -0.786 16.337 -6.822 1.00 96.12 347 HIS A CA 1
ATOM 2728 C C . HIS A 1 347 ? -2.215 15.755 -6.834 1.00 96.12 347 HIS A C 1
ATOM 2730 O O . HIS A 1 347 ? -3.140 16.353 -7.384 1.00 96.12 347 HIS A O 1
ATOM 2736 N N . HIS A 1 348 ? -2.452 14.659 -6.101 1.00 94.12 348 HIS A N 1
ATOM 2737 C CA . HIS A 1 348 ? -3.801 14.091 -5.922 1.00 94.12 348 HIS A CA 1
ATOM 2738 C C . HIS A 1 348 ? -4.811 15.053 -5.265 1.00 94.12 348 HIS A C 1
ATOM 2740 O O . HIS A 1 348 ? -6.021 14.872 -5.412 1.00 94.12 348 HIS A O 1
ATOM 2746 N N . SER A 1 349 ? -4.332 16.069 -4.540 1.00 91.62 349 SER A N 1
ATOM 2747 C CA . SER A 1 349 ? -5.158 17.093 -3.887 1.00 91.62 349 SER A CA 1
ATOM 2748 C C . SER A 1 349 ? -5.341 18.358 -4.743 1.00 91.62 349 SER A C 1
ATOM 2750 O O . SER A 1 349 ? -6.335 19.065 -4.576 1.00 91.62 349 SER A O 1
ATOM 2752 N N . ARG A 1 350 ? -4.396 18.649 -5.648 1.00 92.69 350 ARG A N 1
ATOM 2753 C CA . ARG A 1 350 ? -4.345 19.809 -6.549 1.00 92.69 350 ARG A CA 1
ATOM 2754 C C . ARG A 1 350 ? -3.917 19.350 -7.948 1.00 92.69 350 ARG A C 1
ATOM 2756 O O . ARG A 1 350 ? -2.778 19.525 -8.371 1.00 92.69 350 ARG A O 1
ATOM 2763 N N . VAL A 1 351 ? -4.883 18.786 -8.671 1.00 92.00 351 VAL A N 1
ATOM 2764 C CA . VAL A 1 351 ? -4.704 18.023 -9.926 1.00 92.00 351 VAL A CA 1
ATOM 2765 C C . VAL A 1 351 ? -4.109 18.796 -11.117 1.00 92.00 351 VAL A C 1
ATOM 2767 O O . VAL A 1 351 ? -3.951 18.240 -12.192 1.00 92.00 351 VAL A O 1
ATOM 2770 N N . HIS A 1 352 ? -3.790 20.083 -10.970 1.00 93.94 352 HIS A N 1
ATOM 2771 C CA . HIS A 1 352 ? -3.235 20.919 -12.043 1.00 93.94 352 HIS A CA 1
ATOM 2772 C C . HIS A 1 352 ? -1.796 21.396 -11.775 1.00 93.94 352 HIS A C 1
ATOM 2774 O O . HIS A 1 352 ? -1.316 22.313 -12.438 1.00 93.94 352 HIS A O 1
ATOM 2780 N N . THR A 1 353 ? -1.111 20.768 -10.818 1.00 96.56 353 THR A N 1
ATOM 2781 C CA . THR A 1 353 ? 0.275 21.066 -10.417 1.00 96.56 353 THR A CA 1
ATOM 2782 C C . THR A 1 353 ? 1.026 19.778 -10.092 1.00 96.56 353 THR A C 1
ATOM 2784 O O . THR A 1 353 ? 0.374 18.769 -9.832 1.00 96.56 353 THR A O 1
ATOM 2787 N N . ASN A 1 354 ? 2.361 19.810 -10.043 1.00 97.75 354 ASN A N 1
ATOM 2788 C CA . ASN A 1 354 ? 3.219 18.675 -9.668 1.00 97.75 354 ASN A CA 1
ATOM 2789 C C . ASN A 1 354 ? 3.024 17.429 -10.573 1.00 97.75 354 ASN A C 1
ATOM 2791 O O . ASN A 1 354 ? 2.530 16.401 -10.118 1.00 97.75 354 ASN A O 1
ATOM 2795 N N . PHE A 1 355 ? 3.368 17.531 -11.861 1.00 98.06 355 PHE A N 1
ATOM 2796 C CA . PHE A 1 355 ? 3.210 16.481 -12.878 1.00 98.06 355 PHE A CA 1
ATOM 2797 C C . PHE A 1 355 ? 4.436 15.571 -13.101 1.00 98.06 355 PHE A C 1
ATOM 2799 O O . PHE A 1 355 ? 4.351 14.674 -13.943 1.00 98.06 355 PHE A O 1
ATOM 2806 N N . CYS A 1 356 ? 5.576 15.784 -12.437 1.00 97.81 356 CYS A N 1
ATOM 2807 C CA . CYS A 1 356 ? 6.773 14.950 -12.600 1.00 97.81 356 CYS A CA 1
ATOM 2808 C C . CYS A 1 356 ? 6.506 13.466 -12.301 1.00 97.81 356 CYS A C 1
ATOM 2810 O O . CYS A 1 356 ? 5.552 13.137 -11.594 1.00 97.81 356 CYS A O 1
ATOM 2812 N N . LEU A 1 357 ? 7.373 12.573 -12.791 1.00 97.44 357 LEU A N 1
ATOM 2813 C CA . LEU A 1 357 ? 7.327 11.171 -12.382 1.00 97.44 357 LEU A CA 1
ATOM 2814 C C . LEU A 1 357 ? 7.918 11.054 -10.976 1.00 97.44 357 LEU A C 1
ATOM 2816 O O . LEU A 1 357 ? 7.180 10.875 -10.010 1.00 97.44 357 LEU A O 1
ATOM 2820 N N . PHE A 1 358 ? 9.234 11.232 -10.860 1.00 98.06 358 PHE A N 1
ATOM 2821 C CA . PHE A 1 358 ? 9.963 11.224 -9.596 1.00 98.06 358 PHE A CA 1
ATOM 2822 C C . PHE A 1 358 ? 10.829 12.481 -9.392 1.00 98.06 358 PHE A C 1
ATOM 2824 O O . PHE A 1 358 ? 11.256 12.718 -8.259 1.00 98.06 358 PHE A O 1
ATOM 2831 N N . MET A 1 359 ? 11.078 13.296 -10.431 1.00 98.44 359 MET A N 1
ATOM 2832 C CA . MET A 1 359 ? 11.970 14.469 -10.387 1.00 98.44 359 MET A CA 1
ATOM 2833 C C . MET A 1 359 ? 11.227 15.826 -10.454 1.00 98.44 359 MET A C 1
ATOM 2835 O O . MET A 1 359 ? 10.959 16.327 -11.553 1.00 98.44 359 MET A O 1
ATOM 2839 N N . PRO A 1 360 ? 10.993 16.522 -9.317 1.00 98.06 360 PRO A N 1
ATOM 2840 C CA . PRO A 1 360 ? 10.379 17.860 -9.284 1.00 98.06 360 PRO A CA 1
ATOM 2841 C C . PRO A 1 360 ? 11.105 18.949 -10.091 1.00 98.06 360 PRO A C 1
ATOM 2843 O O . PRO A 1 360 ? 10.558 20.033 -10.303 1.00 98.06 360 PRO A O 1
ATOM 2846 N N . PHE A 1 361 ? 12.328 18.681 -10.564 1.00 98.25 361 PHE A N 1
ATOM 2847 C CA . PHE A 1 361 ? 13.021 19.482 -11.574 1.00 98.25 361 PHE A CA 1
ATOM 2848 C C . PHE A 1 361 ? 12.132 19.834 -12.778 1.00 98.25 361 PHE A C 1
ATOM 2850 O O . PHE A 1 361 ? 12.134 20.986 -13.215 1.00 98.25 361 PHE A O 1
ATOM 2857 N N . TYR A 1 362 ? 11.335 18.886 -13.282 1.00 98.44 362 TYR A N 1
ATOM 2858 C CA . TYR A 1 362 ? 10.501 19.103 -14.468 1.00 98.44 362 TYR A CA 1
ATOM 2859 C C . TYR A 1 362 ? 9.307 20.025 -14.205 1.00 98.44 362 TYR A C 1
ATOM 2861 O O . TYR A 1 362 ? 8.987 20.857 -15.051 1.00 98.44 362 TYR A O 1
ATOM 2869 N N . ASP A 1 363 ? 8.715 19.970 -13.011 1.00 98.44 363 ASP A N 1
ATOM 2870 C CA . ASP A 1 363 ? 7.681 20.921 -12.586 1.00 98.44 363 ASP A CA 1
ATOM 2871 C C . ASP A 1 363 ? 8.225 22.320 -12.320 1.00 98.44 363 ASP A C 1
ATOM 2873 O O . ASP A 1 363 ? 7.556 23.321 -12.591 1.00 98.44 363 ASP A O 1
ATOM 2877 N N . TRP A 1 364 ? 9.445 22.403 -11.788 1.00 97.12 364 TRP A N 1
ATOM 2878 C CA . TRP A 1 364 ? 10.142 23.672 -11.622 1.00 97.12 364 TRP A CA 1
ATOM 2879 C C . TRP A 1 364 ? 10.438 24.325 -12.979 1.00 97.12 364 TRP A C 1
ATOM 2881 O O . TRP A 1 364 ? 10.124 25.500 -13.162 1.00 97.12 364 TRP A O 1
ATOM 2891 N N . LEU A 1 365 ? 10.976 23.558 -13.933 1.00 97.62 365 LEU A N 1
ATOM 2892 C CA . LEU A 1 365 ? 11.298 24.020 -15.286 1.00 97.62 365 LEU A CA 1
ATOM 2893 C C . LEU A 1 365 ? 10.038 24.349 -16.104 1.00 97.62 365 LEU A C 1
ATOM 2895 O O . LEU A 1 365 ? 9.997 25.343 -16.822 1.00 97.62 365 LEU A O 1
ATOM 2899 N N . GLY A 1 366 ? 9.003 23.515 -15.994 1.00 96.75 366 GLY A N 1
ATOM 2900 C CA . GLY A 1 366 ? 7.759 23.624 -16.753 1.00 96.75 366 GLY A CA 1
ATOM 2901 C C . GLY A 1 366 ? 6.702 24.561 -16.156 1.00 96.75 366 GLY A C 1
ATOM 2902 O O . GLY A 1 366 ? 5.615 24.684 -16.735 1.00 96.75 366 GLY A O 1
ATOM 2903 N N . GLY A 1 367 ? 7.011 25.214 -15.028 1.00 96.25 367 GLY A N 1
ATOM 2904 C CA . GLY A 1 367 ? 6.164 26.222 -14.385 1.00 96.25 367 GLY A CA 1
ATOM 2905 C C . GLY A 1 367 ? 4.923 25.676 -13.673 1.00 96.25 367 GLY A C 1
ATOM 2906 O O . GLY A 1 367 ? 3.964 26.419 -13.490 1.00 96.25 367 GLY A O 1
ATOM 2907 N N . THR A 1 368 ? 4.915 24.396 -13.295 1.00 97.38 368 THR A N 1
ATOM 2908 C CA . THR A 1 368 ? 3.754 23.683 -12.720 1.00 97.38 368 THR A CA 1
ATOM 2909 C C . THR A 1 368 ? 3.952 23.245 -11.270 1.00 97.38 368 THR A C 1
ATOM 2911 O O . THR A 1 368 ? 3.083 22.589 -10.699 1.00 97.38 368 THR A O 1
ATOM 2914 N N . LEU A 1 369 ? 5.073 23.625 -10.656 1.00 96.94 369 LEU A N 1
ATOM 2915 C CA . LEU A 1 369 ? 5.356 23.360 -9.250 1.00 96.94 369 LEU A CA 1
ATOM 2916 C C . LEU A 1 369 ? 4.441 24.171 -8.319 1.00 96.94 369 LEU A C 1
ATOM 2918 O O . LEU A 1 369 ? 4.410 25.400 -8.394 1.00 96.94 369 LEU A O 1
ATOM 2922 N N . GLU A 1 370 ? 3.765 23.483 -7.401 1.00 96.62 370 GLU A N 1
ATOM 2923 C CA . GLU A 1 370 ? 2.833 24.074 -6.437 1.00 96.62 370 GLU A CA 1
ATOM 2924 C C . GLU A 1 370 ? 3.535 24.873 -5.322 1.00 96.62 370 GLU A C 1
ATOM 2926 O O . GLU A 1 370 ? 4.479 24.400 -4.674 1.00 96.62 370 GLU A O 1
ATOM 2931 N N . ARG A 1 371 ? 3.053 26.095 -5.075 1.00 95.75 371 ARG A N 1
ATOM 2932 C CA . ARG A 1 371 ? 3.720 27.095 -4.228 1.00 95.75 371 ARG A CA 1
ATOM 2933 C C . ARG A 1 371 ? 2.751 27.742 -3.249 1.00 95.75 371 ARG A C 1
ATOM 2935 O O . ARG A 1 371 ? 1.571 27.937 -3.526 1.00 95.75 371 ARG A O 1
ATOM 2942 N N . GLU A 1 372 ? 3.291 28.149 -2.107 1.00 94.69 372 GLU A N 1
ATOM 2943 C CA . GLU A 1 372 ? 2.585 29.044 -1.194 1.00 94.69 372 GLU A CA 1
ATOM 2944 C C . GLU A 1 372 ? 2.459 30.455 -1.808 1.00 94.69 372 GLU A C 1
ATOM 2946 O O . GLU A 1 372 ? 3.100 30.794 -2.806 1.00 94.69 372 GLU A O 1
ATOM 2951 N N . SER A 1 373 ? 1.657 31.320 -1.181 1.00 90.94 373 SER A N 1
ATOM 2952 C CA . SER A 1 373 ? 1.391 32.688 -1.654 1.00 90.94 373 SER A CA 1
ATOM 2953 C C . SER A 1 373 ? 2.617 33.614 -1.705 1.00 90.94 373 SER A C 1
ATOM 2955 O O . SER A 1 373 ? 2.514 34.721 -2.224 1.00 90.94 373 SER A O 1
ATOM 2957 N N . ASP A 1 374 ? 3.771 33.185 -1.185 1.00 91.38 374 ASP A N 1
ATOM 2958 C CA . ASP A 1 374 ? 5.050 33.898 -1.291 1.00 91.38 374 ASP A CA 1
ATOM 2959 C C . ASP A 1 374 ? 5.782 33.666 -2.633 1.00 91.38 374 ASP A C 1
ATOM 2961 O O . ASP A 1 374 ? 6.807 34.301 -2.894 1.00 91.38 374 ASP A O 1
ATOM 2965 N N . GLY A 1 375 ? 5.293 32.740 -3.471 1.00 88.62 375 GLY A N 1
ATOM 2966 C CA . GLY A 1 375 ? 5.892 32.359 -4.756 1.00 88.62 375 GLY A CA 1
ATOM 2967 C C . GLY A 1 375 ? 7.241 31.628 -4.657 1.00 88.62 375 GLY A C 1
ATOM 2968 O O . GLY A 1 375 ? 7.830 31.270 -5.679 1.00 88.62 375 GLY A O 1
ATOM 2969 N N . LYS A 1 376 ? 7.752 31.368 -3.451 1.00 88.12 376 LYS A N 1
ATOM 2970 C CA . LYS A 1 376 ? 9.097 30.823 -3.198 1.00 88.12 376 LYS A CA 1
ATOM 2971 C C . LYS A 1 376 ? 9.039 29.464 -2.514 1.00 88.12 376 LYS A C 1
ATOM 2973 O O . LYS A 1 376 ? 9.732 28.540 -2.946 1.00 88.12 376 LYS A O 1
ATOM 2978 N N . THR A 1 377 ? 8.211 29.343 -1.483 1.00 90.94 377 THR A N 1
ATOM 2979 C CA . THR A 1 377 ? 8.052 28.137 -0.673 1.00 90.94 377 THR A CA 1
ATOM 2980 C C . THR A 1 377 ? 7.221 27.108 -1.427 1.00 90.94 377 THR A C 1
ATOM 2982 O O . THR A 1 377 ? 6.155 27.416 -1.959 1.00 90.94 377 THR A O 1
ATOM 2985 N N . TRP A 1 378 ? 7.709 25.870 -1.481 1.00 94.50 378 TRP A N 1
ATOM 2986 C CA . TRP A 1 378 ? 6.977 24.761 -2.088 1.00 94.50 378 TRP A CA 1
ATOM 2987 C C . TRP A 1 378 ? 5.934 24.267 -1.081 1.00 94.50 378 TRP A C 1
ATOM 2989 O O . TRP A 1 378 ? 6.280 23.967 0.065 1.00 94.50 378 TRP A O 1
ATOM 2999 N N . THR A 1 379 ? 4.670 24.131 -1.486 1.00 95.81 379 THR A N 1
ATOM 3000 C CA . THR A 1 379 ? 3.611 23.637 -0.582 1.00 95.81 379 THR A CA 1
ATOM 3001 C C . THR A 1 379 ? 3.906 22.210 -0.087 1.00 95.81 379 THR A C 1
ATOM 3003 O O . THR A 1 379 ? 3.551 21.853 1.037 1.00 95.81 379 THR A O 1
ATOM 3006 N N . SER A 1 380 ? 4.636 21.410 -0.874 1.00 94.25 380 SER A N 1
ATOM 3007 C CA . SER A 1 380 ? 5.147 20.089 -0.479 1.00 94.25 380 SER A CA 1
ATOM 3008 C C . SER A 1 380 ? 6.058 20.124 0.748 1.00 94.25 380 SER A C 1
ATOM 3010 O O . SER A 1 380 ? 5.927 19.270 1.621 1.00 94.25 380 SER A O 1
ATOM 3012 N N . ASP A 1 381 ? 6.958 21.107 0.837 1.00 93.19 381 ASP A N 1
ATOM 3013 C CA . ASP A 1 381 ? 7.963 21.200 1.903 1.00 93.19 381 ASP A CA 1
ATOM 3014 C C . ASP A 1 381 ? 7.271 21.522 3.236 1.00 93.19 381 ASP A C 1
ATOM 3016 O O . ASP A 1 381 ? 7.579 20.943 4.279 1.00 93.19 381 ASP A O 1
ATOM 3020 N N . LYS A 1 382 ? 6.251 22.389 3.181 1.00 92.06 382 LYS A N 1
ATOM 3021 C CA . LYS A 1 382 ? 5.364 22.697 4.307 1.00 92.06 382 LYS A CA 1
ATOM 3022 C C . LYS A 1 382 ? 4.574 21.466 4.756 1.00 92.06 382 LYS A C 1
ATOM 3024 O O . LYS A 1 382 ? 4.585 21.146 5.942 1.00 92.06 382 LYS A O 1
ATOM 3029 N N . LEU A 1 383 ? 3.947 20.737 3.826 1.00 92.12 383 LEU A N 1
ATOM 3030 C CA . LEU A 1 383 ? 3.216 19.500 4.136 1.00 92.12 383 LEU A CA 1
ATOM 3031 C C . LEU A 1 383 ? 4.125 18.423 4.745 1.00 92.12 383 LEU A C 1
ATOM 3033 O O . LEU A 1 383 ? 3.724 17.772 5.709 1.00 92.12 383 LEU A O 1
ATOM 3037 N N . GLN A 1 384 ? 5.355 18.282 4.244 1.00 93.81 384 GLN A N 1
ATOM 3038 C CA . GLN A 1 384 ? 6.364 17.376 4.793 1.00 93.81 384 GLN A CA 1
ATOM 3039 C C . GLN A 1 384 ? 6.753 17.775 6.224 1.00 93.81 384 GLN A C 1
ATOM 3041 O O . GLN A 1 384 ? 6.774 16.931 7.123 1.00 93.81 384 GLN A O 1
ATOM 3046 N N . MET A 1 385 ? 7.035 19.061 6.462 1.00 91.06 385 MET A N 1
ATOM 3047 C CA . MET A 1 385 ? 7.358 19.576 7.796 1.00 91.06 385 MET A CA 1
ATOM 3048 C C . MET A 1 385 ? 6.201 19.375 8.778 1.00 91.06 385 MET A C 1
ATOM 3050 O O . MET A 1 385 ? 6.425 18.857 9.873 1.00 91.06 385 MET A O 1
ATOM 3054 N N . GLU A 1 386 ? 4.968 19.699 8.383 1.00 89.88 386 GLU A N 1
ATOM 3055 C CA . GLU A 1 386 ? 3.774 19.426 9.185 1.00 89.88 386 GLU A CA 1
ATOM 3056 C C . GLU A 1 386 ? 3.631 17.930 9.486 1.00 89.88 386 GLU A C 1
ATOM 3058 O O . GLU A 1 386 ? 3.426 17.555 10.639 1.00 89.88 386 GLU A O 1
ATOM 3063 N N . ALA A 1 387 ? 3.755 17.057 8.480 1.00 89.31 387 ALA A N 1
ATOM 3064 C CA . ALA A 1 387 ? 3.628 15.613 8.654 1.00 89.31 387 ALA A CA 1
ATOM 3065 C C . ALA A 1 387 ? 4.677 15.047 9.626 1.00 89.31 387 ALA A C 1
ATOM 3067 O O . ALA A 1 387 ? 4.341 14.211 10.464 1.00 89.31 387 ALA A O 1
ATOM 3068 N N . MET A 1 388 ? 5.914 15.550 9.578 1.00 89.56 388 MET A N 1
ATOM 3069 C CA . MET A 1 388 ? 7.004 15.185 10.494 1.00 89.56 388 MET A CA 1
ATOM 3070 C C . MET A 1 388 ? 6.824 15.727 11.922 1.00 89.56 388 MET A C 1
ATOM 3072 O O . MET A 1 388 ? 7.219 15.068 12.890 1.00 89.56 388 MET A O 1
ATOM 3076 N N . GLN A 1 389 ? 6.220 16.909 12.075 1.00 86.50 389 GLN A N 1
ATOM 3077 C CA . GLN A 1 389 ? 6.001 17.563 13.372 1.00 86.50 389 GLN A CA 1
ATOM 3078 C C . GLN A 1 389 ? 4.685 17.159 14.058 1.00 86.50 389 GLN A C 1
ATOM 3080 O O . GLN A 1 389 ? 4.528 17.404 15.256 1.00 86.50 389 GLN A O 1
ATOM 3085 N N . ARG A 1 390 ? 3.745 16.524 13.342 1.00 81.94 390 ARG A N 1
ATOM 3086 C CA . ARG A 1 390 ? 2.430 16.122 13.873 1.00 81.94 390 ARG A CA 1
ATOM 3087 C C . ARG A 1 390 ? 2.539 15.281 15.146 1.00 81.94 390 ARG A C 1
ATOM 3089 O O . ARG A 1 390 ? 3.248 14.274 15.214 1.00 81.94 390 ARG A O 1
ATOM 3096 N N . THR A 1 391 ? 1.756 15.669 16.146 1.00 77.38 391 THR A N 1
ATOM 3097 C CA . THR A 1 391 ? 1.444 14.837 17.307 1.00 77.38 391 THR A CA 1
ATOM 3098 C C . THR A 1 391 ? 0.384 13.795 16.944 1.00 77.38 391 THR A C 1
ATOM 3100 O O . THR A 1 391 ? -0.385 13.950 15.992 1.00 77.38 391 THR A O 1
ATOM 3103 N N . TYR A 1 392 ? 0.359 12.697 17.697 1.00 78.00 392 TYR A N 1
ATOM 3104 C CA . TYR A 1 392 ? -0.598 11.613 17.497 1.00 78.00 392 TYR A CA 1
ATOM 3105 C C . TYR A 1 392 ? -2.032 12.082 17.794 1.00 78.00 392 TYR A C 1
ATOM 3107 O O . TYR A 1 392 ? -2.298 12.614 18.871 1.00 78.00 392 TYR A O 1
ATOM 3115 N N . GLU A 1 393 ? -2.973 11.853 16.873 1.00 84.81 393 GLU A N 1
ATOM 3116 C CA . GLU A 1 393 ? -4.386 12.174 17.108 1.00 84.81 393 GLU A CA 1
ATOM 3117 C C . GLU A 1 393 ? -5.033 11.132 18.034 1.00 84.81 393 GLU A C 1
ATOM 3119 O O . GLU A 1 393 ? -5.218 9.969 17.666 1.00 84.81 393 GLU A O 1
ATOM 3124 N N . VAL A 1 394 ? -5.374 11.564 19.249 1.00 91.12 394 VAL A N 1
ATOM 3125 C CA . VAL A 1 394 ? -6.047 10.745 20.264 1.00 91.12 394 VAL A CA 1
ATOM 3126 C C . VAL A 1 394 ? -7.464 10.384 19.790 1.00 91.12 394 VAL A C 1
ATOM 3128 O O . VAL A 1 394 ? -8.224 11.285 19.429 1.00 91.12 394 VAL A O 1
ATOM 3131 N N . PRO A 1 395 ? -7.860 9.098 19.797 1.00 93.69 395 PRO A N 1
ATOM 3132 C CA . PRO A 1 395 ? -9.222 8.709 19.455 1.00 93.69 395 PRO A CA 1
ATOM 3133 C C . PRO A 1 395 ? -10.203 9.003 20.598 1.00 93.69 395 PRO A C 1
ATOM 3135 O O . PRO A 1 395 ? -9.892 8.810 21.772 1.00 93.69 395 PRO A O 1
ATOM 3138 N N . ASP A 1 396 ? -11.433 9.381 20.251 1.00 96.00 396 ASP A N 1
ATOM 3139 C CA . ASP A 1 396 ? -12.528 9.523 21.217 1.00 96.00 396 ASP A CA 1
ATOM 3140 C C . ASP A 1 396 ? -12.910 8.163 21.820 1.00 96.00 396 ASP A C 1
ATOM 3142 O O . ASP A 1 396 ? -13.209 8.063 23.014 1.00 96.00 396 ASP A O 1
ATOM 3146 N N . ALA A 1 397 ? -12.878 7.107 21.000 1.00 95.88 397 ALA A N 1
ATOM 3147 C CA . ALA A 1 397 ? -13.197 5.749 21.419 1.00 95.88 397 ALA A CA 1
ATOM 3148 C C . ALA A 1 397 ? -12.258 4.698 20.811 1.00 95.88 397 ALA A C 1
ATOM 3150 O O . ALA A 1 397 ? -11.848 4.785 19.652 1.00 95.88 397 ALA A O 1
ATOM 3151 N N . VAL A 1 398 ? -11.976 3.658 21.594 1.00 96.88 398 VAL A N 1
ATOM 3152 C CA . VAL A 1 398 ? -11.235 2.465 21.168 1.00 96.88 398 VAL A CA 1
ATOM 3153 C C . VAL A 1 398 ? -12.130 1.235 21.289 1.00 96.88 398 VAL A C 1
ATOM 3155 O O . VAL A 1 398 ? -12.814 1.063 22.296 1.00 96.88 398 VAL A O 1
ATOM 3158 N N . PHE A 1 399 ? -12.102 0.351 20.293 1.00 96.06 399 PHE A N 1
ATOM 3159 C CA . PHE A 1 399 ? -12.719 -0.974 20.335 1.00 96.06 399 PHE A CA 1
ATOM 3160 C C . PHE A 1 399 ? -11.634 -2.057 20.323 1.00 96.06 399 PHE A C 1
ATOM 3162 O O . PHE A 1 399 ? -10.869 -2.162 19.368 1.00 96.06 399 PHE A O 1
ATOM 3169 N N . LEU A 1 400 ? -11.552 -2.863 21.383 1.00 97.56 400 LEU A N 1
ATOM 3170 C CA . LEU A 1 400 ? -10.548 -3.913 21.538 1.00 97.56 400 LEU A CA 1
ATOM 3171 C C . LEU A 1 400 ? -11.078 -5.266 21.040 1.00 97.56 400 LEU A C 1
ATOM 3173 O O . LEU A 1 400 ? -11.847 -5.942 21.732 1.00 97.56 400 LEU A O 1
ATOM 3177 N N . ALA A 1 401 ? -10.628 -5.671 19.859 1.00 95.88 401 ALA A N 1
ATOM 3178 C CA . ALA A 1 401 ? -10.892 -6.956 19.221 1.00 95.88 401 ALA A CA 1
ATOM 3179 C C . ALA A 1 401 ? -9.795 -8.003 19.529 1.00 95.88 401 ALA A C 1
ATOM 3181 O O . ALA A 1 401 ? -8.842 -7.745 20.267 1.00 95.88 401 ALA A O 1
ATOM 3182 N N . HIS A 1 402 ? -9.947 -9.203 18.972 1.00 95.19 402 HIS A N 1
ATOM 3183 C CA . HIS A 1 402 ? -8.963 -10.290 18.963 1.00 95.19 402 HIS A CA 1
ATOM 3184 C C . HIS A 1 402 ? -9.214 -11.168 17.720 1.00 95.19 402 HIS A C 1
ATOM 3186 O O . HIS A 1 402 ? -10.285 -11.066 17.118 1.00 95.19 402 HIS A O 1
ATOM 3192 N N . GLY A 1 403 ? -8.269 -12.030 17.332 1.00 93.00 403 GLY A N 1
ATOM 3193 C CA . GLY A 1 403 ? -8.465 -12.957 16.207 1.00 93.00 403 GLY A CA 1
ATOM 3194 C C . GLY A 1 403 ? -9.472 -14.060 16.552 1.00 93.00 403 GLY A C 1
ATOM 3195 O O . GLY A 1 403 ? -9.526 -14.507 17.701 1.00 93.00 403 GLY A O 1
ATOM 3196 N N . THR A 1 404 ? -10.276 -14.526 15.597 1.00 91.94 404 THR A N 1
ATOM 3197 C CA . THR A 1 404 ? -11.228 -15.630 15.833 1.00 91.94 404 THR A CA 1
ATOM 3198 C C . THR A 1 404 ? -10.500 -16.970 15.825 1.00 91.94 404 THR A C 1
ATOM 3200 O O . THR A 1 404 ? -10.491 -17.697 16.818 1.00 91.94 404 THR A O 1
ATOM 3203 N N . ASP A 1 405 ? -9.790 -17.217 14.736 1.00 90.12 405 ASP A N 1
ATOM 3204 C CA . ASP A 1 405 ? -9.082 -18.438 14.358 1.00 90.12 405 ASP A CA 1
ATOM 3205 C C . ASP A 1 405 ? -7.782 -18.055 13.626 1.00 90.12 405 ASP A C 1
ATOM 3207 O O . ASP A 1 405 ? -7.581 -16.889 13.287 1.00 90.12 405 ASP A O 1
ATOM 3211 N N . LEU A 1 406 ? -6.893 -19.016 13.371 1.00 91.94 406 LEU A N 1
ATOM 3212 C CA . LEU A 1 406 ? -5.566 -18.735 12.809 1.00 91.94 406 LEU A CA 1
ATOM 3213 C C . LEU A 1 406 ? -5.614 -18.010 11.449 1.00 91.94 406 LEU A C 1
ATOM 3215 O O . LEU A 1 406 ? -4.828 -17.093 11.222 1.00 91.94 406 LEU A O 1
ATOM 3219 N N . LEU A 1 407 ? -6.539 -18.382 10.558 1.00 92.94 407 LEU A N 1
ATOM 3220 C CA . LEU A 1 407 ? -6.606 -17.839 9.196 1.00 92.94 407 LEU A CA 1
ATOM 3221 C C . LEU A 1 407 ? -7.263 -16.449 9.149 1.00 92.94 407 LEU A C 1
ATOM 3223 O O . LEU A 1 407 ? -6.949 -15.656 8.258 1.00 92.94 407 LEU A O 1
ATOM 3227 N N . SER A 1 408 ? -8.084 -16.098 10.146 1.00 91.56 408 SER A N 1
ATOM 3228 C CA . SER A 1 408 ? -8.628 -14.741 10.315 1.00 91.56 408 SER A CA 1
ATOM 3229 C C . SER A 1 408 ? -7.549 -13.654 10.412 1.00 91.56 408 SER A C 1
ATOM 3231 O O . SER A 1 408 ? -7.797 -12.511 10.027 1.00 91.56 408 SER A O 1
ATOM 3233 N N . GLY A 1 409 ? -6.325 -14.003 10.839 1.00 91.12 409 GLY A N 1
ATOM 3234 C CA . GLY A 1 409 ? -5.191 -13.077 10.889 1.00 91.12 409 GLY A CA 1
ATOM 3235 C C . GLY A 1 409 ? -4.891 -12.416 9.538 1.00 91.12 409 GLY A C 1
ATOM 3236 O O . GLY A 1 409 ? -4.557 -11.235 9.498 1.00 91.12 409 GLY A O 1
ATOM 3237 N N . PHE A 1 410 ? -5.111 -13.123 8.425 1.00 91.38 410 PHE A N 1
ATOM 3238 C CA . PHE A 1 410 ? -4.890 -12.600 7.073 1.00 91.38 410 PHE A CA 1
ATOM 3239 C C . PHE A 1 410 ? -5.911 -11.553 6.607 1.00 91.38 410 PHE A C 1
ATOM 3241 O O . PHE A 1 410 ? -5.694 -10.922 5.574 1.00 91.38 410 PHE A O 1
ATOM 3248 N N . HIS A 1 411 ? -7.002 -11.356 7.353 1.00 91.31 411 HIS A N 1
ATOM 3249 C CA . HIS A 1 411 ? -7.979 -10.290 7.108 1.00 91.31 411 HIS A CA 1
ATOM 3250 C C . HIS A 1 411 ? -7.646 -8.999 7.881 1.00 91.31 411 HIS A C 1
ATOM 3252 O O . HIS A 1 411 ? -8.370 -8.011 7.764 1.00 91.31 411 HIS A O 1
ATOM 3258 N N . LEU A 1 412 ? -6.547 -8.957 8.650 1.00 90.12 412 LEU A N 1
ATOM 3259 C CA . LEU A 1 412 ? -6.022 -7.690 9.167 1.00 90.12 412 LEU A CA 1
ATOM 3260 C C . LEU A 1 412 ? -5.497 -6.840 7.988 1.00 90.12 412 LEU A C 1
ATOM 3262 O O . LEU A 1 412 ? -4.784 -7.382 7.140 1.00 90.12 412 LEU A O 1
ATOM 3266 N N . PRO A 1 413 ? -5.757 -5.515 7.940 1.00 87.69 413 PRO A N 1
ATOM 3267 C CA . PRO A 1 413 ? -5.397 -4.664 6.798 1.00 87.69 413 PRO A CA 1
ATOM 3268 C C . PRO A 1 413 ? -3.913 -4.651 6.406 1.00 87.69 413 PRO A C 1
ATOM 3270 O O . PRO A 1 413 ? -3.594 -4.271 5.288 1.00 87.69 413 PRO A O 1
ATOM 3273 N N . MET A 1 414 ? -3.015 -5.049 7.312 1.00 88.94 414 MET A N 1
ATOM 3274 C CA . MET A 1 414 ? -1.568 -5.130 7.073 1.00 88.94 414 MET A CA 1
ATOM 3275 C C . MET A 1 414 ? -1.105 -6.385 6.323 1.00 88.94 414 MET A C 1
ATOM 3277 O O . MET A 1 414 ? 0.063 -6.451 5.969 1.00 88.94 414 MET A O 1
ATOM 3281 N N . PHE A 1 415 ? -1.976 -7.372 6.101 1.00 89.69 415 PHE A N 1
ATOM 3282 C CA . PHE A 1 415 ? -1.672 -8.513 5.235 1.00 89.69 415 PHE A CA 1
ATOM 3283 C C . PHE A 1 415 ? -2.338 -8.294 3.875 1.00 89.69 415 PHE A C 1
ATOM 3285 O O . PHE A 1 415 ? -1.921 -7.411 3.129 1.00 89.69 415 PHE A O 1
ATOM 3292 N N . PHE A 1 416 ? -3.388 -9.043 3.539 1.00 87.31 416 PHE A N 1
ATOM 3293 C CA . PHE A 1 416 ? -3.950 -9.011 2.193 1.00 87.31 416 PHE A CA 1
ATOM 3294 C C . PHE A 1 416 ? -5.143 -8.055 2.095 1.00 87.31 416 PHE A C 1
ATOM 3296 O O . PHE A 1 416 ? -6.230 -8.336 2.606 1.00 87.31 416 PHE A O 1
ATOM 3303 N N . ARG A 1 417 ? -4.969 -6.946 1.363 1.00 84.88 417 ARG A N 1
ATOM 3304 C CA . ARG A 1 417 ? -6.018 -5.943 1.080 1.00 84.88 417 ARG A CA 1
ATOM 3305 C C . ARG A 1 417 ? -7.310 -6.574 0.536 1.00 84.88 417 ARG A C 1
ATOM 3307 O O . ARG A 1 417 ? -8.398 -6.244 1.010 1.00 84.88 417 ARG A O 1
ATOM 3314 N N . GLY A 1 418 ? -7.187 -7.522 -0.398 1.00 83.06 418 GLY A N 1
ATOM 3315 C CA . GLY A 1 418 ? -8.318 -8.244 -1.001 1.00 83.06 418 GLY A CA 1
ATOM 3316 C C . GLY A 1 418 ? -9.088 -9.154 -0.029 1.00 83.06 418 GLY A C 1
ATOM 3317 O O . GLY A 1 418 ? -10.275 -9.412 -0.234 1.00 83.06 418 GLY A O 1
ATOM 3318 N N . PHE A 1 419 ? -8.458 -9.593 1.066 1.00 87.06 419 PHE A N 1
ATOM 3319 C CA . PHE A 1 419 ? -9.142 -10.292 2.158 1.00 87.06 419 PHE A CA 1
ATOM 3320 C C . PHE A 1 419 ? -9.745 -9.298 3.153 1.00 87.06 419 PHE A C 1
ATOM 3322 O O . PHE A 1 419 ? -10.924 -9.404 3.471 1.00 87.06 419 PHE A O 1
ATOM 3329 N N . ALA A 1 420 ? -8.987 -8.282 3.577 1.00 86.25 420 ALA A N 1
ATOM 3330 C CA . ALA A 1 420 ? -9.426 -7.290 4.562 1.00 86.25 420 ALA A CA 1
ATOM 3331 C C . ALA A 1 420 ? -10.692 -6.503 4.157 1.00 86.25 420 ALA A C 1
ATOM 3333 O O . ALA A 1 420 ? -11.429 -6.038 5.026 1.00 86.25 420 ALA A O 1
ATOM 3334 N N . LYS A 1 421 ? -10.980 -6.366 2.852 1.00 84.75 421 LYS A N 1
ATOM 3335 C CA . LYS A 1 421 ? -12.227 -5.745 2.361 1.00 84.75 421 LYS A CA 1
ATOM 3336 C C . LYS A 1 421 ? -13.476 -6.632 2.469 1.00 84.75 421 LYS A C 1
ATOM 3338 O O . LYS A 1 421 ? -14.589 -6.131 2.329 1.00 84.75 421 LYS A O 1
ATOM 3343 N N . ASN A 1 422 ? -13.309 -7.938 2.674 1.00 84.75 422 ASN A N 1
ATOM 3344 C CA . ASN A 1 422 ? -14.390 -8.918 2.723 1.00 84.75 422 ASN A CA 1
ATOM 3345 C C . ASN A 1 422 ? -14.627 -9.405 4.167 1.00 84.75 422 ASN A C 1
ATOM 3347 O O . ASN A 1 422 ? -13.680 -9.510 4.947 1.00 84.75 422 ASN A O 1
ATOM 3351 N N . PRO A 1 423 ? -15.868 -9.755 4.555 1.00 87.12 423 PRO A N 1
ATOM 3352 C CA . PRO A 1 423 ? -16.109 -10.450 5.815 1.00 87.12 423 PRO A CA 1
ATOM 3353 C C . PRO A 1 423 ? -15.370 -11.791 5.840 1.00 87.12 423 PRO A C 1
ATOM 3355 O O . PRO A 1 423 ? -15.447 -12.551 4.872 1.00 87.12 423 PRO A O 1
ATOM 3358 N N . TYR A 1 424 ? -14.705 -12.100 6.957 1.00 88.69 424 TYR A N 1
ATOM 3359 C CA . TYR A 1 424 ? -14.002 -13.371 7.110 1.00 88.69 424 TYR A CA 1
ATOM 3360 C C . TYR A 1 424 ? -14.942 -14.564 6.899 1.00 88.69 424 TYR A C 1
ATOM 3362 O O . TYR A 1 424 ? -16.002 -14.663 7.524 1.00 88.69 424 TYR A O 1
ATOM 3370 N N . LYS A 1 425 ? -14.518 -15.491 6.039 1.00 87.06 425 LYS A N 1
ATOM 3371 C CA . LYS A 1 425 ? -15.166 -16.781 5.833 1.00 87.06 425 LYS A CA 1
ATOM 3372 C C . LYS A 1 425 ? -14.107 -17.831 5.524 1.00 87.06 425 LYS A C 1
ATOM 3374 O O . LYS A 1 425 ? -13.299 -17.646 4.617 1.00 87.06 425 LYS A O 1
ATOM 3379 N N . GLU A 1 426 ? -14.164 -18.955 6.230 1.00 81.12 426 GLU A N 1
ATOM 3380 C CA . GLU A 1 426 ? -13.333 -20.115 5.917 1.00 81.12 426 GLU A CA 1
ATOM 3381 C C . GLU A 1 426 ? -13.603 -20.606 4.488 1.00 81.12 426 GLU A C 1
ATOM 3383 O O . GLU A 1 426 ? -14.744 -20.845 4.078 1.00 81.12 426 GLU A O 1
ATOM 3388 N N . HIS A 1 427 ? -12.525 -20.735 3.720 1.00 82.50 427 HIS A N 1
ATOM 3389 C CA . HIS A 1 427 ? -12.533 -21.239 2.357 1.00 82.50 427 HIS A CA 1
ATOM 3390 C C . HIS A 1 427 ? -11.255 -22.038 2.113 1.00 82.50 427 HIS A C 1
ATOM 3392 O O . HIS A 1 427 ? -10.192 -21.682 2.621 1.00 82.50 427 HIS A O 1
ATOM 3398 N N . TRP A 1 428 ? -11.339 -23.098 1.309 1.00 87.19 428 TRP A N 1
ATOM 3399 C CA . TRP A 1 428 ? -10.240 -24.052 1.145 1.00 87.19 428 TRP A CA 1
ATOM 3400 C C . TRP A 1 428 ? -8.956 -23.425 0.570 1.00 87.19 428 TRP A C 1
ATOM 3402 O O . TRP A 1 428 ? -7.861 -23.845 0.934 1.00 87.19 428 TRP A O 1
ATOM 3412 N N . LEU A 1 429 ? -9.085 -22.360 -0.232 1.00 83.88 429 LEU A N 1
ATOM 3413 C CA . LEU A 1 429 ? -7.959 -21.558 -0.743 1.00 83.88 429 LEU A CA 1
ATOM 3414 C C . LEU A 1 429 ? -7.121 -20.866 0.351 1.00 83.88 429 LEU A C 1
ATOM 3416 O O . LEU A 1 429 ? -6.020 -20.415 0.056 1.00 83.88 429 LEU A O 1
ATOM 3420 N N . LEU A 1 430 ? -7.607 -20.766 1.595 1.00 86.62 430 LEU A N 1
ATOM 3421 C CA . LEU A 1 430 ? -6.841 -20.198 2.712 1.00 86.62 430 LEU A CA 1
ATOM 3422 C C . LEU A 1 430 ? -5.962 -21.238 3.427 1.00 86.62 430 LEU A C 1
ATOM 3424 O O . LEU A 1 430 ? -4.992 -20.853 4.075 1.00 86.62 430 LEU A O 1
ATOM 3428 N N . TYR A 1 431 ? -6.244 -22.543 3.308 1.00 90.75 431 TYR A N 1
ATOM 3429 C CA . TYR A 1 431 ? -5.453 -23.578 3.991 1.00 90.75 431 TYR A CA 1
ATOM 3430 C C . TYR A 1 431 ? -3.969 -23.642 3.578 1.00 90.75 431 TYR A C 1
ATOM 3432 O O . TYR A 1 431 ? -3.152 -23.885 4.465 1.00 90.75 431 TYR A O 1
ATOM 3440 N N . PRO A 1 432 ? -3.558 -23.358 2.322 1.00 93.19 432 PRO A N 1
ATOM 3441 C CA . PRO A 1 432 ? -2.138 -23.226 1.974 1.00 93.19 432 PRO A CA 1
ATOM 3442 C C . PRO A 1 432 ? -1.390 -22.157 2.788 1.00 93.19 432 PRO A C 1
ATOM 3444 O O . PRO A 1 432 ? -0.185 -22.271 2.986 1.00 93.19 432 PRO A O 1
ATOM 3447 N N . LEU A 1 433 ? -2.095 -21.146 3.312 1.00 91.69 433 LEU A N 1
ATOM 3448 C CA . LEU A 1 433 ? -1.517 -20.107 4.169 1.00 91.69 433 LEU A CA 1
ATOM 3449 C C . LEU A 1 433 ? -1.442 -20.518 5.653 1.00 91.69 433 LEU A C 1
ATOM 3451 O O . LEU A 1 433 ? -0.912 -19.768 6.474 1.00 91.69 433 LEU A O 1
ATOM 3455 N N . TRP A 1 434 ? -1.950 -21.696 6.030 1.00 93.62 434 TRP A N 1
ATOM 3456 C CA . TRP A 1 434 ? -1.984 -22.151 7.424 1.00 93.62 434 TRP A CA 1
ATOM 3457 C C . TRP A 1 434 ? -0.598 -22.231 8.096 1.00 93.62 434 TRP A C 1
ATOM 3459 O O . TRP A 1 434 ? -0.496 -21.783 9.238 1.00 93.62 434 TRP A O 1
ATOM 3469 N N . PRO A 1 435 ? 0.492 -22.692 7.440 1.00 95.31 435 PRO A N 1
ATOM 3470 C CA . PRO A 1 435 ? 1.831 -22.664 8.039 1.00 95.31 435 PRO A CA 1
ATOM 3471 C C . PRO A 1 435 ? 2.292 -21.241 8.392 1.00 95.31 435 PRO A C 1
ATOM 3473 O O . PRO A 1 435 ? 2.855 -21.014 9.463 1.00 95.31 435 PRO A O 1
ATOM 3476 N N . LEU A 1 436 ? 1.982 -20.264 7.532 1.00 93.25 436 LEU A N 1
ATOM 3477 C CA . LEU A 1 436 ? 2.265 -18.851 7.782 1.00 93.25 436 LEU A CA 1
ATOM 3478 C C . LEU A 1 436 ? 1.388 -18.299 8.920 1.00 93.25 436 LEU A C 1
ATOM 3480 O O . LEU A 1 436 ? 1.899 -17.602 9.792 1.00 93.25 436 LEU A O 1
ATOM 3484 N N . ALA A 1 437 ? 0.106 -18.675 8.991 1.00 94.06 437 ALA A N 1
ATOM 3485 C CA . ALA A 1 437 ? -0.768 -18.316 10.112 1.00 94.06 437 ALA A CA 1
ATOM 3486 C C . ALA A 1 437 ? -0.289 -18.897 11.455 1.00 94.06 437 ALA A C 1
ATOM 3488 O O . ALA A 1 437 ? -0.352 -18.220 12.483 1.00 94.06 437 ALA A O 1
ATOM 3489 N N . ALA A 1 438 ? 0.221 -20.131 11.457 1.00 95.06 438 ALA A N 1
ATOM 3490 C CA . ALA A 1 438 ? 0.806 -20.761 12.636 1.00 95.06 438 ALA A CA 1
ATOM 3491 C C . ALA A 1 438 ? 2.082 -20.029 13.089 1.00 95.06 438 ALA A C 1
ATOM 3493 O O . ALA A 1 438 ? 2.221 -19.727 14.275 1.00 95.06 438 ALA A O 1
ATOM 3494 N N . ALA A 1 439 ? 2.963 -19.652 12.154 1.00 94.88 439 ALA A N 1
ATOM 3495 C CA . ALA A 1 439 ? 4.141 -18.831 12.442 1.00 94.88 439 ALA A CA 1
ATOM 3496 C C . ALA A 1 439 ? 3.761 -17.438 12.984 1.00 94.88 439 ALA A C 1
ATOM 3498 O O . ALA A 1 439 ? 4.276 -17.013 14.019 1.00 94.88 439 ALA A O 1
ATOM 3499 N N . MET A 1 440 ? 2.793 -16.756 12.361 1.00 92.88 440 MET A N 1
ATOM 3500 C CA . MET A 1 440 ? 2.240 -15.485 12.850 1.00 92.88 440 MET A CA 1
ATOM 3501 C C . MET A 1 440 ? 1.653 -15.623 14.260 1.00 92.88 440 MET A C 1
ATOM 3503 O O . MET A 1 440 ? 1.887 -14.772 15.117 1.00 92.88 440 MET A O 1
ATOM 3507 N N . CYS A 1 441 ? 0.927 -16.712 14.532 1.00 95.88 441 CYS A N 1
ATOM 3508 C CA . CYS A 1 441 ? 0.423 -17.016 15.866 1.00 95.88 441 CYS A CA 1
ATOM 3509 C C . CYS A 1 441 ? 1.554 -17.229 16.870 1.00 95.88 441 CYS A C 1
ATOM 3511 O O . CYS A 1 441 ? 1.461 -16.701 17.974 1.00 95.88 441 CYS A O 1
ATOM 3513 N N . ALA A 1 442 ? 2.628 -17.936 16.512 1.00 95.94 442 ALA A N 1
ATOM 3514 C CA . ALA A 1 442 ? 3.787 -18.103 17.384 1.00 95.94 442 ALA A CA 1
ATOM 3515 C C . ALA A 1 442 ? 4.451 -16.753 17.715 1.00 95.94 442 ALA A C 1
ATOM 3517 O O . ALA A 1 442 ? 4.708 -16.481 18.886 1.00 95.94 442 ALA A O 1
ATOM 3518 N N . VAL A 1 443 ? 4.637 -15.865 16.730 1.00 94.62 443 VAL A N 1
ATOM 3519 C CA . VAL A 1 443 ? 5.205 -14.516 16.931 1.00 94.62 443 VAL A CA 1
ATOM 3520 C C . VAL A 1 443 ? 4.304 -13.650 17.821 1.00 94.62 443 VAL A C 1
ATOM 3522 O O . VAL A 1 443 ? 4.754 -13.122 18.841 1.00 94.62 443 VAL A O 1
ATOM 3525 N N . PHE A 1 444 ? 3.011 -13.544 17.499 1.00 94.75 444 PHE A N 1
ATOM 3526 C CA . PHE A 1 444 ? 2.033 -12.814 18.314 1.00 94.75 444 PHE A CA 1
ATOM 3527 C C . PHE A 1 444 ? 1.898 -13.393 19.728 1.00 94.75 444 PHE A C 1
ATOM 3529 O O . PHE A 1 444 ? 1.756 -12.647 20.703 1.00 94.75 444 PHE A O 1
ATOM 3536 N N . TRP A 1 445 ? 1.993 -14.715 19.876 1.00 94.75 445 TRP A N 1
ATOM 3537 C CA . TRP A 1 445 ? 1.983 -15.369 21.177 1.00 94.75 445 TRP A CA 1
ATOM 3538 C C . TRP A 1 445 ? 3.249 -15.048 21.975 1.00 94.75 445 TRP A C 1
ATOM 3540 O O . TRP A 1 445 ? 3.128 -14.656 23.136 1.00 94.75 445 TRP A O 1
ATOM 3550 N N . ALA A 1 446 ? 4.431 -15.139 21.360 1.00 94.12 446 ALA A N 1
ATOM 3551 C CA . ALA A 1 446 ? 5.727 -14.913 21.992 1.00 94.12 446 ALA A CA 1
ATOM 3552 C C . ALA A 1 446 ? 5.937 -13.454 22.419 1.00 94.12 446 ALA A C 1
ATOM 3554 O O . ALA A 1 446 ? 6.163 -13.211 23.605 1.00 94.12 446 ALA A O 1
ATOM 3555 N N . ILE A 1 447 ? 5.801 -12.491 21.500 1.00 92.12 447 ILE A N 1
ATOM 3556 C CA . ILE A 1 447 ? 6.214 -11.086 21.705 1.00 92.12 447 ILE A CA 1
ATOM 3557 C C . ILE A 1 447 ? 5.113 -10.043 21.454 1.00 92.12 447 ILE A C 1
ATOM 3559 O O . ILE A 1 447 ? 5.345 -8.854 21.650 1.00 92.12 447 ILE A O 1
ATOM 3563 N N . GLY A 1 448 ? 3.910 -10.454 21.043 1.00 90.62 448 GLY A N 1
ATOM 3564 C CA . GLY A 1 448 ? 2.840 -9.519 20.687 1.00 90.62 448 GLY A CA 1
ATOM 3565 C C . GLY A 1 448 ? 2.354 -8.641 21.851 1.00 90.62 448 GLY A C 1
ATOM 3566 O O . GLY A 1 448 ? 1.971 -9.146 22.911 1.00 90.62 448 GLY A O 1
ATOM 3567 N N . SER A 1 449 ? 2.282 -7.333 21.597 1.00 94.88 449 SER A N 1
ATOM 3568 C CA . SER A 1 449 ? 1.553 -6.324 22.377 1.00 94.88 449 SER A CA 1
ATOM 3569 C C . SER A 1 449 ? 0.210 -5.975 21.711 1.00 94.88 449 SER A C 1
ATOM 3571 O O . SER A 1 449 ? -0.063 -6.389 20.584 1.00 94.88 449 SER A O 1
ATOM 3573 N N . VAL A 1 450 ? -0.664 -5.236 22.404 1.00 96.88 450 VAL A N 1
ATOM 3574 C CA . VAL A 1 450 ? -1.895 -4.707 21.788 1.00 96.88 450 VAL A CA 1
ATOM 3575 C C . VAL A 1 450 ? -1.526 -3.631 20.766 1.00 96.88 450 VAL A C 1
ATOM 3577 O O . VAL A 1 450 ? -0.765 -2.722 21.086 1.00 96.88 450 VAL A O 1
ATOM 3580 N N . PHE A 1 451 ? -2.073 -3.723 19.553 1.00 94.69 451 PHE A N 1
ATOM 3581 C CA . PHE A 1 451 ? -1.765 -2.805 18.451 1.00 94.69 451 PHE A CA 1
ATOM 3582 C C . PHE A 1 451 ? -3.030 -2.255 17.782 1.00 94.69 451 PHE A C 1
ATOM 3584 O O . PHE A 1 451 ? -4.078 -2.902 17.771 1.00 94.69 451 PHE A O 1
ATOM 3591 N N . THR A 1 452 ? -2.943 -1.066 17.186 1.00 93.38 452 THR A N 1
ATOM 3592 C CA . THR A 1 452 ? -4.024 -0.487 16.374 1.00 93.38 452 THR A CA 1
ATOM 3593 C C . THR A 1 452 ? -4.079 -1.164 15.004 1.00 93.38 452 THR A C 1
ATOM 3595 O O . THR A 1 452 ? -3.101 -1.131 14.261 1.00 93.38 452 THR A O 1
ATOM 3598 N N . SER A 1 453 ? -5.224 -1.756 14.657 1.00 90.69 453 SER A N 1
ATOM 3599 C CA . SER A 1 453 ? -5.449 -2.420 13.364 1.00 90.69 453 SER A CA 1
ATOM 3600 C C . SER A 1 453 ? -6.218 -1.560 12.362 1.00 90.69 453 SER A C 1
ATOM 3602 O O . SER A 1 453 ? -6.055 -1.753 11.160 1.00 90.69 453 SER A O 1
ATOM 3604 N N . HIS A 1 454 ? -7.091 -0.664 12.827 1.00 85.56 454 HIS A N 1
ATOM 3605 C CA . HIS A 1 454 ? -7.870 0.221 11.959 1.00 85.56 454 HIS A CA 1
ATOM 3606 C C . HIS A 1 454 ? -8.146 1.560 12.647 1.00 85.56 454 HIS A C 1
ATOM 3608 O O . HIS A 1 454 ? -8.272 1.619 13.874 1.00 85.56 454 HIS A O 1
ATOM 3614 N N . VAL A 1 455 ? -8.254 2.622 11.848 1.00 86.12 455 VAL A N 1
ATOM 3615 C CA . VAL A 1 455 ? -8.583 3.984 12.284 1.00 86.12 455 VAL A CA 1
ATOM 3616 C C . VAL A 1 455 ? -9.670 4.514 11.363 1.00 86.12 455 VAL A C 1
ATOM 3618 O O . VAL A 1 455 ? -9.501 4.512 10.146 1.00 86.12 455 VAL A O 1
ATOM 3621 N N . GLU A 1 456 ? -10.766 4.989 11.937 1.00 85.31 456 GLU A N 1
ATOM 3622 C CA . GLU A 1 456 ? -11.931 5.474 11.202 1.00 85.31 456 GLU A CA 1
ATOM 3623 C C . GLU A 1 456 ? -12.533 6.717 11.864 1.00 85.31 456 GLU A C 1
ATOM 3625 O O . GLU A 1 456 ? -12.120 7.130 12.950 1.00 85.31 456 GLU A O 1
ATOM 3630 N N . ARG A 1 457 ? -13.515 7.337 11.201 1.00 85.88 457 ARG A N 1
ATOM 3631 C CA . ARG A 1 457 ? -14.323 8.406 11.794 1.00 85.88 457 ARG A CA 1
ATOM 3632 C C . ARG A 1 457 ? -15.796 8.046 11.742 1.00 85.88 457 ARG A C 1
ATOM 3634 O O . ARG A 1 457 ? -16.353 7.898 10.658 1.00 85.88 457 ARG A O 1
ATOM 3641 N N . VAL A 1 458 ? -16.433 7.986 12.906 1.00 85.44 458 VAL A N 1
ATOM 3642 C CA . VAL A 1 458 ? -17.874 7.748 13.040 1.00 85.44 458 VAL A CA 1
ATOM 3643 C C . VAL A 1 458 ? -18.531 9.071 13.417 1.00 85.44 458 VAL A C 1
ATOM 3645 O O . VAL A 1 458 ? -18.276 9.606 14.491 1.00 85.44 458 VAL A O 1
ATOM 3648 N N . ASN A 1 459 ? -19.338 9.640 12.516 1.00 86.88 459 ASN A N 1
ATOM 3649 C CA . ASN A 1 459 ? -19.953 10.968 12.682 1.00 86.88 459 ASN A CA 1
ATOM 3650 C C . ASN A 1 459 ? -18.941 12.072 13.068 1.00 86.88 459 ASN A C 1
ATOM 3652 O O . ASN A 1 459 ? -19.222 12.926 13.901 1.00 86.88 459 ASN A O 1
ATOM 3656 N N . GLY A 1 460 ? -17.739 12.030 12.483 1.00 85.88 460 GLY A N 1
ATOM 3657 C CA . GLY A 1 460 ? -16.647 12.972 12.760 1.00 85.88 460 GLY A CA 1
ATOM 3658 C C . GLY A 1 460 ? -15.707 12.558 13.900 1.00 85.88 460 GLY A C 1
ATOM 3659 O O . GLY A 1 460 ? -14.525 12.906 13.844 1.00 85.88 460 GLY A O 1
ATOM 3660 N N . HIS A 1 461 ? -16.172 11.756 14.861 1.00 89.31 461 HIS A N 1
ATOM 3661 C CA . HIS A 1 461 ? -15.371 11.284 15.995 1.00 89.31 461 HIS A CA 1
ATOM 3662 C C . HIS A 1 461 ? -14.307 10.266 15.553 1.00 89.31 461 HIS A C 1
ATOM 3664 O O . HIS A 1 461 ? -14.674 9.276 14.912 1.00 89.31 461 HIS A O 1
ATOM 3670 N N . PRO A 1 462 ? -13.012 10.459 15.874 1.00 90.12 462 PRO A N 1
ATOM 3671 C CA . PRO A 1 462 ? -11.975 9.473 15.590 1.00 90.12 462 PRO A CA 1
ATOM 3672 C C . PRO A 1 462 ? -12.159 8.231 16.471 1.00 90.12 462 PRO A C 1
ATOM 3674 O O . PRO A 1 462 ? -12.165 8.316 17.700 1.00 90.12 462 PRO A O 1
ATOM 3677 N N . VAL A 1 463 ? -12.286 7.069 15.833 1.00 92.56 463 VAL A N 1
ATOM 3678 C CA . VAL A 1 463 ? -12.442 5.760 16.480 1.00 92.56 463 VAL A CA 1
ATOM 3679 C C . VAL A 1 463 ? -11.323 4.838 16.006 1.00 92.56 463 VAL A C 1
ATOM 3681 O O . VAL A 1 463 ? -10.896 4.897 14.851 1.00 92.56 463 VAL A O 1
ATOM 3684 N N . GLN A 1 464 ? -10.820 3.987 16.898 1.00 93.00 464 GLN A N 1
ATOM 3685 C CA . GLN A 1 464 ? -9.784 3.009 16.565 1.00 93.00 464 GLN A CA 1
ATOM 3686 C C . GLN A 1 464 ? -10.197 1.598 16.961 1.00 93.00 464 GLN A C 1
ATOM 3688 O O . GLN A 1 464 ? -10.665 1.371 18.075 1.00 93.00 464 GLN A O 1
ATOM 3693 N N . THR A 1 465 ? -9.946 0.632 16.079 1.00 94.12 465 THR A N 1
ATOM 3694 C CA . THR A 1 465 ? -9.969 -0.785 16.453 1.00 94.12 465 THR A CA 1
ATOM 3695 C C . THR A 1 465 ? -8.559 -1.211 16.830 1.00 94.12 465 THR A C 1
ATOM 3697 O O . THR A 1 465 ? -7.636 -1.147 16.013 1.00 94.12 465 THR A O 1
ATOM 3700 N N . TRP A 1 466 ? -8.387 -1.631 18.078 1.00 96.62 466 TRP A N 1
ATOM 3701 C CA . TRP A 1 466 ? -7.162 -2.236 18.589 1.00 96.62 466 TRP A CA 1
ATOM 3702 C C . TRP A 1 466 ? -7.343 -3.751 18.661 1.00 96.62 466 TRP A C 1
ATOM 3704 O O . TRP A 1 466 ? -8.454 -4.243 18.846 1.00 96.62 466 TRP A O 1
ATOM 3714 N N . VAL A 1 467 ? -6.260 -4.504 18.522 1.00 96.44 467 VAL A N 1
ATOM 3715 C CA . VAL A 1 467 ? -6.278 -5.967 18.503 1.00 96.44 467 VAL A CA 1
ATOM 3716 C C . VAL A 1 467 ? -5.414 -6.490 19.638 1.00 96.44 467 VAL A C 1
ATOM 3718 O O . VAL A 1 467 ? -4.224 -6.191 19.728 1.00 96.44 467 VAL A O 1
ATOM 3721 N N . THR A 1 468 ? -6.011 -7.298 20.513 1.00 97.19 468 THR A N 1
ATOM 3722 C CA . THR A 1 468 ? -5.244 -8.198 21.372 1.00 97.19 468 THR A CA 1
ATOM 3723 C C . THR A 1 468 ? -4.634 -9.285 20.480 1.00 97.19 468 THR A C 1
ATOM 3725 O O . THR A 1 468 ? -5.390 -9.936 19.758 1.00 97.19 468 THR A O 1
ATOM 3728 N N . PRO A 1 469 ? -3.304 -9.504 20.505 1.00 95.75 469 PRO A N 1
ATOM 3729 C CA . PRO A 1 469 ? -2.586 -10.423 19.611 1.00 95.75 469 PRO A CA 1
ATOM 3730 C C . PRO A 1 469 ? -2.797 -11.888 20.029 1.00 95.75 469 PRO A C 1
ATOM 3732 O O . PRO A 1 469 ? -1.861 -12.611 20.373 1.00 95.75 469 PRO A O 1
ATOM 3735 N N . ARG A 1 470 ? -4.059 -12.309 20.107 1.00 96.12 470 ARG A N 1
ATOM 3736 C CA . ARG A 1 470 ? -4.511 -13.621 20.563 1.00 96.12 470 ARG A CA 1
ATOM 3737 C C . ARG A 1 470 ? -5.683 -14.087 19.715 1.00 96.12 470 ARG A C 1
ATOM 3739 O O . ARG A 1 470 ? -6.534 -13.290 19.328 1.00 96.12 470 ARG A O 1
ATOM 3746 N N . TYR A 1 471 ? -5.725 -15.386 19.468 1.00 95.81 471 TYR A N 1
ATOM 3747 C CA . TYR A 1 471 ? -6.807 -16.063 18.763 1.00 95.81 471 TYR A CA 1
ATOM 3748 C C . TYR A 1 471 ? -7.812 -16.661 19.748 1.00 95.81 471 TYR A C 1
ATOM 3750 O O . TYR A 1 471 ? -7.477 -16.909 20.908 1.00 95.81 471 TYR A O 1
ATOM 3758 N N . GLY A 1 472 ? -9.042 -16.922 19.298 1.00 95.50 472 GLY A N 1
ATOM 3759 C CA . GLY A 1 472 ? -10.156 -17.326 20.159 1.00 95.50 472 GLY A CA 1
ATOM 3760 C C . GLY A 1 472 ? -9.842 -18.528 21.051 1.00 95.50 472 GLY A C 1
ATOM 3761 O O . GLY A 1 472 ? -10.134 -18.492 22.245 1.00 95.50 472 GLY A O 1
ATOM 3762 N N . PHE A 1 473 ? -9.151 -19.543 20.518 1.00 95.50 473 PHE A N 1
ATOM 3763 C CA . PHE A 1 473 ? -8.751 -20.731 21.284 1.00 95.50 473 PHE A CA 1
ATOM 3764 C C . PHE A 1 473 ? -7.875 -20.401 22.509 1.00 95.50 473 PHE A C 1
ATOM 3766 O O . PHE A 1 473 ? -7.997 -21.051 23.546 1.00 95.50 473 PHE A O 1
ATOM 3773 N N . GLN A 1 474 ? -7.046 -19.352 22.443 1.00 96.50 474 GLN A N 1
ATOM 3774 C CA . GLN A 1 474 ? -6.126 -18.979 23.523 1.00 96.50 474 GLN A CA 1
ATOM 3775 C C . GLN A 1 474 ? -6.848 -18.403 24.751 1.00 96.50 474 GLN A C 1
ATOM 3777 O O . GLN A 1 474 ? -6.319 -18.489 25.856 1.00 96.50 474 GLN A O 1
ATOM 3782 N N . TYR A 1 475 ? -8.074 -17.885 24.604 1.00 96.88 475 TYR A N 1
ATOM 3783 C CA . TYR A 1 475 ? -8.891 -17.420 25.738 1.00 96.88 475 TYR A CA 1
ATOM 3784 C C . TYR A 1 475 ? -9.407 -18.579 26.605 1.00 96.88 475 TYR A C 1
ATOM 3786 O O . TYR A 1 475 ? -9.653 -18.395 27.800 1.00 96.88 475 TYR A O 1
ATOM 3794 N N . PHE A 1 476 ? -9.510 -19.782 26.030 1.00 95.75 476 PHE A N 1
ATOM 3795 C CA . PHE A 1 476 ? -9.895 -21.003 26.741 1.00 95.75 476 PHE A CA 1
ATOM 3796 C C . PHE A 1 476 ? -8.697 -21.707 27.406 1.00 95.75 476 PHE A C 1
ATOM 3798 O O . PHE A 1 476 ? -8.892 -22.540 28.292 1.00 95.75 476 PHE A O 1
ATOM 3805 N N . LEU A 1 477 ? -7.456 -21.336 27.062 1.00 95.94 477 LEU A N 1
ATOM 3806 C CA . LEU A 1 477 ? -6.249 -21.849 27.712 1.00 95.94 477 LEU A CA 1
ATOM 3807 C C . LEU A 1 477 ? -6.082 -21.212 29.100 1.00 95.94 477 LEU A C 1
ATOM 3809 O O . LEU A 1 477 ? -5.743 -20.036 29.239 1.00 95.94 477 LEU A O 1
ATOM 3813 N N . GLY A 1 478 ? -6.296 -22.006 30.154 1.00 94.81 478 GLY A N 1
ATOM 3814 C CA . GLY A 1 478 ? -6.311 -21.528 31.543 1.00 94.81 478 GLY A CA 1
ATOM 3815 C C . GLY A 1 478 ? -5.060 -20.748 31.969 1.00 94.81 478 GLY A C 1
ATOM 3816 O O . GLY A 1 478 ? -5.173 -19.766 32.704 1.00 94.81 478 GLY A O 1
ATOM 3817 N N . PHE A 1 479 ? -3.887 -21.135 31.463 1.00 95.31 479 PHE A N 1
ATOM 3818 C CA . PHE A 1 479 ? -2.611 -20.488 31.777 1.00 95.31 479 PHE A CA 1
ATOM 3819 C C . PHE A 1 479 ? -2.419 -19.129 31.068 1.00 95.31 479 PHE A C 1
ATOM 3821 O O . PHE A 1 479 ? -1.826 -18.219 31.651 1.00 95.31 479 PHE A O 1
ATOM 3828 N N . GLU A 1 480 ? -2.985 -18.923 29.869 1.00 95.38 480 GLU A N 1
ATOM 3829 C CA . GLU A 1 480 ? -2.901 -17.637 29.151 1.00 95.38 480 GLU A CA 1
ATOM 3830 C C . GLU A 1 480 ? -3.766 -16.543 29.793 1.00 95.38 480 GLU A C 1
ATOM 3832 O O . GLU A 1 480 ? -3.474 -15.362 29.606 1.00 95.38 480 GLU A O 1
ATOM 3837 N N . LYS A 1 481 ? -4.780 -16.882 30.607 1.00 95.50 481 LYS A N 1
ATOM 3838 C CA . LYS A 1 481 ? -5.690 -15.901 31.240 1.00 95.50 481 LYS A CA 1
ATOM 3839 C C . LYS A 1 481 ? -4.952 -14.756 31.947 1.00 95.50 481 LYS A C 1
ATOM 3841 O O . LYS A 1 481 ? -5.340 -13.595 31.823 1.00 95.50 481 LYS A O 1
ATOM 3846 N N . ARG A 1 482 ? -3.854 -15.055 32.659 1.00 95.75 482 ARG A N 1
ATOM 3847 C CA . ARG A 1 482 ? -3.015 -14.035 33.327 1.00 95.75 482 ARG A CA 1
ATOM 3848 C C . ARG A 1 482 ? -2.318 -13.105 32.327 1.00 95.75 482 ARG A C 1
ATOM 3850 O O . ARG A 1 482 ? -2.117 -11.931 32.622 1.00 95.75 482 ARG A O 1
ATOM 3857 N N . ARG A 1 483 ? -1.923 -13.615 31.160 1.00 96.44 483 ARG A N 1
ATOM 3858 C CA . ARG A 1 483 ? -1.235 -12.855 30.109 1.00 96.44 483 ARG A CA 1
ATOM 3859 C C . ARG A 1 483 ? -2.209 -12.015 29.285 1.00 96.44 483 ARG A C 1
ATOM 3861 O O . ARG A 1 483 ? -1.958 -10.828 29.111 1.00 96.44 483 ARG A O 1
ATOM 3868 N N . ILE A 1 484 ? -3.345 -12.590 28.893 1.00 97.50 484 ILE A N 1
ATOM 3869 C CA . ILE A 1 484 ? -4.458 -11.888 28.235 1.00 97.50 484 ILE A CA 1
ATOM 3870 C C . ILE A 1 484 ? -4.919 -10.703 29.088 1.00 97.50 484 ILE A C 1
ATOM 3872 O O . ILE A 1 484 ? -4.978 -9.578 28.601 1.00 97.50 484 ILE A O 1
ATOM 3876 N N . ASN A 1 485 ? -5.152 -10.915 30.387 1.00 97.69 485 ASN A N 1
ATOM 3877 C CA . ASN A 1 485 ? -5.578 -9.828 31.269 1.00 97.69 485 ASN A CA 1
ATOM 3878 C C . ASN A 1 485 ? -4.514 -8.736 31.441 1.00 97.69 485 ASN A C 1
ATOM 3880 O O . ASN A 1 485 ? -4.891 -7.574 31.519 1.00 97.69 485 ASN A O 1
ATOM 3884 N N . ARG A 1 486 ? -3.212 -9.062 31.438 1.00 97.19 486 ARG A N 1
ATOM 3885 C CA . ARG A 1 486 ? -2.148 -8.038 31.425 1.00 97.19 486 ARG A CA 1
ATOM 3886 C C . ARG A 1 486 ? -2.158 -7.209 30.138 1.00 97.19 486 ARG A C 1
ATOM 3888 O O . ARG A 1 486 ? -2.021 -5.997 30.222 1.00 97.19 486 ARG A O 1
ATOM 3895 N N . LEU A 1 487 ? -2.365 -7.834 28.975 1.00 98.00 487 LEU A N 1
ATOM 3896 C CA . LEU A 1 487 ? -2.471 -7.128 27.690 1.00 98.00 487 LEU A CA 1
ATOM 3897 C C . LEU A 1 487 ? -3.676 -6.173 27.659 1.00 98.00 487 LEU A C 1
ATOM 3899 O O . LEU A 1 487 ? -3.531 -5.021 27.260 1.00 98.00 487 LEU A O 1
ATOM 3903 N N . ILE A 1 488 ? -4.848 -6.630 28.117 1.00 98.00 488 ILE A N 1
ATOM 3904 C CA . ILE A 1 488 ? -6.066 -5.805 28.172 1.00 98.00 488 ILE A CA 1
ATOM 3905 C C . ILE A 1 488 ? -5.912 -4.668 29.196 1.00 98.00 488 ILE A C 1
ATOM 3907 O O . ILE A 1 488 ? -6.241 -3.525 28.892 1.00 98.00 488 ILE A O 1
ATOM 3911 N N . GLU A 1 489 ? -5.391 -4.955 30.393 1.00 97.50 489 GLU A N 1
ATOM 3912 C CA . GLU A 1 489 ? -5.190 -3.946 31.440 1.00 97.50 489 GLU A CA 1
ATOM 3913 C C . GLU A 1 489 ? -4.182 -2.873 31.005 1.00 97.50 489 GLU A C 1
ATOM 3915 O O . GLU A 1 489 ? -4.435 -1.685 31.201 1.00 97.50 489 GLU A O 1
ATOM 3920 N N . GLN A 1 490 ? -3.085 -3.273 30.351 1.00 97.56 490 GLN A N 1
ATOM 3921 C CA . GLN A 1 490 ? -2.108 -2.340 29.793 1.00 97.56 490 GLN A CA 1
ATOM 3922 C C . GLN A 1 490 ? -2.740 -1.447 28.718 1.00 97.56 490 GLN A C 1
ATOM 3924 O O . GLN A 1 490 ? -2.615 -0.232 28.806 1.00 97.56 490 GLN A O 1
ATOM 3929 N N . ALA A 1 491 ? -3.512 -2.016 27.786 1.00 97.81 491 ALA A N 1
ATOM 3930 C CA . ALA A 1 491 ? -4.198 -1.238 26.754 1.00 97.81 491 ALA A CA 1
ATOM 3931 C C . ALA A 1 491 ? -5.214 -0.228 27.324 1.00 97.81 491 ALA A C 1
ATOM 3933 O O . ALA A 1 491 ? -5.340 0.875 26.796 1.00 97.81 491 ALA A O 1
ATOM 3934 N N . ILE A 1 492 ? -5.906 -0.557 28.422 1.00 98.06 492 ILE A N 1
ATOM 3935 C CA . ILE A 1 492 ? -6.782 0.401 29.120 1.00 98.06 492 ILE A CA 1
ATOM 3936 C C . ILE A 1 492 ? -5.951 1.531 29.751 1.00 98.06 492 ILE A C 1
ATOM 3938 O O . ILE A 1 492 ? -6.328 2.695 29.637 1.00 98.06 492 ILE A O 1
ATOM 3942 N N . ARG A 1 493 ? -4.805 1.220 30.376 1.00 97.38 493 ARG A N 1
ATOM 3943 C CA . ARG A 1 493 ? -3.886 2.234 30.933 1.00 97.38 493 ARG A CA 1
ATOM 3944 C C . ARG A 1 493 ? -3.265 3.114 29.840 1.00 97.38 493 ARG A C 1
ATOM 3946 O O . ARG A 1 493 ? -3.078 4.306 30.060 1.00 97.38 493 ARG A O 1
ATOM 3953 N N . ASP A 1 494 ? -2.967 2.559 28.668 1.00 96.06 494 ASP A N 1
ATOM 3954 C CA . ASP A 1 494 ? -2.477 3.315 27.509 1.00 96.06 494 ASP A CA 1
ATOM 3955 C C . ASP A 1 494 ? -3.547 4.275 26.986 1.00 96.06 494 ASP A C 1
ATOM 3957 O O . ASP A 1 494 ? -3.282 5.467 26.840 1.00 96.06 494 ASP A O 1
ATOM 3961 N N . ALA A 1 495 ? -4.777 3.787 26.811 1.00 96.94 495 ALA A N 1
ATOM 3962 C CA . ALA A 1 495 ? -5.918 4.607 26.429 1.00 96.94 495 ALA A CA 1
ATOM 3963 C C . ALA A 1 495 ? -6.186 5.752 27.430 1.00 96.94 495 ALA A C 1
ATOM 3965 O O . ALA A 1 495 ? -6.421 6.883 27.002 1.00 96.94 495 ALA A O 1
ATOM 3966 N N . ASP A 1 496 ? -6.076 5.507 28.742 1.00 96.94 496 ASP A N 1
ATOM 3967 C CA . ASP A 1 496 ? -6.252 6.558 29.758 1.00 96.94 496 ASP A CA 1
ATOM 3968 C C . ASP A 1 496 ? -5.140 7.608 29.739 1.00 96.94 496 ASP A C 1
ATOM 3970 O O . ASP A 1 496 ? -5.420 8.807 29.771 1.00 96.94 496 ASP A O 1
ATO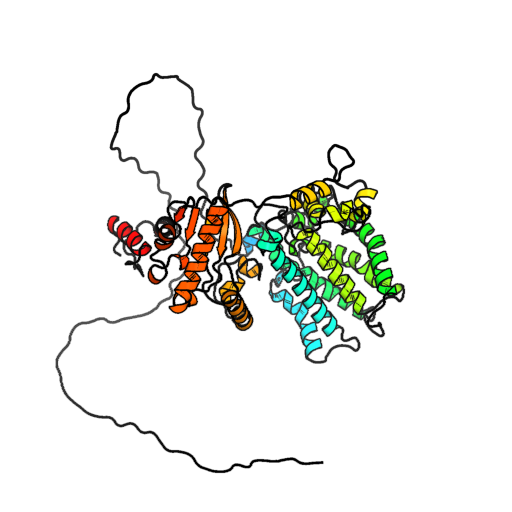M 3974 N N . ARG A 1 497 ? -3.878 7.180 29.597 1.00 95.62 497 ARG A N 1
ATOM 3975 C CA . ARG A 1 497 ? -2.739 8.101 29.446 1.00 95.62 497 ARG A CA 1
ATOM 3976 C C . ARG A 1 497 ? -2.848 8.956 28.187 1.00 95.62 497 ARG A C 1
ATOM 3978 O O . ARG A 1 497 ? -2.435 10.110 28.207 1.00 95.62 497 ARG A O 1
ATOM 3985 N N . MET A 1 498 ? -3.419 8.409 27.116 1.00 94.25 498 MET A N 1
ATOM 3986 C CA . MET A 1 498 ? -3.701 9.144 25.883 1.00 94.25 498 MET A CA 1
ATOM 3987 C C . MET A 1 498 ? -4.903 10.095 26.010 1.00 94.25 498 MET A C 1
ATOM 3989 O O . MET A 1 498 ? -5.008 11.015 25.209 1.00 94.25 498 MET A O 1
ATOM 3993 N N . GLY A 1 499 ? -5.801 9.905 26.984 1.00 96.00 499 GLY A N 1
ATOM 3994 C CA . GLY A 1 499 ? -7.026 10.702 27.134 1.00 96.00 499 GLY A CA 1
ATOM 3995 C C . GLY A 1 499 ? -8.230 10.186 26.333 1.00 96.00 499 GLY A C 1
ATOM 3996 O O . GLY A 1 499 ? -9.146 10.953 26.033 1.00 96.00 499 GLY A O 1
ATOM 3997 N N . VAL A 1 500 ? -8.255 8.896 25.982 1.00 97.44 500 VAL A N 1
ATOM 3998 C CA . VAL A 1 500 ? -9.394 8.249 25.308 1.00 97.44 500 VAL A CA 1
ATOM 3999 C C . VAL A 1 500 ? -10.621 8.255 26.226 1.00 97.44 500 VAL A C 1
ATOM 4001 O O . VAL A 1 500 ? -10.541 7.879 27.397 1.00 97.44 500 VAL A O 1
ATOM 4004 N N . LYS A 1 501 ? -11.793 8.630 25.700 1.00 96.94 501 LYS A N 1
ATOM 4005 C CA . LYS A 1 501 ? -13.016 8.781 26.512 1.00 96.94 501 LYS A CA 1
ATOM 4006 C C . LYS A 1 501 ? -13.693 7.442 26.805 1.00 96.94 501 LYS A C 1
ATOM 4008 O O . LYS A 1 501 ? -14.200 7.242 27.910 1.00 96.94 501 LYS A O 1
ATOM 4013 N N . VAL A 1 502 ? -13.714 6.526 25.832 1.00 96.38 502 VAL A N 1
ATOM 4014 C CA . VAL A 1 502 ? -14.412 5.230 25.929 1.00 96.38 502 VAL A CA 1
ATOM 4015 C C . VAL A 1 502 ? -13.545 4.082 25.407 1.00 96.38 502 VAL A C 1
ATOM 4017 O O . VAL A 1 502 ? -13.017 4.151 24.300 1.00 96.38 502 VAL A O 1
ATOM 4020 N N . PHE A 1 503 ? -13.456 2.990 26.169 1.00 97.25 503 PHE A N 1
ATOM 4021 C CA . PHE A 1 503 ? -12.730 1.777 25.785 1.00 97.25 503 PHE A CA 1
ATOM 4022 C C . PHE A 1 503 ? -13.665 0.561 25.785 1.00 97.25 503 PHE A C 1
ATOM 4024 O O . PHE A 1 503 ? -14.108 0.087 26.832 1.00 97.25 503 PHE A O 1
ATOM 4031 N N . GLY A 1 504 ? -14.001 0.067 24.597 1.00 96.56 504 GLY A N 1
ATOM 4032 C CA . GLY A 1 504 ? -14.919 -1.046 24.380 1.00 96.56 504 GLY A CA 1
ATOM 4033 C C . GLY A 1 504 ? -14.217 -2.402 24.349 1.00 96.56 504 GLY A C 1
ATOM 4034 O O . GLY A 1 504 ? -13.376 -2.645 23.492 1.00 96.56 504 GLY A O 1
ATOM 4035 N N . LEU A 1 505 ? -14.609 -3.326 25.225 1.00 96.38 505 LEU A N 1
ATOM 4036 C CA . LEU A 1 505 ? -14.131 -4.711 25.222 1.00 96.38 505 LEU A CA 1
ATOM 4037 C C . LEU A 1 505 ? -14.957 -5.567 24.242 1.00 96.38 505 LEU A C 1
ATOM 4039 O O . LEU A 1 505 ? -16.115 -5.908 24.505 1.00 96.38 505 LEU A O 1
ATOM 4043 N N . GLY A 1 506 ? -14.364 -5.917 23.100 1.00 93.25 506 GLY A N 1
ATOM 4044 C CA . GLY A 1 506 ? -14.962 -6.758 22.063 1.00 93.25 506 GLY A CA 1
ATOM 4045 C C . GLY A 1 506 ? -14.864 -8.260 22.355 1.00 93.25 506 GLY A C 1
ATOM 4046 O O . GLY A 1 506 ? -13.914 -8.724 22.982 1.00 93.25 506 GLY A O 1
ATOM 4047 N N . ALA A 1 507 ? -15.855 -9.027 21.885 1.00 91.44 507 ALA A N 1
ATOM 4048 C CA . ALA A 1 507 ? -15.873 -10.498 21.900 1.00 91.44 507 ALA A CA 1
ATOM 4049 C C . ALA A 1 507 ? -15.348 -11.142 23.212 1.00 91.44 507 ALA A C 1
ATOM 4051 O O . ALA A 1 507 ? -15.951 -10.925 24.264 1.00 91.44 507 ALA A O 1
ATOM 4052 N N . LEU A 1 508 ? -14.264 -11.928 23.184 1.00 95.00 508 LEU A N 1
ATOM 4053 C CA . LEU A 1 508 ? -13.719 -12.631 24.357 1.00 95.00 508 LEU A CA 1
ATOM 4054 C C . LEU A 1 508 ? -12.864 -11.741 25.281 1.00 95.00 508 LEU A C 1
ATOM 4056 O O . LEU A 1 508 ? -12.588 -12.140 26.411 1.00 95.00 508 LEU A O 1
ATOM 4060 N N . ASN A 1 509 ? -12.548 -10.495 24.901 1.00 96.56 509 ASN A N 1
ATOM 4061 C CA . ASN A 1 509 ? -11.896 -9.527 25.804 1.00 96.56 509 ASN A CA 1
ATOM 4062 C C . ASN A 1 509 ? -12.786 -9.123 26.996 1.00 96.56 509 ASN A C 1
ATOM 4064 O O . ASN A 1 509 ? -12.305 -8.535 27.961 1.00 96.56 509 ASN A O 1
ATOM 4068 N N . LYS A 1 510 ? -14.073 -9.484 26.964 1.00 93.31 510 LYS A N 1
ATOM 4069 C CA . LYS A 1 510 ? -15.061 -9.376 28.056 1.00 93.31 510 LYS A CA 1
ATOM 4070 C C . LYS A 1 510 ? -15.601 -10.747 28.495 1.00 93.31 510 LYS A C 1
ATOM 4072 O O . LYS A 1 510 ? -16.730 -10.841 28.978 1.00 93.31 510 LYS A O 1
ATOM 4077 N N . ALA A 1 511 ? -14.856 -11.832 28.281 1.00 91.88 511 ALA A N 1
ATOM 4078 C CA . ALA A 1 511 ? -15.291 -13.164 28.688 1.00 91.88 511 ALA A CA 1
ATOM 4079 C C . ALA A 1 511 ? -15.333 -13.286 30.222 1.00 91.88 511 ALA A C 1
ATOM 4081 O O . ALA A 1 511 ? -14.344 -13.064 30.922 1.00 91.88 511 ALA A O 1
ATOM 4082 N N . GLU A 1 512 ? -16.487 -13.680 30.762 1.00 90.62 512 GLU A N 1
ATOM 4083 C CA . GLU A 1 512 ? -16.726 -13.735 32.210 1.00 90.62 512 GLU A CA 1
ATOM 4084 C C . GLU A 1 512 ? -15.767 -14.694 32.931 1.00 90.62 512 GLU A C 1
ATOM 4086 O O . GLU A 1 512 ? -15.182 -14.330 33.948 1.00 90.62 512 GLU A O 1
ATOM 4091 N N . HIS A 1 513 ? -15.481 -15.849 32.323 1.00 91.25 513 HIS A N 1
ATOM 4092 C CA . HIS A 1 513 ? -14.519 -16.840 32.818 1.00 91.25 513 HIS A CA 1
ATOM 4093 C C . HIS A 1 513 ? -13.035 -16.423 32.687 1.00 91.25 513 HIS A C 1
ATOM 4095 O O . HIS A 1 513 ? -12.152 -17.169 33.126 1.00 91.25 513 HIS A O 1
ATOM 4101 N N . VAL A 1 514 ? -12.746 -15.277 32.055 1.00 93.88 514 VAL A N 1
ATOM 4102 C CA . VAL A 1 514 ? -11.396 -14.698 31.913 1.00 93.88 514 VAL A CA 1
ATOM 4103 C C . VAL A 1 514 ? -11.224 -13.494 32.839 1.00 93.88 514 VAL A C 1
ATOM 4105 O O . VAL A 1 514 ? -10.185 -13.376 33.487 1.00 93.88 514 VAL A O 1
ATOM 4108 N N . ASN A 1 515 ? -12.220 -12.602 32.912 1.00 94.50 515 ASN A N 1
ATOM 4109 C CA . ASN A 1 515 ? -12.091 -11.305 33.589 1.00 94.50 515 ASN A CA 1
ATOM 4110 C C . ASN A 1 515 ? -13.388 -10.728 34.190 1.00 94.50 515 ASN A C 1
ATOM 4112 O O . ASN A 1 515 ? -13.492 -9.515 34.390 1.00 94.50 515 ASN A O 1
ATOM 4116 N N . GLY A 1 516 ? -14.395 -11.562 34.465 1.00 91.94 516 GLY A N 1
ATOM 4117 C CA . GLY A 1 516 ? -15.655 -11.115 35.074 1.00 91.94 516 GLY A CA 1
ATOM 4118 C C . GLY A 1 516 ? -16.479 -10.167 34.190 1.00 91.94 516 GLY A C 1
ATOM 4119 O O . GLY A 1 516 ? -17.310 -9.415 34.694 1.00 91.94 516 GLY A O 1
ATOM 4120 N N . GLY A 1 517 ? -16.238 -10.150 32.873 1.00 89.50 517 GLY A N 1
ATOM 4121 C CA . GLY A 1 517 ? -16.874 -9.202 31.953 1.00 89.50 517 GLY A CA 1
ATOM 4122 C C . GLY A 1 517 ? -16.179 -7.841 31.876 1.00 89.50 517 GLY A C 1
ATOM 4123 O O . GLY A 1 517 ? -16.821 -6.854 31.530 1.00 89.50 517 GLY A O 1
ATOM 4124 N N . GLY A 1 518 ? -14.895 -7.778 32.237 1.00 92.06 518 GLY A N 1
ATOM 4125 C CA . GLY A 1 518 ? -14.096 -6.554 32.331 1.00 92.06 518 GLY A CA 1
ATOM 4126 C C . GLY A 1 518 ? -14.136 -5.868 33.701 1.00 92.06 518 GLY A C 1
ATOM 4127 O O . GLY A 1 518 ? -13.349 -4.959 33.948 1.00 92.06 518 GLY A O 1
ATOM 4128 N N . ALA A 1 519 ? -14.991 -6.326 34.623 1.00 91.31 519 ALA A N 1
ATOM 4129 C CA . ALA A 1 519 ? -15.186 -5.711 35.939 1.00 91.31 519 ALA A CA 1
ATOM 4130 C C . ALA A 1 519 ? -13.934 -5.728 36.843 1.00 91.31 519 ALA A C 1
ATOM 4132 O O . ALA A 1 519 ? -13.878 -4.987 37.824 1.00 91.31 519 ALA A O 1
ATOM 4133 N N . ILE A 1 520 ? -12.924 -6.549 36.525 1.00 93.62 520 ILE A N 1
ATOM 4134 C CA . ILE A 1 520 ? -11.642 -6.549 37.243 1.00 93.62 520 ILE A CA 1
ATOM 4135 C C . ILE A 1 520 ? -10.771 -5.327 36.922 1.00 93.62 520 ILE A C 1
ATOM 4137 O O . ILE A 1 520 ? -9.961 -4.949 37.762 1.00 93.62 520 ILE A O 1
ATOM 4141 N N . PHE A 1 521 ? -10.899 -4.717 35.736 1.00 95.00 521 PHE A N 1
ATOM 4142 C CA . PHE A 1 521 ? -9.934 -3.707 35.288 1.00 95.00 521 PHE A CA 1
ATOM 4143 C C . PHE A 1 521 ? -10.081 -2.374 36.036 1.00 95.00 521 PHE A C 1
ATOM 4145 O O . PHE A 1 521 ? -9.078 -1.936 36.594 1.00 95.00 521 PHE A O 1
ATOM 4152 N N . PRO A 1 522 ? -11.284 -1.775 36.192 1.00 91.69 522 PRO A N 1
ATOM 4153 C CA . PRO A 1 522 ? -11.434 -0.571 37.015 1.00 91.69 522 PRO A CA 1
ATOM 4154 C C . PRO A 1 522 ? -10.972 -0.794 38.462 1.00 91.69 522 PRO A C 1
ATOM 4156 O O . PRO A 1 522 ? -10.271 0.040 39.022 1.00 91.69 522 PRO A O 1
ATOM 4159 N N . LYS A 1 523 ? -11.262 -1.973 39.035 1.00 91.31 523 LYS A N 1
ATOM 4160 C CA . LYS A 1 523 ? -10.854 -2.345 40.402 1.00 91.31 523 LYS A CA 1
ATOM 4161 C C . LYS A 1 523 ? -9.336 -2.468 40.590 1.00 91.31 523 LYS A C 1
ATOM 4163 O O . LYS A 1 523 ? -8.855 -2.255 41.693 1.00 91.31 523 LYS A O 1
ATOM 4168 N N . ARG A 1 524 ? -8.587 -2.842 39.545 1.00 92.62 524 ARG A N 1
ATOM 4169 C CA . ARG A 1 524 ? -7.113 -2.966 39.575 1.00 92.62 524 ARG A CA 1
ATOM 4170 C C . ARG A 1 524 ? -6.375 -1.699 39.166 1.00 92.62 524 ARG A C 1
ATOM 4172 O O . ARG A 1 524 ? -5.221 -1.513 39.541 1.00 92.62 524 ARG A O 1
ATOM 4179 N N . ILE A 1 525 ? -7.002 -0.869 38.338 1.00 93.25 525 ILE A N 1
ATOM 4180 C CA . ILE A 1 525 ? -6.421 0.403 37.905 1.00 93.25 525 ILE A CA 1
ATOM 4181 C C . ILE A 1 525 ? -6.621 1.466 38.991 1.00 93.25 525 ILE A C 1
ATOM 4183 O O . ILE A 1 525 ? -5.703 2.248 39.224 1.00 93.25 525 ILE A O 1
ATOM 4187 N N . GLY A 1 526 ? -7.752 1.427 39.702 1.00 89.19 526 GLY A N 1
ATOM 4188 C CA . GLY A 1 526 ? -8.072 2.334 40.801 1.00 89.19 526 GLY A CA 1
ATOM 4189 C C . GLY A 1 526 ? -8.831 3.584 40.352 1.00 89.19 526 GLY A C 1
ATOM 4190 O O . GLY A 1 526 ? -9.191 3.742 39.184 1.00 89.19 526 GLY A O 1
ATOM 4191 N N . GLU A 1 527 ? -9.074 4.478 41.307 1.00 78.94 527 GLU A N 1
ATOM 4192 C CA . GLU A 1 527 ? -9.969 5.639 41.169 1.00 78.94 527 GLU A CA 1
ATOM 4193 C C . GLU A 1 527 ? -9.474 6.707 40.176 1.00 78.94 527 GLU A C 1
ATOM 4195 O O . GLU A 1 527 ? -10.256 7.533 39.718 1.00 78.94 527 GLU A O 1
ATOM 4200 N N . GLY A 1 528 ? -8.198 6.657 39.775 1.00 85.62 528 GLY A N 1
ATOM 4201 C CA . GLY A 1 528 ? -7.624 7.552 38.763 1.00 85.62 528 GLY A CA 1
ATOM 4202 C C . GLY A 1 528 ? -8.015 7.245 37.308 1.00 85.62 528 GLY A C 1
ATOM 4203 O O . GLY A 1 528 ? -7.625 7.997 36.418 1.00 85.62 528 GLY A O 1
ATOM 4204 N N . LEU A 1 529 ? -8.751 6.157 37.038 1.00 94.12 529 LEU A N 1
ATOM 4205 C CA . LEU A 1 529 ? -9.185 5.783 35.685 1.00 94.12 529 LEU A CA 1
ATOM 4206 C C . LEU A 1 529 ? -10.305 6.712 35.177 1.00 94.12 529 LEU A C 1
ATOM 4208 O O . LEU A 1 529 ? -11.454 6.617 35.607 1.00 94.12 529 LEU A O 1
ATOM 4212 N N . ARG A 1 530 ? -9.984 7.568 34.205 1.00 95.31 530 ARG A N 1
ATOM 4213 C CA . ARG A 1 530 ? -10.908 8.507 33.545 1.00 95.31 530 ARG A CA 1
ATOM 4214 C C . ARG A 1 530 ? -11.592 7.879 32.328 1.00 95.31 530 ARG A C 1
ATOM 4216 O O . ARG A 1 530 ? -12.744 8.206 32.031 1.00 95.31 530 ARG A O 1
ATOM 4223 N N . THR A 1 531 ? -10.914 6.970 31.626 1.00 96.56 531 THR A N 1
ATOM 4224 C CA . THR A 1 531 ? -11.466 6.246 30.471 1.00 96.56 531 THR A CA 1
ATOM 4225 C C . THR A 1 531 ? -12.610 5.316 30.875 1.00 96.56 531 THR A C 1
ATOM 4227 O O . THR A 1 531 ? -12.457 4.407 31.693 1.00 96.56 531 THR A O 1
ATOM 4230 N N . ARG A 1 532 ? -13.772 5.471 30.230 1.00 95.50 532 ARG A N 1
ATOM 4231 C CA . ARG A 1 532 ? -14.953 4.636 30.491 1.00 95.50 532 ARG A CA 1
ATOM 4232 C C . ARG A 1 532 ? -14.812 3.271 29.816 1.00 95.50 532 ARG A C 1
ATOM 4234 O O . ARG A 1 532 ? -15.012 3.148 28.607 1.00 95.50 532 ARG A O 1
ATOM 4241 N N . VAL A 1 533 ? -14.497 2.237 30.594 1.00 95.06 533 VAL A N 1
ATOM 4242 C CA . VAL A 1 533 ? -14.429 0.848 30.107 1.00 95.06 533 VAL A CA 1
ATOM 4243 C C . VAL A 1 533 ? -15.840 0.268 29.973 1.00 95.06 533 VAL A C 1
ATOM 4245 O O . VAL A 1 533 ? -16.597 0.231 30.942 1.00 95.06 533 VAL A O 1
ATOM 4248 N N . VAL A 1 534 ? -16.205 -0.207 28.779 1.00 93.75 534 VAL A N 1
ATOM 4249 C CA . VAL A 1 534 ? -17.551 -0.722 28.470 1.00 93.75 534 VAL A CA 1
ATOM 4250 C C . VAL A 1 534 ? -17.502 -2.077 27.764 1.00 93.75 534 VAL A C 1
ATOM 4252 O O . VAL A 1 534 ? -16.617 -2.350 26.962 1.00 93.75 534 VAL A O 1
ATOM 4255 N N . HIS A 1 535 ? -18.494 -2.936 28.006 1.00 88.38 535 HIS A N 1
ATOM 4256 C CA . HIS A 1 535 ? -18.597 -4.252 27.353 1.00 88.38 535 HIS A CA 1
ATOM 4257 C C . HIS A 1 535 ? -19.535 -4.267 26.126 1.00 88.38 535 HIS A C 1
ATOM 4259 O O . HIS A 1 535 ? -19.689 -5.300 25.478 1.00 88.38 535 HIS A O 1
ATOM 4265 N N . GLY A 1 536 ? -20.232 -3.168 25.812 1.00 87.94 536 GLY A N 1
ATOM 4266 C CA . GLY A 1 536 ? -21.052 -3.002 24.596 1.00 87.94 536 GLY A CA 1
ATOM 4267 C C . GLY A 1 536 ? -22.322 -3.868 24.456 1.00 87.94 536 GLY A C 1
ATOM 4268 O O . GLY A 1 536 ? -23.150 -3.571 23.601 1.00 87.94 536 GLY A O 1
ATOM 4269 N N . ASN A 1 537 ? -22.516 -4.901 25.291 1.00 88.25 537 ASN A N 1
ATOM 4270 C CA . ASN A 1 537 ? -23.605 -5.892 25.150 1.00 88.25 537 ASN A CA 1
ATOM 4271 C C . ASN A 1 537 ? -25.010 -5.290 24.979 1.00 88.25 537 ASN A C 1
ATOM 4273 O O . ASN A 1 537 ? -25.808 -5.875 24.258 1.00 88.25 537 ASN A O 1
ATOM 4277 N N . THR A 1 538 ? -25.322 -4.153 25.610 1.00 88.44 538 THR A N 1
ATOM 4278 C CA . THR A 1 538 ? -26.633 -3.493 25.479 1.00 88.44 538 THR A CA 1
ATOM 4279 C C . THR A 1 538 ? -26.900 -3.042 24.043 1.00 88.44 538 THR A C 1
ATOM 4281 O O . THR A 1 538 ? -27.986 -3.280 23.520 1.00 88.44 538 THR A O 1
ATOM 4284 N N . LEU A 1 539 ? -25.897 -2.458 23.376 1.00 88.81 539 LEU A N 1
ATOM 4285 C CA . LEU A 1 539 ? -25.993 -2.078 21.967 1.00 88.81 539 LEU A CA 1
ATOM 4286 C C . LEU A 1 539 ? -26.061 -3.323 21.077 1.00 88.81 539 LEU A C 1
ATOM 4288 O O . LEU A 1 539 ? -26.901 -3.388 20.190 1.00 88.81 539 LEU A O 1
ATOM 4292 N N . THR A 1 540 ? -25.245 -4.346 21.351 1.00 89.62 540 THR A N 1
ATOM 4293 C CA . THR A 1 540 ? -25.283 -5.608 20.593 1.00 89.62 540 THR A CA 1
ATOM 4294 C C . THR A 1 540 ? -26.650 -6.301 20.699 1.00 89.62 540 THR A C 1
ATOM 4296 O O . THR A 1 540 ? -27.163 -6.784 19.694 1.00 89.62 540 THR A O 1
ATOM 4299 N N . ALA A 1 541 ? -27.275 -6.300 21.882 1.00 90.00 541 ALA A N 1
ATOM 4300 C CA . ALA A 1 541 ? -28.634 -6.802 22.073 1.00 90.00 541 ALA A CA 1
ATOM 4301 C C . ALA A 1 541 ? -29.663 -5.939 21.323 1.00 90.00 541 ALA A C 1
ATOM 4303 O O . ALA A 1 541 ? -30.519 -6.482 20.637 1.00 90.00 541 ALA A O 1
ATOM 4304 N N . ALA A 1 542 ? -29.558 -4.607 21.381 1.00 90.00 542 ALA A N 1
ATOM 4305 C CA . ALA A 1 542 ? -30.446 -3.712 20.637 1.00 90.00 542 ALA A CA 1
ATOM 4306 C C . ALA A 1 542 ? -30.343 -3.893 19.109 1.00 90.00 542 ALA A C 1
ATOM 4308 O O . ALA A 1 542 ? -31.363 -3.823 18.427 1.00 90.00 542 ALA A O 1
ATOM 4309 N N . CYS A 1 543 ? -29.145 -4.162 18.575 1.00 91.12 543 CYS A N 1
ATOM 4310 C CA . CYS A 1 543 ? -28.953 -4.509 17.166 1.00 91.12 543 CYS A CA 1
ATOM 4311 C C . CYS A 1 543 ? -29.590 -5.865 16.833 1.00 91.12 543 CYS A C 1
ATOM 4313 O O . CYS A 1 543 ? -30.420 -5.923 15.935 1.00 91.12 543 CYS A O 1
ATOM 4315 N N . LEU A 1 544 ? -29.295 -6.924 17.601 1.00 89.50 544 LEU A N 1
ATOM 4316 C CA . LEU A 1 544 ? -29.910 -8.249 17.424 1.00 89.50 544 LEU A CA 1
ATOM 4317 C C . LEU A 1 544 ? -31.446 -8.172 17.400 1.00 89.50 544 LEU A C 1
ATOM 4319 O O . LEU A 1 544 ? -32.093 -8.770 16.547 1.00 89.50 544 LEU A O 1
ATOM 4323 N N . LEU A 1 545 ? -32.032 -7.395 18.313 1.00 89.69 545 LEU A N 1
ATOM 4324 C CA . LEU A 1 545 ? -33.481 -7.239 18.433 1.00 89.69 545 LEU A CA 1
ATOM 4325 C C . LEU A 1 545 ? -34.132 -6.480 17.259 1.00 89.69 545 LEU A C 1
ATOM 4327 O O . LEU A 1 545 ? -35.351 -6.552 17.107 1.00 89.69 545 LEU A O 1
ATOM 4331 N N . ARG A 1 546 ? -33.351 -5.772 16.429 1.00 89.69 546 ARG A N 1
ATOM 4332 C CA . ARG A 1 546 ? -33.825 -5.116 15.195 1.00 89.69 546 ARG A CA 1
ATOM 4333 C C . ARG A 1 546 ? -33.830 -6.033 13.971 1.00 89.69 546 ARG A C 1
ATOM 4335 O O . ARG A 1 546 ? -34.537 -5.719 13.020 1.00 89.69 546 ARG A O 1
ATOM 4342 N N . GLU A 1 547 ? -33.083 -7.136 13.992 1.00 89.75 547 GLU A N 1
ATOM 4343 C CA . GLU A 1 547 ? -33.007 -8.084 12.868 1.00 89.75 547 GLU A CA 1
ATOM 4344 C C . GLU A 1 547 ? -34.222 -9.030 12.795 1.00 89.75 547 GLU A C 1
ATOM 4346 O O . GLU A 1 547 ? -34.478 -9.642 11.757 1.00 89.75 547 GLU A O 1
ATOM 4351 N N . PHE A 1 548 ? -35.006 -9.150 13.875 1.00 88.38 548 PHE A N 1
ATOM 4352 C CA . PHE A 1 548 ? -36.235 -9.946 13.863 1.00 88.38 548 PHE A CA 1
ATOM 4353 C C . PHE A 1 548 ? -37.323 -9.299 13.000 1.00 88.38 548 PHE A C 1
ATOM 4355 O O . PHE A 1 548 ? -37.591 -8.098 13.081 1.00 88.38 548 PHE A O 1
ATOM 4362 N N . ALA A 1 549 ? -37.994 -10.121 12.192 1.00 86.94 549 ALA A N 1
ATOM 4363 C CA . ALA A 1 549 ? -39.075 -9.665 11.332 1.00 86.94 549 ALA A CA 1
ATOM 4364 C C . ALA A 1 549 ? -40.286 -9.165 12.155 1.00 86.94 549 ALA A C 1
ATOM 4366 O O . ALA A 1 549 ? -40.616 -9.737 13.199 1.00 86.94 549 ALA A O 1
ATOM 4367 N N . PRO A 1 550 ? -41.014 -8.135 11.683 1.00 86.31 550 PRO A N 1
ATOM 4368 C CA . PRO A 1 550 ? -42.294 -7.762 12.274 1.00 86.31 550 PRO A CA 1
ATOM 4369 C C . PRO A 1 550 ? -43.250 -8.964 12.321 1.00 86.31 550 PRO A C 1
ATOM 4371 O O . PRO A 1 550 ? -43.419 -9.667 11.327 1.00 86.31 550 PRO A O 1
ATOM 4374 N N . GLY A 1 551 ? -43.875 -9.197 13.477 1.00 89.25 551 GLY A N 1
ATOM 4375 C CA . GLY A 1 551 ? -44.811 -10.308 13.675 1.00 89.25 551 GLY A CA 1
ATOM 4376 C C . GLY A 1 551 ? -44.182 -11.662 14.033 1.00 89.25 551 GLY A C 1
ATOM 4377 O O . GLY A 1 551 ? -44.924 -12.637 14.141 1.00 89.25 551 GLY A O 1
ATOM 4378 N N . THR A 1 552 ? -42.863 -11.753 14.254 1.00 92.69 552 THR A N 1
ATOM 4379 C CA . THR A 1 552 ? -42.226 -12.958 14.818 1.00 92.69 552 THR A CA 1
ATOM 4380 C C . THR A 1 552 ? -42.900 -13.370 16.135 1.00 92.69 552 THR A C 1
ATOM 4382 O O . THR A 1 552 ? -42.958 -12.578 17.072 1.00 92.69 552 THR A O 1
ATOM 4385 N N . ARG A 1 553 ? -43.400 -14.614 16.208 1.00 94.75 553 ARG A N 1
ATOM 4386 C CA . ARG A 1 553 ? -44.094 -15.171 17.389 1.00 94.75 553 ARG A CA 1
ATOM 4387 C C . ARG A 1 553 ? -43.241 -16.116 18.232 1.00 94.75 553 ARG A C 1
ATOM 4389 O O . ARG A 1 553 ? -43.498 -16.248 19.423 1.00 94.75 553 ARG A O 1
ATOM 4396 N N . GLU A 1 554 ? -42.245 -16.761 17.630 1.00 95.69 554 GLU A N 1
ATOM 4397 C CA . GLU A 1 554 ? -41.387 -17.757 18.279 1.00 95.69 554 GLU A CA 1
ATOM 4398 C C . GLU A 1 554 ? -39.933 -17.562 17.813 1.00 95.69 554 GLU A C 1
ATOM 4400 O O . GLU A 1 554 ? -39.699 -17.296 16.631 1.00 95.69 554 GLU A O 1
ATOM 4405 N N . VAL A 1 555 ? -38.963 -17.647 18.730 1.00 93.25 555 VAL A N 1
ATOM 4406 C CA . VAL A 1 555 ? -37.524 -17.448 18.476 1.00 93.25 555 VAL A CA 1
ATOM 4407 C C . VAL A 1 555 ? -36.712 -18.459 19.275 1.00 93.25 555 VAL A C 1
ATOM 4409 O O . VAL A 1 555 ? -36.580 -18.320 20.482 1.00 93.25 555 VAL A O 1
ATOM 4412 N N . PHE A 1 556 ? -36.065 -19.416 18.613 1.00 92.94 556 PHE A N 1
ATOM 4413 C CA . PHE A 1 556 ? -35.096 -20.280 19.289 1.00 92.94 556 PHE A CA 1
ATOM 4414 C C . PHE A 1 556 ? -33.788 -19.516 19.562 1.00 92.94 556 PHE A C 1
ATOM 4416 O O . PHE A 1 556 ? -33.054 -19.189 18.625 1.00 92.94 556 PHE A O 1
ATOM 4423 N N . LEU A 1 557 ? -33.485 -19.223 20.833 1.00 91.12 557 LEU A N 1
ATOM 4424 C CA . LEU A 1 557 ? -32.317 -18.421 21.221 1.00 91.12 557 LEU A CA 1
ATOM 4425 C C . LEU A 1 557 ? -31.214 -19.252 21.897 1.00 91.12 557 LEU A C 1
ATOM 4427 O O . LEU A 1 557 ? -31.233 -19.509 23.104 1.00 91.12 557 LEU A O 1
ATOM 4431 N N . THR A 1 558 ? -30.171 -19.589 21.140 1.00 91.56 558 THR A N 1
ATOM 4432 C CA . THR A 1 558 ? -28.958 -20.198 21.702 1.00 91.56 558 THR A CA 1
ATOM 4433 C C . THR A 1 558 ? -28.230 -19.217 22.631 1.00 91.56 558 THR A C 1
ATOM 4435 O O . THR A 1 558 ? -28.055 -18.037 22.329 1.00 91.56 558 THR A O 1
ATOM 4438 N N . GLY A 1 559 ? -27.806 -19.690 23.808 1.00 87.25 559 GLY A N 1
ATOM 4439 C CA . GLY A 1 559 ? -27.105 -18.851 24.788 1.00 87.25 559 GLY A CA 1
ATOM 4440 C C . GLY A 1 559 ? -27.993 -17.859 25.557 1.00 87.25 559 GLY A C 1
ATOM 4441 O O . GLY A 1 559 ? -27.468 -16.881 26.100 1.00 87.25 559 GLY A O 1
ATOM 4442 N N . ALA A 1 560 ? -29.307 -18.109 25.653 1.00 88.19 560 ALA A N 1
ATOM 4443 C CA . ALA A 1 560 ? -30.287 -17.287 26.381 1.00 88.19 560 ALA A CA 1
ATOM 4444 C C . ALA A 1 560 ? -29.944 -17.000 27.863 1.00 88.19 560 ALA A C 1
ATOM 4446 O O . ALA A 1 560 ? -30.447 -16.041 28.441 1.00 88.19 560 ALA A O 1
ATOM 4447 N N . THR A 1 561 ? -29.061 -17.776 28.497 1.00 86.69 561 THR A N 1
ATOM 4448 C CA . THR A 1 561 ? -28.603 -17.536 29.879 1.00 86.69 561 THR A CA 1
ATOM 4449 C C . THR A 1 561 ? -27.494 -16.483 29.998 1.00 86.69 561 THR A C 1
ATOM 4451 O O . THR A 1 561 ? -27.307 -15.932 31.085 1.00 86.69 561 THR A O 1
ATOM 4454 N N . SER A 1 562 ? -26.784 -16.177 28.904 1.00 86.38 562 SER A N 1
ATOM 4455 C CA . SER A 1 562 ? -25.687 -15.196 28.858 1.00 86.38 562 SER A CA 1
ATOM 4456 C C . SER A 1 562 ? -26.171 -13.757 29.088 1.00 86.38 562 SER A C 1
ATOM 4458 O O . SER A 1 562 ? -27.344 -13.453 28.894 1.00 86.38 562 SER A O 1
ATOM 4460 N N . LYS A 1 563 ? -25.271 -12.819 29.429 1.00 83.56 563 LYS A N 1
ATOM 4461 C CA . LYS A 1 563 ? -25.636 -11.397 29.640 1.00 83.56 563 LYS A CA 1
ATOM 4462 C C . LYS A 1 563 ? -26.357 -10.764 28.439 1.00 83.56 563 LYS A C 1
ATOM 4464 O O . LYS A 1 563 ? -27.230 -9.926 28.634 1.00 83.56 563 LYS A O 1
ATOM 4469 N N . LEU A 1 564 ? -26.004 -11.163 27.213 1.00 87.00 564 LEU A N 1
ATOM 4470 C CA . LEU A 1 564 ? -26.667 -10.701 25.989 1.00 87.00 564 LEU A CA 1
ATOM 4471 C C . LEU A 1 564 ? -27.950 -11.491 25.701 1.00 87.00 564 LEU A C 1
ATOM 4473 O O . LEU A 1 564 ? -29.000 -10.886 25.495 1.00 87.00 564 LEU A O 1
ATOM 4477 N N . GLY A 1 565 ? -27.875 -12.825 25.730 1.00 89.50 565 GLY A N 1
ATOM 4478 C CA . GLY A 1 565 ? -29.020 -13.693 25.457 1.00 89.50 565 GLY A CA 1
ATOM 4479 C C . GLY A 1 565 ? -30.171 -13.459 26.435 1.00 89.50 565 GLY A C 1
ATOM 4480 O O . GLY A 1 565 ? -31.314 -13.362 26.010 1.00 89.50 565 GLY A O 1
ATOM 4481 N N . ARG A 1 566 ? -29.875 -13.240 27.721 1.00 91.38 566 ARG A N 1
ATOM 4482 C CA . ARG A 1 566 ? -30.879 -12.952 28.754 1.00 91.38 566 ARG A CA 1
ATOM 4483 C C . ARG A 1 566 ? -31.575 -11.619 28.503 1.00 91.38 566 ARG A C 1
ATOM 4485 O O . ARG A 1 566 ? -32.788 -11.530 28.656 1.00 91.38 566 ARG A O 1
ATOM 4492 N N . ALA A 1 567 ? -30.831 -10.590 28.094 1.00 90.94 567 ALA A N 1
ATOM 4493 C CA . ALA A 1 567 ? -31.407 -9.292 27.750 1.00 90.94 567 ALA A CA 1
ATOM 4494 C C . ALA A 1 567 ? -32.331 -9.389 26.522 1.00 90.94 567 ALA A C 1
ATOM 4496 O O . ALA A 1 567 ? -33.426 -8.828 26.540 1.00 90.94 567 ALA A O 1
ATOM 4497 N N . ALA A 1 568 ? -31.923 -10.141 25.493 1.00 91.69 568 ALA A N 1
ATOM 4498 C CA . ALA A 1 568 ? -32.742 -10.389 24.309 1.00 91.69 568 ALA A CA 1
ATOM 4499 C C . ALA A 1 568 ? -33.995 -11.226 24.634 1.00 91.69 568 ALA A C 1
ATOM 4501 O O . ALA A 1 568 ? -35.100 -10.809 24.297 1.00 91.69 568 ALA A O 1
ATOM 4502 N N . ALA A 1 569 ? -33.846 -12.342 25.356 1.00 93.12 569 ALA A N 1
ATOM 4503 C CA . ALA A 1 569 ? -34.948 -13.208 25.778 1.00 93.12 569 ALA A CA 1
ATOM 4504 C C . ALA A 1 569 ? -35.997 -12.444 26.597 1.00 93.12 569 ALA A C 1
ATOM 4506 O O . ALA A 1 569 ? -37.173 -12.448 26.250 1.00 93.12 569 ALA A O 1
ATOM 4507 N N . LEU A 1 570 ? -35.578 -11.711 27.636 1.00 93.38 570 LEU A N 1
ATOM 4508 C CA . LEU A 1 570 ? -36.497 -10.930 28.473 1.00 93.38 570 LEU A CA 1
ATOM 4509 C C . LEU A 1 570 ? -37.246 -9.847 27.682 1.00 93.38 570 LEU A C 1
ATOM 4511 O O . LEU A 1 570 ? -38.393 -9.542 28.004 1.00 93.38 570 LEU A O 1
ATOM 4515 N N . TRP A 1 571 ? -36.622 -9.253 26.662 1.00 92.12 571 TRP A N 1
ATOM 4516 C CA . TRP A 1 571 ? -37.279 -8.273 25.795 1.00 92.12 571 TRP A CA 1
ATOM 4517 C C . TRP A 1 571 ? -38.287 -8.923 24.838 1.00 92.12 571 TRP A C 1
ATOM 4519 O O . TRP A 1 571 ? -39.382 -8.392 24.658 1.00 92.12 571 TRP A O 1
ATOM 4529 N N . LEU A 1 572 ? -37.939 -10.079 24.263 1.00 92.31 572 LEU A N 1
ATOM 4530 C CA . LEU A 1 572 ? -38.802 -10.857 23.371 1.00 92.31 572 LEU A CA 1
ATOM 4531 C C . LEU A 1 572 ? -40.032 -11.398 24.122 1.00 92.31 572 LEU A C 1
ATOM 4533 O O . LEU A 1 572 ? -41.160 -11.125 23.709 1.00 92.31 572 LEU A O 1
ATOM 4537 N N . CYS A 1 573 ? -39.838 -12.035 25.282 1.00 93.44 573 CYS A N 1
ATOM 4538 C CA . CYS A 1 573 ? -40.931 -12.539 26.119 1.00 93.44 573 CYS A CA 1
ATOM 4539 C C . CYS A 1 573 ? -41.897 -11.422 26.553 1.00 93.44 573 CYS A C 1
ATOM 4541 O O . CYS A 1 573 ? -43.112 -11.601 26.507 1.00 93.44 573 CYS A O 1
ATOM 4543 N N . ARG A 1 574 ? -41.386 -10.226 26.892 1.00 94.19 574 ARG A N 1
ATOM 4544 C CA . ARG A 1 574 ? -42.216 -9.043 27.213 1.00 94.19 574 ARG A CA 1
ATOM 4545 C C . ARG A 1 574 ? -43.065 -8.532 26.045 1.00 94.19 574 ARG A C 1
ATOM 4547 O O . ARG A 1 574 ? -43.980 -7.748 26.272 1.00 94.19 574 ARG A O 1
ATOM 4554 N N . ARG A 1 575 ? -42.774 -8.950 24.811 1.00 91.12 575 ARG A N 1
ATOM 4555 C CA . ARG A 1 575 ? -43.565 -8.653 23.606 1.00 91.12 575 ARG A CA 1
ATOM 4556 C C . ARG A 1 575 ? -44.457 -9.821 23.168 1.00 91.12 575 ARG A C 1
ATOM 4558 O O . ARG A 1 575 ? -44.986 -9.787 22.063 1.00 91.12 575 ARG A O 1
ATOM 4565 N N . GLY A 1 576 ? -44.621 -10.843 24.011 1.00 93.50 576 GLY A N 1
ATOM 4566 C CA . GLY A 1 576 ? -45.421 -12.031 23.700 1.00 93.50 576 GLY A CA 1
ATOM 4567 C C . GLY A 1 576 ? -44.757 -12.995 22.712 1.00 93.50 576 GLY A C 1
ATOM 4568 O O . GLY A 1 576 ? -45.427 -13.882 22.192 1.00 93.50 576 GLY A O 1
ATOM 4569 N N . VAL A 1 577 ? -43.456 -12.835 22.445 1.00 94.25 577 VAL A N 1
ATOM 4570 C CA . VAL A 1 577 ? -42.679 -13.777 21.631 1.00 94.25 577 VAL A CA 1
ATOM 4571 C C . VAL A 1 577 ? -42.237 -14.938 22.521 1.00 94.25 577 VAL A C 1
ATOM 4573 O O . VAL A 1 577 ? -41.645 -14.709 23.575 1.00 94.25 577 VAL A O 1
ATOM 4576 N N . ARG A 1 578 ? -42.502 -16.180 22.108 1.00 94.50 578 ARG A N 1
ATOM 4577 C CA . ARG A 1 578 ? -41.995 -17.384 22.783 1.00 94.50 578 ARG A CA 1
ATOM 4578 C C . ARG A 1 578 ? -40.500 -17.545 22.478 1.00 94.50 578 ARG A C 1
ATOM 4580 O O . ARG A 1 578 ? -40.117 -17.432 21.313 1.00 94.50 578 ARG A O 1
ATOM 4587 N N . VAL A 1 579 ? -39.677 -17.796 23.497 1.00 91.50 579 VAL A N 1
ATOM 4588 C CA . VAL A 1 579 ? -38.207 -17.938 23.397 1.00 91.50 579 VAL A CA 1
ATOM 4589 C C . VAL A 1 579 ? -37.761 -19.277 23.967 1.00 91.50 579 VAL A C 1
ATOM 4591 O O . VAL A 1 579 ? -38.324 -19.633 25.025 1.00 91.50 579 VAL A O 1
#

InterPro domains:
  IPR006694 Fatty acid hydroxylase [PF04116] (230-368)
  IPR050307 Sterol desaturase-related [PTHR11863] (144-373)

Solvent-accessible surface area (backbone atoms only — not comparable to full-atom values): 33918 Å² total; per-residue (Å²): 130,87,78,92,88,84,89,80,83,82,89,86,87,87,91,87,84,88,84,88,88,83,88,82,90,80,89,79,90,83,83,85,88,86,88,84,87,86,81,82,93,73,92,80,78,93,78,84,82,84,89,80,90,80,83,91,83,82,87,86,86,86,84,86,85,87,85,88,87,84,86,90,81,95,75,90,80,78,87,82,77,82,82,80,82,79,78,82,84,70,84,68,54,77,78,60,56,61,75,75,62,65,32,86,50,62,43,81,62,34,67,50,96,50,59,93,50,51,88,56,45,62,61,77,54,42,62,34,55,49,22,43,72,72,72,66,44,60,98,56,41,51,29,44,52,50,48,53,49,54,51,50,50,54,50,52,54,50,52,48,39,24,47,48,38,35,40,93,72,20,55,50,17,36,67,61,88,65,61,78,50,69,69,58,55,65,61,50,68,66,26,60,54,58,59,56,50,49,52,54,51,54,48,59,46,29,79,77,46,76,71,49,70,89,44,43,67,63,42,74,68,14,45,53,44,25,49,50,32,35,71,43,60,34,36,54,53,40,25,54,50,48,51,50,32,60,35,75,69,42,16,30,19,40,48,42,43,35,59,68,48,71,58,40,36,28,58,46,69,47,32,62,31,36,52,57,49,50,53,49,51,59,44,68,39,46,20,58,53,51,16,42,76,71,72,22,53,20,57,44,43,58,53,48,51,54,52,51,50,50,49,53,45,29,44,34,16,32,40,33,52,79,78,59,58,63,58,42,70,76,37,67,68,49,50,36,65,41,61,47,26,38,40,42,51,42,18,65,75,41,77,85,28,48,44,36,74,52,31,41,44,53,14,60,75,69,73,30,54,55,54,40,98,80,76,72,51,44,47,35,59,54,49,36,43,50,24,73,65,45,70,74,83,69,34,51,33,38,37,35,40,58,36,65,45,62,72,50,56,45,41,39,54,41,58,39,58,84,42,38,77,46,84,89,69,96,53,78,87,53,56,85,48,44,68,58,29,51,52,51,48,50,49,26,63,74,74,50,61,68,43,59,60,47,66,46,64,63,95,78,44,38,31,31,37,30,31,42,52,46,38,48,71,52,70,72,36,77,79,43,37,67,55,54,50,49,47,54,49,50,51,51,53,50,37,39,75,62,63,23,52,34,38,34,32,31,80,75,68,28,30,54,96,66,39,65,42,45,63,53,47,61,73,72,70,37,92,83,64,74,39,44,75,39,54,61,44,71,60,56,30,55,53,57,67,63,72,58,63,91,84,65,52,69,47,92,61,83,60,39,86,39,85,42,29,37,55,43,45,58,53,39,47,74,68,70,20,48,105

Radius of gyration: 32.57 Å; Cα contacts (8 Å, |Δi|>4): 703; chains: 1; bounding box: 94×100×72 Å